Protein AF-A0A949ZA17-F1 (afdb_monomer)

Nearest PDB structures (foldseek):
  5awf-assembly1_A  TM=9.075E-01  e=1.268E-19  Escherichia coli K-12
  5awf-assembly2_E  TM=8.869E-01  e=6.711E-18  Escherichia coli K-12
  5awg-assembly2_E  TM=9.214E-01  e=1.014E-17  Escherichia coli K-12
  5awg-assembly1_A  TM=9.051E-01  e=4.292E-17  Escherichia coli K-12
  5awf-assembly1_B  TM=8.746E-01  e=1.012E-08  Escherichia coli K-12

Sequence (419 aa):
MGQFERTLIIADEGSSVHYIEGCTAPNYSSDSLHSAVVELIAHKGARIRYTTIQNWSDNVYNLVTKRAIAHEGATVEWIDGNLGCLAQGAEIWTVDESKLIEDVQPGDVVRSYSDETNWTYQRVVATKVNPPRPTWRVRLSDGREVIATDNHPFRAGQGSVDLGWQPLRALNPGARLACTYHKSQVQARKAALVLAGAVAEDDVPSDDVVNWLTIESIVPAGDRITYDLEVAGSANFVANGIVAHNSKITMKYPSVYLMGEHAHAEVMSAAFAGTGQHQDAGSKAIHVAPNTTSNIVSRSISKGSGRTSYRGHVKVLPKAHDVKVNVRCDALLLDEESRSDTYPYMDIDSPDVTVGHEATVSKVGEDQIFYLTSRGIDEQEATALIVNGFFEPFVKELPMEYAVELNRLLALSMEGAIG

pLDDT: mean 72.67, std 20.09, range [27.27, 98.62]

Solvent-accessible surface area (backbone atoms only — not comparable to full-atom values): 20906 Å² total; per-residue (Å²): 90,74,52,74,50,76,50,77,48,76,34,53,70,63,33,75,49,80,50,77,47,77,48,74,36,74,43,39,51,41,78,18,38,37,38,40,38,38,42,39,41,19,29,43,47,1,36,40,37,42,38,36,45,37,30,42,7,63,32,24,41,38,50,35,52,33,40,32,39,20,24,36,48,1,35,40,35,42,37,40,37,47,56,79,82,65,41,43,79,27,39,31,32,34,81,90,57,69,37,42,57,85,70,54,49,62,70,43,44,30,33,22,45,27,98,90,70,45,69,48,74,26,40,25,67,44,68,48,82,46,71,57,42,66,26,31,34,36,31,32,72,87,73,47,58,43,46,32,29,52,74,41,38,31,44,29,26,53,96,92,43,80,65,48,75,38,32,44,72,78,56,52,64,68,33,24,36,50,26,66,78,56,73,68,58,54,51,51,50,52,52,51,43,49,76,66,69,75,49,57,91,89,65,62,81,77,87,75,60,83,33,74,41,34,30,66,41,75,42,85,63,50,71,38,44,13,39,52,78,39,32,41,59,77,32,35,52,29,42,50,45,29,47,64,66,40,35,34,38,36,39,38,44,48,28,39,35,25,66,15,47,49,5,37,38,41,36,41,38,43,43,55,13,48,65,81,16,38,36,43,35,39,32,30,44,37,34,55,21,29,50,21,38,38,42,35,41,38,38,35,33,13,28,48,65,1,24,29,30,42,43,36,37,42,35,33,37,71,72,16,36,64,27,40,38,40,39,39,38,45,36,40,24,68,48,90,69,21,38,79,49,80,48,78,43,80,48,74,61,30,94,44,60,48,79,47,78,49,77,46,82,42,65,70,48,70,68,58,45,50,55,36,36,74,70,74,39,51,72,67,57,34,50,46,51,53,52,48,63,70,43,41,73,61,40,69,75,37,61,69,74,56,26,53,50,47,55,49,55,51,49,63,71,45,66,80,73,81,134

Radius of gyration: 24.76 Å; Cα contacts (8 Å, |Δi|>4): 1150; chains: 1; bounding box: 53×65×68 Å

Foldseek 3Di:
DEAEEEAEEEADALEEDEEEAEEEEAAFLAQYEYEYEYEEEAEALYEYEYAYEYWYFQRYEAEYHAEYEAAAQYEYEYFYYYFYDKFFQWWFAFPPGTDTLVGDDQQTKTWWADPVPFIDIWGWHDKDWAAWDWWKWWAWPVGFIDIMDQQWWWQKAADPGGPGTDGNVRDDQRIKTFFADDPVVVVVVLVVCVVVVPDDNVGDDDSRDTDIITTHDIGIDGIHITMDIRTHGGTFTATSGTGGGGDAEYDEAHEYAHQYASYEYEYEEEYEWEPHHEYAYEYEYEAPAENYEYEAEYEYEWAALTEYEYAYEYEHDQHHAAYEYEHEAEYEYADDNTYYYYHYHYHYNYPHYHYYYYYDYYYPDPVQLCVCVVVVQDSLRSSLVVVCVRCVVSLVVDDPVVSVVVSVSSSVNSVVRPD

Mean predicted aligned error: 15.86 Å

Structure (mmCIF, N/CA/C/O backbone):
data_AF-A0A949ZA17-F1
#
_entry.id   AF-A0A949ZA17-F1
#
loop_
_atom_site.group_PDB
_atom_site.id
_atom_site.type_symbol
_atom_site.label_atom_id
_atom_site.label_alt_id
_atom_site.label_comp_id
_atom_site.label_asym_id
_atom_site.label_entity_id
_atom_site.label_seq_id
_atom_site.pdbx_PDB_ins_code
_atom_site.Cartn_x
_atom_site.Cartn_y
_atom_site.Cartn_z
_atom_site.occupancy
_atom_site.B_iso_or_equiv
_atom_site.auth_seq_id
_atom_site.auth_comp_id
_atom_site.auth_asym_id
_atom_site.auth_atom_id
_atom_site.pdbx_PDB_model_num
ATOM 1 N N . MET A 1 1 ? 7.790 -6.594 17.269 1.00 42.75 1 MET A N 1
ATOM 2 C CA . MET A 1 1 ? 8.190 -7.874 16.617 1.00 42.75 1 MET A CA 1
ATOM 3 C C . MET A 1 1 ? 8.629 -7.539 15.185 1.00 42.75 1 MET A C 1
ATOM 5 O O . MET A 1 1 ? 8.750 -6.351 14.900 1.00 42.75 1 MET A O 1
ATOM 9 N N . GLY A 1 2 ? 8.931 -8.499 14.305 1.00 50.59 2 GLY A N 1
ATOM 10 C CA . GLY A 1 2 ? 9.265 -8.184 12.912 1.00 50.59 2 GLY A CA 1
ATOM 11 C C . GLY A 1 2 ? 8.711 -9.208 11.927 1.00 50.59 2 GLY A C 1
ATOM 12 O O . GLY A 1 2 ? 9.021 -10.390 12.049 1.00 50.59 2 GLY A O 1
ATOM 13 N N . GLN A 1 3 ? 7.909 -8.751 10.966 1.00 56.78 3 GLN A N 1
ATOM 14 C CA . GLN A 1 3 ? 7.415 -9.555 9.850 1.00 56.78 3 GLN A CA 1
ATOM 15 C C . GLN A 1 3 ? 8.353 -9.348 8.661 1.00 56.78 3 GLN A C 1
ATOM 17 O O . GLN A 1 3 ? 8.451 -8.245 8.123 1.00 56.78 3 GLN A O 1
ATOM 22 N N . PHE A 1 4 ? 9.045 -10.412 8.265 1.00 69.25 4 PHE A N 1
ATOM 23 C CA . PHE A 1 4 ? 9.970 -10.410 7.137 1.00 69.25 4 PHE A CA 1
ATOM 24 C C . PHE A 1 4 ? 9.493 -11.429 6.114 1.00 69.25 4 PHE A C 1
ATOM 26 O O . PHE A 1 4 ? 9.448 -12.625 6.395 1.00 69.25 4 PHE A O 1
ATOM 33 N N . GLU A 1 5 ? 9.168 -10.959 4.919 1.00 71.06 5 GLU A N 1
ATOM 34 C CA . GLU A 1 5 ? 8.731 -11.806 3.816 1.00 71.06 5 GLU A CA 1
ATOM 35 C C . GLU A 1 5 ? 9.489 -11.458 2.542 1.00 71.06 5 GLU A C 1
ATOM 37 O O . GLU A 1 5 ? 9.928 -10.321 2.342 1.00 71.06 5 GLU A O 1
ATOM 42 N N . ARG A 1 6 ? 9.691 -12.462 1.687 1.00 79.94 6 ARG A N 1
ATOM 43 C CA . ARG A 1 6 ? 10.383 -12.287 0.415 1.00 79.94 6 ARG A CA 1
ATOM 44 C C . ARG A 1 6 ? 9.595 -12.932 -0.709 1.00 79.94 6 ARG A C 1
ATOM 46 O O . ARG A 1 6 ? 9.522 -14.155 -0.792 1.00 79.94 6 ARG A O 1
ATOM 53 N N . THR A 1 7 ? 9.078 -12.096 -1.596 1.00 84.19 7 THR A N 1
ATOM 54 C CA . THR A 1 7 ? 8.343 -12.515 -2.789 1.00 84.19 7 THR A CA 1
ATOM 55 C C . THR A 1 7 ? 9.273 -12.417 -3.988 1.00 84.19 7 THR A C 1
ATOM 57 O O . THR A 1 7 ? 9.778 -11.337 -4.284 1.00 84.19 7 THR A O 1
ATOM 60 N N . LEU A 1 8 ? 9.503 -13.532 -4.683 1.00 93.44 8 LEU A N 1
ATOM 61 C CA . LEU A 1 8 ? 10.229 -13.571 -5.953 1.00 93.44 8 LEU A CA 1
ATOM 62 C C . LEU A 1 8 ? 9.278 -14.050 -7.050 1.00 93.44 8 LEU A C 1
ATOM 64 O O . LEU A 1 8 ? 8.801 -15.182 -6.994 1.00 93.44 8 LEU A O 1
ATOM 68 N N . ILE A 1 9 ? 9.029 -13.206 -8.050 1.00 92.12 9 ILE A N 1
ATOM 69 C CA . ILE A 1 9 ? 8.237 -13.556 -9.234 1.00 92.12 9 ILE A CA 1
ATOM 70 C C . ILE A 1 9 ? 9.140 -13.462 -10.458 1.00 92.12 9 ILE A C 1
ATOM 72 O O . ILE A 1 9 ? 9.743 -12.421 -10.717 1.00 92.12 9 ILE A O 1
ATOM 76 N N . ILE A 1 10 ? 9.211 -14.549 -11.219 1.00 96.75 10 ILE A N 1
ATOM 77 C CA . ILE A 1 10 ? 9.926 -14.614 -12.493 1.00 96.75 10 ILE A CA 1
ATOM 78 C C . ILE A 1 10 ? 8.886 -14.893 -13.575 1.00 96.75 10 ILE A C 1
ATOM 80 O O . ILE A 1 10 ? 8.216 -15.924 -13.534 1.00 96.75 10 ILE A O 1
ATOM 84 N N . ALA A 1 11 ? 8.740 -13.965 -14.515 1.00 96.12 11 ALA A N 1
ATOM 85 C CA . ALA A 1 11 ? 7.922 -14.132 -15.707 1.00 96.12 11 ALA A CA 1
ATOM 86 C C . ALA A 1 11 ? 8.853 -14.431 -16.886 1.00 96.12 11 ALA A C 1
ATOM 88 O O . ALA A 1 11 ? 9.679 -13.593 -17.251 1.00 96.12 11 ALA A O 1
ATOM 89 N N . ASP A 1 12 ? 8.740 -15.640 -17.436 1.00 97.75 12 ASP A N 1
ATOM 90 C CA . ASP A 1 12 ? 9.517 -16.126 -18.582 1.00 97.75 12 ASP A CA 1
ATOM 91 C C . ASP A 1 12 ? 9.129 -15.406 -19.892 1.00 97.75 12 ASP A C 1
ATOM 93 O O . ASP A 1 12 ? 8.155 -14.645 -19.920 1.00 97.75 12 ASP A O 1
ATOM 97 N N . GLU A 1 13 ? 9.883 -15.613 -20.973 1.00 98.00 13 GLU A N 1
ATOM 98 C CA . GLU A 1 13 ? 9.716 -14.902 -22.250 1.00 98.00 13 GLU A CA 1
ATOM 99 C C . GLU A 1 13 ? 8.263 -14.934 -22.771 1.00 98.00 13 GLU A C 1
ATOM 101 O O . GLU A 1 13 ? 7.624 -15.981 -22.868 1.00 98.00 13 GLU A O 1
ATOM 106 N N . GLY A 1 14 ? 7.720 -13.750 -23.073 1.00 95.19 14 GLY A N 1
ATOM 107 C CA . GLY A 1 14 ? 6.349 -13.546 -23.552 1.00 95.19 14 GLY A CA 1
ATOM 108 C C . GLY A 1 14 ? 5.229 -13.868 -22.550 1.00 95.19 14 GLY A C 1
ATOM 109 O O . GLY A 1 14 ? 4.054 -13.748 -22.901 1.00 95.19 14 GLY A O 1
ATOM 110 N N . SER A 1 15 ? 5.546 -14.283 -21.320 1.00 96.75 15 SER A N 1
ATOM 111 C CA . SER A 1 15 ? 4.536 -14.633 -20.314 1.00 96.75 15 SER A CA 1
ATOM 112 C C . SER A 1 15 ? 3.903 -13.401 -19.656 1.00 96.75 15 SER A C 1
ATOM 114 O O . SER A 1 15 ? 4.466 -12.305 -19.650 1.00 96.75 15 SER A O 1
ATOM 116 N N . SER A 1 16 ? 2.715 -13.570 -19.071 1.00 95.62 16 SER A N 1
ATOM 117 C CA . SER A 1 16 ? 2.054 -12.510 -18.311 1.00 95.62 16 SER A CA 1
ATOM 118 C C . SER A 1 16 ? 1.518 -13.024 -16.982 1.00 95.62 16 SER A C 1
ATOM 120 O O . SER A 1 16 ? 0.947 -14.112 -16.912 1.00 95.62 16 SER A O 1
ATOM 122 N N . VAL A 1 17 ? 1.698 -12.226 -15.930 1.00 94.12 17 VAL A N 1
ATOM 123 C CA . VAL A 1 17 ? 1.195 -12.494 -14.583 1.00 94.12 17 VAL A CA 1
ATOM 124 C C . VAL A 1 17 ? 0.666 -11.206 -13.955 1.00 94.12 17 VAL A C 1
ATOM 126 O O . VAL A 1 17 ? 1.318 -10.162 -13.994 1.00 94.12 17 VAL A O 1
ATOM 129 N N . HIS A 1 18 ? -0.515 -11.294 -13.345 1.00 91.75 18 HIS A N 1
ATOM 130 C CA . HIS A 1 18 ? -1.029 -10.292 -12.416 1.00 91.75 18 HIS A CA 1
ATOM 131 C C . HIS A 1 18 ? -1.061 -10.930 -11.029 1.00 91.75 18 HIS A C 1
ATOM 133 O O . HIS A 1 18 ? -1.775 -11.906 -10.810 1.00 91.75 18 HIS A O 1
ATOM 139 N N . TYR A 1 19 ? -0.245 -10.411 -10.117 1.00 84.75 19 TYR A N 1
ATOM 140 C CA . TYR A 1 19 ? -0.197 -10.823 -8.719 1.00 84.75 19 TYR A CA 1
ATOM 141 C C . TYR A 1 19 ? -0.776 -9.724 -7.827 1.00 84.75 19 TYR A C 1
ATOM 143 O O . TYR A 1 19 ? -0.598 -8.534 -8.105 1.00 84.75 19 TYR A O 1
ATOM 151 N N . ILE A 1 20 ? -1.466 -10.120 -6.758 1.00 78.25 20 ILE A N 1
ATOM 152 C CA . ILE A 1 20 ? -2.112 -9.201 -5.820 1.00 78.25 20 ILE A CA 1
ATOM 153 C C . ILE A 1 20 ? -1.692 -9.567 -4.397 1.00 78.25 20 ILE A C 1
ATOM 155 O O . ILE A 1 20 ? -1.919 -10.679 -3.931 1.00 78.25 20 ILE A O 1
ATOM 159 N N . GLU A 1 21 ? -1.083 -8.604 -3.718 1.00 65.00 21 GLU A N 1
ATOM 160 C CA . GLU A 1 21 ? -0.648 -8.663 -2.327 1.00 65.00 21 GLU A CA 1
ATOM 161 C C . GLU A 1 21 ? -1.638 -7.879 -1.457 1.00 65.00 21 GLU A C 1
ATOM 163 O O . GLU A 1 21 ? -1.736 -6.654 -1.555 1.00 65.00 21 GLU A O 1
ATOM 168 N N . GLY A 1 22 ? -2.377 -8.581 -0.601 1.00 53.75 22 GLY A N 1
ATOM 169 C CA . GLY A 1 22 ? -3.151 -7.970 0.476 1.00 53.75 22 GLY A CA 1
ATOM 170 C C . GLY A 1 22 ? -2.447 -8.202 1.807 1.00 53.75 22 GLY A C 1
ATOM 171 O O . GLY A 1 22 ? -2.315 -9.355 2.212 1.00 53.75 22 GLY A O 1
ATOM 172 N N . CYS A 1 23 ? -2.028 -7.142 2.502 1.00 45.50 23 CYS A N 1
ATOM 173 C CA . CYS A 1 23 ? -1.533 -7.263 3.878 1.00 45.50 23 CYS A CA 1
ATOM 174 C C . CYS A 1 23 ? -2.389 -6.414 4.819 1.00 45.50 23 CYS A C 1
ATOM 176 O O . CYS A 1 23 ? -2.370 -5.183 4.764 1.00 45.50 23 CYS A O 1
ATOM 178 N N . THR A 1 24 ? -3.114 -7.078 5.713 1.00 44.34 24 THR A N 1
ATOM 179 C CA . THR A 1 24 ? -3.775 -6.458 6.866 1.00 44.34 24 THR A CA 1
ATOM 180 C C . THR A 1 24 ? -3.107 -7.005 8.118 1.00 44.34 24 THR A C 1
ATOM 182 O O . THR A 1 24 ? -2.869 -8.210 8.193 1.00 44.34 24 THR A O 1
ATOM 185 N N . ALA A 1 25 ? -2.744 -6.138 9.061 1.00 34.91 25 ALA A N 1
ATOM 186 C CA . ALA A 1 25 ? -1.744 -6.486 10.067 1.00 34.91 25 ALA A CA 1
ATOM 187 C C . ALA A 1 25 ? -2.237 -6.376 11.510 1.00 34.91 25 ALA A C 1
ATOM 189 O O . ALA A 1 25 ? -2.835 -5.351 11.842 1.00 34.91 25 ALA A O 1
ATOM 190 N N . PRO A 1 26 ? -1.901 -7.344 12.386 1.00 32.12 26 PRO A N 1
ATOM 191 C CA . PRO A 1 26 ? -2.153 -7.223 13.815 1.00 32.12 26 PRO A CA 1
ATOM 192 C C . PRO A 1 26 ? -1.434 -6.010 14.422 1.00 32.12 26 PRO A C 1
ATOM 194 O O . PRO A 1 26 ? -0.348 -5.620 13.982 1.00 32.12 26 PRO A O 1
ATOM 197 N N . ASN A 1 27 ? -2.028 -5.424 15.466 1.00 36.19 27 ASN A N 1
ATOM 198 C CA . ASN A 1 27 ? -1.344 -4.451 16.315 1.00 36.19 27 ASN A CA 1
ATOM 199 C C . ASN A 1 27 ? -0.358 -5.201 17.217 1.00 36.19 27 ASN A C 1
ATOM 201 O O . ASN A 1 27 ? -0.646 -6.291 17.704 1.00 36.19 27 ASN A O 1
ATOM 205 N N . TYR A 1 28 ? 0.817 -4.618 17.427 1.00 39.94 28 TYR A N 1
ATOM 206 C CA . TYR A 1 28 ? 1.930 -5.236 18.145 1.00 39.94 28 TYR A CA 1
ATOM 207 C C . TYR A 1 28 ? 2.261 -4.390 19.385 1.00 39.94 28 TYR A C 1
ATOM 209 O O . TYR A 1 28 ? 2.216 -3.170 19.300 1.00 39.94 28 TYR A O 1
ATOM 217 N N . SER A 1 29 ? 2.677 -4.986 20.509 1.00 33.41 29 SER A N 1
ATOM 218 C CA . SER A 1 29 ? 2.963 -4.264 21.776 1.00 33.41 29 SER A CA 1
ATOM 219 C C . SER A 1 29 ? 4.143 -3.286 21.795 1.00 33.41 29 SER A C 1
ATOM 221 O O . SER A 1 29 ? 4.706 -2.970 22.848 1.00 33.41 29 SER A O 1
ATOM 223 N N . SER A 1 30 ? 4.721 -3.050 20.637 1.00 38.09 30 SER A N 1
ATOM 224 C CA . SER A 1 30 ? 5.910 -2.251 20.441 1.00 38.09 30 SER A CA 1
ATOM 225 C C . SER A 1 30 ? 5.993 -1.933 18.967 1.00 38.09 30 SER A C 1
ATOM 227 O O . SER A 1 30 ? 5.420 -2.647 18.135 1.00 38.09 30 SER A O 1
ATOM 229 N N . ASP A 1 31 ? 6.745 -0.881 18.658 1.00 47.59 31 ASP A N 1
ATOM 230 C CA . ASP A 1 31 ? 7.072 -0.525 17.288 1.00 47.59 31 ASP A CA 1
ATOM 231 C C . ASP A 1 31 ? 7.525 -1.772 16.514 1.00 47.59 31 ASP A C 1
ATOM 233 O O . ASP A 1 31 ? 8.524 -2.422 16.842 1.00 47.59 31 ASP A O 1
ATOM 237 N N . SER A 1 32 ? 6.717 -2.163 15.530 1.00 51.59 32 SER A N 1
ATOM 238 C CA . SER A 1 32 ? 6.861 -3.444 14.843 1.00 51.59 32 SER A CA 1
ATOM 239 C C . SER A 1 32 ? 7.283 -3.219 13.410 1.00 51.59 32 SER A C 1
ATOM 241 O O . SER A 1 32 ? 6.740 -2.367 12.711 1.00 51.59 32 SER A O 1
ATOM 243 N N . LEU A 1 33 ? 8.281 -3.974 12.975 1.00 58.53 33 LEU A N 1
ATOM 244 C CA . LEU A 1 33 ? 8.870 -3.808 11.661 1.00 58.53 33 LEU A CA 1
ATOM 245 C C . LEU A 1 33 ? 8.231 -4.798 10.693 1.00 58.53 33 LEU A C 1
ATOM 247 O O . LEU A 1 33 ? 8.557 -5.982 10.723 1.00 58.53 33 LEU A O 1
ATOM 251 N N . HIS A 1 34 ? 7.371 -4.321 9.800 1.00 68.25 34 HIS A N 1
ATOM 252 C CA . HIS A 1 34 ? 7.111 -5.060 8.572 1.00 68.25 34 HIS A CA 1
ATOM 253 C C . HIS A 1 34 ? 8.185 -4.667 7.555 1.00 68.25 34 HIS A C 1
ATOM 255 O O . HIS A 1 34 ? 8.299 -3.500 7.178 1.00 68.25 34 HIS A O 1
ATOM 261 N N . SER A 1 35 ? 8.988 -5.632 7.117 1.00 69.81 35 SER A N 1
ATOM 262 C CA . SER A 1 35 ? 10.020 -5.422 6.105 1.00 69.81 35 SER A CA 1
ATOM 263 C C . SER A 1 35 ? 9.971 -6.526 5.058 1.00 69.81 35 SER A C 1
ATOM 265 O O . SER A 1 35 ? 10.675 -7.534 5.135 1.00 69.81 35 SER A O 1
ATOM 267 N N . ALA A 1 36 ? 9.105 -6.319 4.067 1.00 69.75 36 ALA A N 1
ATOM 268 C CA . ALA A 1 36 ? 9.043 -7.156 2.883 1.00 69.75 36 ALA A CA 1
ATOM 269 C C . ALA A 1 36 ? 10.123 -6.784 1.852 1.00 69.75 36 ALA A C 1
ATOM 271 O O . ALA A 1 36 ? 10.464 -5.611 1.643 1.00 69.75 36 ALA A O 1
ATOM 272 N N . VAL A 1 37 ? 10.611 -7.805 1.150 1.00 72.69 37 VAL A N 1
ATOM 273 C CA . VAL A 1 37 ? 11.433 -7.682 -0.055 1.00 72.69 37 VAL A CA 1
ATOM 274 C C . VAL A 1 37 ? 10.668 -8.297 -1.220 1.00 72.69 37 VAL A C 1
ATOM 276 O O . VAL A 1 37 ? 10.435 -9.501 -1.244 1.00 72.69 37 VAL A O 1
ATOM 279 N N . VAL A 1 38 ? 10.293 -7.488 -2.207 1.00 86.56 38 VAL A N 1
ATOM 280 C CA . VAL A 1 38 ? 9.651 -7.987 -3.432 1.00 86.56 38 VAL A CA 1
ATOM 281 C C . VAL A 1 38 ? 10.629 -7.853 -4.586 1.00 86.56 38 VAL A C 1
ATOM 283 O O . VAL A 1 38 ? 11.122 -6.758 -4.860 1.00 86.56 38 VAL A O 1
ATOM 286 N N . GLU A 1 39 ? 10.898 -8.958 -5.269 1.00 89.19 39 GLU A N 1
ATOM 287 C CA . GLU A 1 39 ? 11.771 -9.039 -6.433 1.00 89.19 39 GLU A CA 1
ATOM 288 C C . GLU A 1 39 ? 10.995 -9.582 -7.634 1.00 8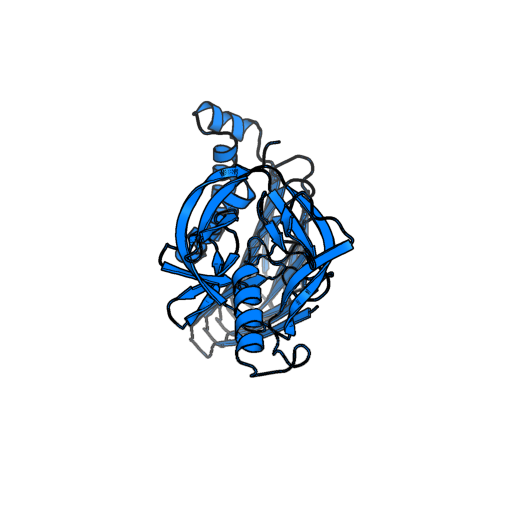9.19 39 GLU A C 1
ATOM 290 O O . GLU A 1 39 ? 10.479 -10.697 -7.608 1.00 89.19 39 GLU A O 1
ATOM 295 N N . LEU A 1 40 ? 10.905 -8.780 -8.694 1.00 96.12 40 LEU A N 1
ATOM 296 C CA . LEU A 1 40 ? 10.261 -9.161 -9.952 1.00 96.12 40 LEU A CA 1
ATOM 297 C C . LEU A 1 40 ? 11.314 -9.257 -11.058 1.00 96.12 40 LEU A C 1
ATOM 299 O O . LEU A 1 40 ? 12.149 -8.361 -11.195 1.00 96.12 40 LEU A O 1
ATOM 303 N N . ILE A 1 41 ? 11.268 -10.308 -11.869 1.00 97.38 41 ILE A N 1
ATOM 304 C CA . ILE A 1 41 ? 12.122 -10.477 -13.049 1.00 97.38 41 ILE A CA 1
ATOM 305 C C . ILE A 1 41 ? 11.209 -10.754 -14.240 1.00 97.38 41 ILE A C 1
ATOM 307 O O . ILE A 1 41 ? 10.672 -11.851 -14.372 1.00 97.38 41 ILE A O 1
ATOM 311 N N . ALA A 1 42 ? 11.012 -9.749 -15.091 1.00 98.06 42 ALA A N 1
ATOM 312 C CA . ALA A 1 42 ? 10.263 -9.874 -16.334 1.00 98.06 42 ALA A CA 1
ATOM 313 C C . ALA A 1 42 ? 11.250 -10.094 -17.488 1.00 98.06 42 ALA A C 1
ATOM 315 O O . ALA A 1 42 ? 11.977 -9.170 -17.869 1.00 98.06 42 ALA A O 1
ATOM 316 N N . HIS A 1 43 ? 11.305 -11.321 -18.015 1.00 98.31 43 HIS A N 1
ATOM 317 C CA . HIS A 1 43 ? 12.104 -11.665 -19.192 1.00 98.31 43 HIS A CA 1
ATOM 318 C C . HIS A 1 43 ? 11.530 -11.037 -20.474 1.00 98.31 43 HIS A C 1
ATOM 320 O O . HIS A 1 43 ? 10.591 -10.244 -20.436 1.00 98.31 43 HIS A O 1
ATOM 326 N N . LYS A 1 44 ? 12.156 -11.323 -21.620 1.00 98.44 44 LYS A N 1
ATOM 327 C CA . LYS A 1 44 ? 11.863 -10.671 -22.901 1.00 98.44 44 LYS A CA 1
ATOM 328 C C . LYS A 1 44 ? 10.364 -10.691 -23.229 1.00 98.44 44 LYS A C 1
ATOM 330 O O . LYS A 1 44 ? 9.728 -11.735 -23.153 1.00 98.44 44 LYS A O 1
ATOM 335 N N . GLY A 1 45 ? 9.786 -9.535 -23.551 1.00 97.75 45 GLY A N 1
ATOM 336 C CA . GLY A 1 45 ? 8.360 -9.387 -23.871 1.00 97.75 45 GLY A CA 1
ATOM 337 C C . GLY A 1 45 ? 7.375 -9.782 -22.759 1.00 97.75 45 GLY A C 1
ATOM 338 O O . GLY A 1 45 ? 6.178 -9.854 -23.027 1.00 97.75 45 GLY A O 1
ATOM 339 N N . ALA A 1 46 ? 7.840 -10.069 -21.538 1.00 98.38 46 ALA A N 1
ATOM 340 C CA . ALA A 1 46 ? 6.983 -10.500 -20.438 1.00 98.38 46 ALA A CA 1
ATOM 341 C C . ALA A 1 46 ? 6.291 -9.310 -19.753 1.00 98.38 46 ALA A C 1
ATOM 343 O O . ALA A 1 46 ? 6.818 -8.195 -19.734 1.00 98.38 46 ALA A O 1
ATOM 344 N N . ARG A 1 47 ? 5.128 -9.547 -19.137 1.00 98.12 47 ARG A N 1
ATOM 345 C CA . ARG A 1 47 ? 4.364 -8.527 -18.401 1.00 98.12 47 ARG A CA 1
ATOM 346 C C . ARG A 1 47 ? 4.070 -8.964 -16.969 1.00 98.12 47 ARG A C 1
ATOM 348 O O . ARG A 1 47 ? 3.306 -9.908 -16.765 1.00 98.12 47 ARG A O 1
ATOM 355 N N . ILE A 1 48 ? 4.603 -8.236 -15.988 1.00 97.62 48 ILE A N 1
ATOM 356 C CA . ILE A 1 48 ? 4.285 -8.424 -14.565 1.00 97.62 48 ILE A CA 1
ATOM 357 C C . ILE A 1 48 ? 3.493 -7.223 -14.055 1.00 97.62 48 ILE A C 1
ATOM 359 O O . ILE A 1 48 ? 4.016 -6.113 -14.018 1.00 97.62 48 ILE A O 1
ATOM 363 N N . ARG A 1 49 ? 2.272 -7.462 -13.576 1.00 95.00 49 ARG A N 1
ATOM 364 C CA . ARG A 1 49 ? 1.491 -6.488 -12.805 1.00 95.00 49 ARG A CA 1
ATOM 365 C C . ARG A 1 49 ? 1.447 -6.916 -11.346 1.00 95.00 49 ARG A C 1
ATOM 367 O O . ARG A 1 49 ? 1.007 -8.023 -11.045 1.00 95.00 49 ARG A O 1
ATOM 374 N N . TYR A 1 50 ? 1.906 -6.055 -10.447 1.00 91.38 50 TYR A N 1
ATOM 375 C CA . TYR A 1 50 ? 1.916 -6.295 -9.007 1.00 91.38 50 TYR A CA 1
ATOM 376 C C . TYR A 1 50 ? 1.035 -5.260 -8.317 1.00 91.38 50 TYR A C 1
ATOM 378 O O . TYR A 1 50 ? 1.392 -4.085 -8.209 1.00 91.38 50 TYR A O 1
ATOM 386 N N . THR A 1 51 ? -0.126 -5.703 -7.850 1.00 82.88 51 THR A N 1
ATOM 387 C CA . THR A 1 51 ? -1.041 -4.879 -7.061 1.00 82.88 51 THR A CA 1
ATOM 388 C C . THR A 1 51 ? -0.802 -5.122 -5.577 1.00 82.88 51 THR A C 1
ATOM 390 O O . THR A 1 51 ? -0.524 -6.237 -5.147 1.00 82.88 51 THR A O 1
ATOM 393 N N . THR A 1 52 ? -0.892 -4.073 -4.776 1.00 75.12 52 THR A N 1
ATOM 394 C CA . THR A 1 52 ? -0.688 -4.095 -3.335 1.00 75.12 52 THR A CA 1
ATOM 395 C C . THR A 1 52 ? -1.725 -3.216 -2.666 1.00 75.12 52 THR A C 1
ATOM 397 O O . THR A 1 52 ? -1.822 -2.029 -2.967 1.00 75.12 52 THR A O 1
ATOM 400 N N . ILE A 1 53 ? -2.473 -3.781 -1.725 1.00 67.69 53 ILE A N 1
ATOM 401 C CA . ILE A 1 53 ? -3.386 -3.024 -0.868 1.00 67.69 53 ILE A CA 1
ATOM 402 C C . ILE A 1 53 ? -3.079 -3.405 0.570 1.00 67.69 53 ILE A C 1
ATOM 404 O O . ILE A 1 53 ? -3.084 -4.581 0.936 1.00 67.69 53 ILE A O 1
ATOM 408 N N . GLN A 1 54 ? -2.748 -2.404 1.375 1.00 58.66 54 GLN A N 1
ATOM 409 C CA . GLN A 1 54 ? -2.229 -2.598 2.716 1.00 58.66 54 GLN A CA 1
ATOM 410 C C . GLN A 1 54 ? -3.020 -1.795 3.750 1.00 58.66 54 GLN A C 1
ATOM 412 O O . GLN A 1 54 ? -3.504 -0.694 3.498 1.00 58.66 54 GLN A O 1
ATOM 417 N N . ASN A 1 55 ? -3.153 -2.353 4.946 1.00 53.84 55 ASN A N 1
ATOM 418 C CA . ASN A 1 55 ? -3.736 -1.675 6.096 1.00 53.84 55 ASN A CA 1
ATOM 419 C C . ASN A 1 55 ? -3.000 -2.177 7.351 1.00 53.84 55 ASN A C 1
ATOM 421 O O . ASN A 1 55 ? -3.249 -3.283 7.829 1.00 53.84 55 ASN A O 1
ATOM 425 N N . TRP A 1 56 ? -1.980 -1.419 7.773 1.00 53.41 56 TRP A N 1
ATOM 426 C CA . TRP A 1 56 ? -0.985 -1.823 8.789 1.00 53.41 56 TRP A CA 1
ATOM 427 C C . TRP A 1 56 ? -1.485 -1.603 10.226 1.00 53.41 56 TRP A C 1
ATOM 429 O O . TRP A 1 56 ? -2.688 -1.490 10.381 1.00 53.41 56 TRP A O 1
ATOM 439 N N . SER A 1 57 ? -0.626 -1.530 11.259 1.00 44.16 57 SER A N 1
ATOM 440 C CA . SER A 1 57 ? -0.982 -1.109 12.640 1.00 44.16 57 SER A CA 1
ATOM 441 C C . SER A 1 57 ? -0.457 0.297 12.997 1.00 44.16 57 SER A C 1
ATOM 443 O O . SER A 1 57 ? 0.588 0.630 12.451 1.00 44.16 57 SER A O 1
ATOM 445 N N . ASP A 1 58 ? -1.069 1.087 13.915 1.00 47.50 58 ASP A N 1
ATOM 446 C CA . ASP A 1 58 ? -0.539 2.359 14.508 1.00 47.50 58 ASP A CA 1
ATOM 447 C C . ASP A 1 58 ? 0.682 2.123 15.440 1.00 47.50 58 ASP A C 1
ATOM 449 O O . ASP A 1 58 ? 1.341 3.019 15.972 1.00 47.50 58 ASP A O 1
ATOM 453 N N . ASN A 1 59 ? 1.054 0.842 15.443 1.00 44.09 59 ASN A N 1
ATOM 454 C CA . ASN A 1 59 ? 2.282 0.124 15.744 1.00 44.09 59 ASN A CA 1
ATOM 455 C C . ASN A 1 59 ? 3.469 0.153 14.763 1.00 44.09 59 ASN A C 1
ATOM 457 O O . ASN A 1 59 ? 4.625 0.017 15.148 1.00 44.09 59 ASN A O 1
ATOM 461 N N . VAL A 1 60 ? 3.172 0.144 13.457 1.00 57.72 60 VAL A N 1
ATOM 462 C CA . VAL A 1 60 ? 4.034 -0.497 12.446 1.00 57.72 60 VAL A CA 1
ATOM 463 C C . VAL A 1 60 ? 4.880 0.473 11.634 1.00 57.72 60 VAL A C 1
ATOM 465 O O . VAL A 1 60 ? 4.402 1.429 11.032 1.00 57.72 60 VAL A O 1
ATOM 468 N N . TYR A 1 61 ? 6.152 0.115 11.523 1.00 63.53 61 TYR A N 1
ATOM 469 C CA . TYR A 1 61 ? 7.085 0.611 10.530 1.00 63.53 61 TYR A CA 1
ATOM 470 C C . TYR A 1 61 ? 7.011 -0.317 9.318 1.00 63.53 61 TYR A C 1
ATOM 472 O O . TYR A 1 61 ? 7.556 -1.420 9.333 1.00 63.53 61 TYR A O 1
ATOM 480 N N . ASN A 1 62 ? 6.308 0.118 8.277 1.00 66.88 62 ASN A N 1
ATOM 481 C CA . ASN A 1 62 ? 6.177 -0.588 7.006 1.00 66.88 62 ASN A CA 1
ATOM 482 C C . ASN A 1 62 ? 7.346 -0.182 6.088 1.00 66.88 62 ASN A C 1
ATOM 484 O O . ASN A 1 62 ? 7.228 0.774 5.321 1.00 66.88 62 ASN A O 1
ATOM 488 N N . LEU A 1 63 ? 8.505 -0.842 6.222 1.00 72.00 63 LEU A N 1
ATOM 489 C CA . LEU A 1 63 ? 9.763 -0.511 5.529 1.00 72.00 63 LEU A CA 1
ATOM 490 C C . LEU A 1 63 ? 10.053 -1.518 4.407 1.00 72.00 63 LEU A C 1
ATOM 492 O O . LEU A 1 63 ? 10.796 -2.491 4.588 1.00 72.00 63 LEU A O 1
ATOM 496 N N . VAL A 1 64 ? 9.462 -1.290 3.235 1.00 72.00 64 VAL A N 1
ATOM 497 C CA . VAL A 1 64 ? 9.388 -2.299 2.168 1.00 72.00 64 VAL A CA 1
ATOM 498 C C . VAL A 1 64 ? 10.284 -1.956 0.981 1.00 72.00 64 VAL A C 1
ATOM 500 O O . VAL A 1 64 ? 10.194 -0.882 0.380 1.00 72.00 64 VAL A O 1
ATOM 503 N N . THR A 1 65 ? 11.114 -2.923 0.584 1.00 75.00 65 THR A N 1
ATOM 504 C CA . THR A 1 65 ? 11.979 -2.828 -0.598 1.00 75.00 65 THR A CA 1
ATOM 505 C C . THR A 1 65 ? 11.375 -3.629 -1.747 1.00 75.00 65 THR A C 1
ATOM 507 O O . THR A 1 65 ? 11.556 -4.841 -1.827 1.00 75.00 65 THR A O 1
ATOM 510 N N . LYS A 1 66 ? 10.678 -2.955 -2.669 1.00 86.06 66 LYS A N 1
ATOM 511 C CA . LYS A 1 66 ? 10.191 -3.572 -3.914 1.00 86.06 66 LYS A CA 1
ATOM 512 C C . LYS A 1 66 ? 11.096 -3.192 -5.085 1.00 86.06 66 LYS A C 1
ATOM 514 O O . LYS A 1 66 ? 11.370 -2.009 -5.297 1.00 86.06 66 LYS A O 1
ATOM 519 N N . ARG A 1 67 ? 11.573 -4.176 -5.844 1.00 90.31 67 ARG A N 1
ATOM 520 C CA . ARG A 1 67 ? 12.469 -3.999 -6.991 1.00 90.31 67 ARG A CA 1
ATOM 521 C C . ARG A 1 67 ? 12.092 -4.944 -8.122 1.00 90.31 67 ARG A C 1
ATOM 523 O O . ARG A 1 67 ? 11.942 -6.139 -7.918 1.00 90.31 67 ARG A O 1
ATOM 530 N N . ALA A 1 68 ? 12.029 -4.413 -9.328 1.00 95.88 68 ALA A N 1
ATOM 531 C CA . ALA A 1 68 ? 11.818 -5.168 -10.544 1.00 95.88 68 ALA A CA 1
ATOM 532 C C . ALA A 1 68 ? 12.978 -4.993 -11.522 1.00 95.88 68 ALA A C 1
ATOM 534 O O . ALA A 1 68 ? 13.603 -3.932 -11.574 1.00 95.88 68 ALA A O 1
ATOM 535 N N . ILE A 1 69 ? 13.217 -6.023 -12.323 1.00 97.31 69 ILE A N 1
ATOM 536 C CA . ILE A 1 69 ? 14.079 -6.011 -13.499 1.00 97.31 69 ILE A CA 1
ATOM 537 C C . ILE A 1 69 ? 13.186 -6.279 -14.710 1.00 97.31 69 ILE A C 1
ATOM 539 O O . ILE A 1 69 ? 12.502 -7.301 -14.757 1.00 97.31 69 ILE A O 1
ATOM 543 N N . ALA A 1 70 ? 13.207 -5.367 -15.677 1.00 98.12 70 ALA A N 1
ATOM 544 C CA . ALA A 1 70 ? 12.516 -5.501 -16.952 1.00 98.12 70 ALA A CA 1
ATOM 545 C C . ALA A 1 70 ? 13.549 -5.674 -18.076 1.00 98.12 70 ALA A C 1
ATOM 547 O O . ALA A 1 70 ? 14.405 -4.807 -18.288 1.00 98.12 70 ALA A O 1
ATOM 548 N N . HIS A 1 71 ? 13.493 -6.814 -18.764 1.00 98.38 71 HIS A N 1
ATOM 549 C CA . HIS A 1 71 ? 14.313 -7.114 -19.938 1.00 98.38 71 HIS A CA 1
ATOM 550 C C . HIS A 1 71 ? 13.682 -6.556 -21.233 1.00 98.38 71 HIS A C 1
ATOM 552 O O . HIS A 1 71 ? 12.766 -5.742 -21.191 1.00 98.38 71 HIS A O 1
ATOM 558 N N . GLU A 1 72 ? 14.223 -6.932 -22.395 1.00 98.38 72 GLU A N 1
ATOM 559 C CA . GLU A 1 72 ? 13.861 -6.378 -23.709 1.00 98.38 72 GLU A CA 1
ATOM 560 C C . GLU A 1 72 ? 12.349 -6.471 -23.980 1.00 98.38 72 GLU A C 1
ATOM 562 O O . GLU A 1 72 ? 11.773 -7.555 -23.901 1.00 98.38 72 GLU A O 1
ATOM 567 N N . GLY A 1 73 ? 11.693 -5.345 -24.268 1.00 98.12 73 GLY A N 1
ATOM 568 C CA . GLY A 1 73 ? 10.244 -5.267 -24.495 1.00 98.12 73 GLY A CA 1
ATOM 569 C C . GLY A 1 73 ? 9.363 -5.672 -23.302 1.00 98.12 73 GLY A C 1
ATOM 570 O O . GLY A 1 73 ? 8.157 -5.837 -23.474 1.00 98.12 73 GLY A O 1
ATOM 571 N N . ALA A 1 74 ? 9.934 -5.880 -22.112 1.00 98.44 74 ALA A N 1
ATOM 572 C CA . ALA A 1 74 ? 9.192 -6.308 -20.932 1.00 98.44 74 ALA A CA 1
ATOM 573 C C . ALA A 1 74 ? 8.480 -5.131 -20.250 1.00 98.44 74 ALA A C 1
ATOM 575 O O . ALA A 1 74 ? 8.991 -4.011 -20.223 1.00 98.44 74 ALA A O 1
ATOM 576 N N . THR A 1 75 ? 7.323 -5.393 -19.646 1.00 98.50 75 THR A N 1
ATOM 577 C CA . THR A 1 75 ? 6.528 -4.410 -18.896 1.00 98.50 75 THR A CA 1
ATOM 578 C C . THR A 1 75 ? 6.429 -4.803 -17.427 1.00 98.50 75 THR A C 1
ATOM 580 O O . THR A 1 75 ? 6.097 -5.948 -17.109 1.00 98.50 75 THR A O 1
ATOM 583 N N . VAL A 1 76 ? 6.665 -3.846 -16.528 1.00 97.56 76 VAL A N 1
ATOM 584 C CA . VAL A 1 76 ? 6.383 -4.004 -15.096 1.00 97.56 76 VAL A CA 1
ATOM 585 C C . VAL A 1 76 ? 5.473 -2.885 -14.604 1.00 97.56 76 VAL A C 1
ATOM 587 O O . VAL A 1 76 ? 5.803 -1.710 -14.747 1.00 97.56 76 VAL A O 1
ATOM 590 N N . GLU A 1 77 ? 4.368 -3.266 -13.970 1.00 97.06 77 GLU A N 1
ATOM 591 C CA . GLU A 1 77 ? 3.390 -2.365 -13.361 1.00 97.06 77 GLU A CA 1
ATOM 592 C C . GLU A 1 77 ? 3.354 -2.559 -11.837 1.00 97.06 77 GLU A C 1
ATOM 594 O O . GLU A 1 77 ? 3.131 -3.673 -11.355 1.00 97.06 77 GLU A O 1
ATOM 599 N N . TRP A 1 78 ? 3.510 -1.477 -11.074 1.00 93.81 78 TRP A N 1
ATOM 600 C CA . TRP A 1 78 ? 3.298 -1.445 -9.621 1.00 93.81 78 TRP A CA 1
ATOM 601 C C . TRP A 1 78 ? 2.041 -0.629 -9.289 1.00 93.81 78 TRP A C 1
ATOM 603 O O . TRP A 1 78 ? 1.976 0.539 -9.660 1.00 93.81 78 TRP A O 1
ATOM 613 N N . ILE A 1 79 ? 1.079 -1.202 -8.558 1.00 89.50 79 ILE A N 1
ATOM 614 C CA . ILE A 1 79 ? -0.147 -0.522 -8.088 1.00 89.50 79 ILE A CA 1
ATOM 615 C C . ILE A 1 79 ? -0.212 -0.639 -6.548 1.00 89.50 79 ILE A C 1
ATOM 617 O O . ILE A 1 79 ? -0.320 -1.761 -6.070 1.00 89.50 79 ILE A O 1
ATOM 621 N N . ASP A 1 80 ? -0.128 0.440 -5.751 1.00 81.81 80 ASP A N 1
ATOM 622 C CA . ASP A 1 80 ? 0.037 0.371 -4.267 1.00 81.81 80 ASP A CA 1
ATOM 623 C C . ASP A 1 80 ? -0.916 1.295 -3.449 1.00 81.81 80 ASP A C 1
ATOM 625 O O . ASP A 1 80 ? -1.027 2.465 -3.801 1.00 81.81 80 ASP A O 1
ATOM 629 N N . GLY A 1 81 ? -1.578 0.814 -2.369 1.00 72.81 81 GLY A N 1
ATOM 630 C CA . GLY A 1 81 ? -2.564 1.553 -1.517 1.00 72.81 81 GLY A CA 1
ATOM 631 C C . GLY A 1 81 ? -2.525 1.259 0.018 1.00 72.81 81 GLY A C 1
ATOM 632 O O . GLY A 1 81 ? -2.112 0.160 0.377 1.00 72.81 81 GLY A O 1
ATOM 633 N N . ASN A 1 82 ? -2.920 2.199 0.930 1.00 65.69 82 ASN A N 1
ATOM 634 C CA . ASN A 1 82 ? -2.634 2.175 2.416 1.00 65.69 82 ASN A CA 1
ATOM 635 C C . ASN A 1 82 ? -3.717 2.897 3.382 1.00 65.69 82 ASN A C 1
ATOM 637 O O . ASN A 1 82 ? -3.976 4.058 3.063 1.00 65.69 82 ASN A O 1
ATOM 641 N N . LEU A 1 83 ? -4.343 2.324 4.498 1.00 53.56 83 LEU A N 1
ATOM 642 C CA . LEU A 1 83 ? -5.578 2.845 5.309 1.00 53.56 83 LEU A CA 1
ATOM 643 C C . LEU A 1 83 ? -5.748 2.713 6.940 1.00 53.56 83 LEU A C 1
ATOM 645 O O . LEU A 1 83 ? -4.726 2.887 7.609 1.00 53.56 83 LEU A O 1
ATOM 649 N N . GLY A 1 84 ? -6.966 2.561 7.625 1.00 42.88 84 GLY A N 1
ATOM 650 C CA . GLY A 1 84 ? -7.301 2.787 9.136 1.00 42.88 84 GLY A CA 1
ATOM 651 C C . GLY A 1 84 ? -8.491 2.052 9.983 1.00 42.88 84 GLY A C 1
ATOM 652 O O . GLY A 1 84 ? -8.949 1.018 9.509 1.00 42.88 84 GLY A O 1
ATOM 653 N N . CYS A 1 85 ? -8.973 2.528 11.217 1.00 34.69 85 CYS A N 1
ATOM 654 C CA . CYS A 1 85 ? -9.478 1.789 12.508 1.00 34.69 85 CYS A CA 1
ATOM 655 C C . CYS A 1 85 ? -10.970 1.809 13.189 1.00 34.69 85 CYS A C 1
ATOM 657 O O . CYS A 1 85 ? -11.941 2.052 12.476 1.00 34.69 85 CYS A O 1
ATOM 659 N N . LEU A 1 86 ? -11.176 1.484 14.536 1.00 35.19 86 LEU A N 1
ATOM 660 C CA . LEU A 1 86 ? -12.321 0.778 15.321 1.00 35.19 86 LEU A CA 1
ATOM 661 C C . LEU A 1 86 ? -13.029 1.437 16.604 1.00 35.19 86 LEU A C 1
ATOM 663 O O . LEU A 1 86 ? -12.538 2.497 16.963 1.00 35.19 86 LEU A O 1
ATOM 667 N N . ALA A 1 87 ? -14.064 0.790 17.296 1.00 33.69 87 ALA A N 1
ATOM 668 C CA . ALA A 1 87 ? -15.291 1.214 18.147 1.00 33.69 87 ALA A CA 1
ATOM 669 C C . ALA A 1 87 ? -15.477 1.070 19.749 1.00 33.69 87 ALA A C 1
ATOM 671 O O . ALA A 1 87 ? -14.680 0.397 20.387 1.00 33.69 87 ALA A O 1
ATOM 672 N N . GLN A 1 88 ? -16.530 1.683 20.407 1.00 37.12 88 GLN A N 1
ATOM 673 C CA . GLN A 1 88 ? -16.877 1.761 21.898 1.00 37.12 88 GLN A CA 1
ATOM 674 C C . GLN A 1 88 ? -17.829 0.697 22.473 1.00 37.12 88 GLN A C 1
ATOM 676 O O . GLN A 1 88 ? -18.768 0.242 21.815 1.00 37.12 88 GLN A O 1
ATOM 681 N N . GLY A 1 89 ? -17.704 0.467 23.791 1.00 43.00 89 GLY A N 1
ATOM 682 C CA . GLY A 1 89 ? -18.640 -0.315 24.604 1.00 43.00 89 GLY A CA 1
ATOM 683 C C . GLY A 1 89 ? -18.312 -1.800 24.554 1.00 43.00 89 GLY A C 1
ATOM 684 O O . GLY A 1 89 ? -19.133 -2.643 24.916 1.00 43.00 89 GLY A O 1
ATOM 685 N N . ALA A 1 90 ? -17.117 -2.105 24.051 1.00 45.81 90 ALA A N 1
ATOM 686 C CA . ALA A 1 90 ? -16.561 -3.431 23.999 1.00 45.81 90 ALA A CA 1
ATOM 687 C C . ALA A 1 90 ? -16.115 -3.860 25.404 1.00 45.81 90 ALA A C 1
ATOM 689 O O . ALA A 1 90 ? -15.476 -3.102 26.126 1.00 45.81 90 ALA A O 1
ATOM 690 N N . GLU A 1 91 ? -16.459 -5.079 25.796 1.00 50.62 91 GLU A N 1
ATOM 691 C CA . GLU A 1 91 ? -16.150 -5.656 27.098 1.00 50.62 91 GLU A CA 1
ATOM 692 C C . GLU A 1 91 ? -14.802 -6.387 27.035 1.00 50.62 91 GLU A C 1
ATOM 694 O O . GLU A 1 91 ? -14.690 -7.498 26.520 1.00 50.62 91 GLU A O 1
ATOM 699 N N . ILE A 1 92 ? -13.761 -5.776 27.572 1.00 58.03 92 ILE A N 1
ATOM 700 C CA . ILE A 1 92 ? -12.397 -6.285 27.570 1.00 58.03 92 ILE A CA 1
ATOM 701 C C . ILE A 1 92 ? -12.192 -7.205 28.771 1.00 58.03 92 ILE A C 1
ATOM 703 O O . ILE A 1 92 ? -12.400 -6.828 29.927 1.00 58.03 92 ILE A O 1
ATOM 707 N N . TRP A 1 93 ? -11.795 -8.445 28.506 1.00 60.94 93 TRP A N 1
ATOM 708 C CA . TRP A 1 93 ? -11.660 -9.461 29.550 1.00 60.94 93 TRP A CA 1
ATOM 709 C C . TRP A 1 93 ? -10.337 -9.277 30.299 1.00 60.94 93 TRP A C 1
ATOM 711 O O . TRP A 1 93 ? -9.276 -9.414 29.692 1.00 60.94 93 TRP A O 1
ATOM 721 N N . THR A 1 94 ? -10.377 -9.011 31.608 1.00 66.00 94 THR A N 1
ATOM 722 C CA . THR A 1 94 ? -9.174 -8.936 32.456 1.00 66.00 94 THR A CA 1
ATOM 723 C C . THR A 1 94 ? -8.865 -10.296 33.103 1.00 66.00 94 THR A C 1
ATOM 725 O O . THR A 1 94 ? -9.523 -11.302 32.814 1.00 66.00 94 THR A O 1
ATOM 728 N N . VAL A 1 95 ? -7.821 -10.368 33.937 1.00 57.06 95 VAL A N 1
ATOM 729 C CA . VAL A 1 95 ? -7.485 -11.576 34.719 1.00 57.06 95 VAL A CA 1
ATOM 730 C C . VAL A 1 95 ? -8.657 -11.991 35.615 1.00 57.06 95 VAL A C 1
ATOM 732 O O . VAL A 1 95 ? -9.112 -13.134 35.540 1.00 57.06 95 VAL A O 1
ATOM 735 N N . ASP A 1 96 ? -9.189 -11.052 36.397 1.00 49.56 96 ASP A N 1
ATOM 736 C CA . ASP A 1 96 ? -10.185 -11.336 37.433 1.00 49.56 96 ASP A CA 1
ATOM 737 C C . ASP A 1 96 ? -11.625 -11.062 36.957 1.00 49.56 96 ASP A C 1
ATOM 739 O O . ASP A 1 96 ? -12.532 -11.883 37.141 1.00 49.56 96 ASP A O 1
ATOM 743 N N . GLU A 1 97 ? -11.837 -9.959 36.239 1.00 60.53 97 GLU A N 1
ATOM 744 C CA . GLU A 1 97 ? -13.153 -9.417 35.875 1.00 60.53 97 GLU A CA 1
ATOM 745 C C . GLU A 1 97 ? -13.278 -9.144 34.362 1.00 60.53 97 GLU A C 1
ATOM 747 O O . GLU A 1 97 ? -12.581 -9.748 33.540 1.00 60.53 97 GLU A O 1
ATOM 752 N N . SER A 1 98 ? -14.223 -8.293 33.979 1.00 55.91 98 SER A N 1
ATOM 753 C CA . SER A 1 98 ? -14.311 -7.683 32.657 1.00 55.91 98 SER A CA 1
ATOM 754 C C . SER A 1 98 ? -14.526 -6.179 32.823 1.00 55.91 98 SER A C 1
ATOM 756 O O . SER A 1 98 ? -15.220 -5.746 33.742 1.00 55.91 98 SER A O 1
ATOM 758 N N . LYS A 1 99 ? -13.897 -5.381 31.960 1.00 66.75 99 LYS A N 1
ATOM 759 C CA . LYS A 1 99 ? -13.983 -3.914 31.952 1.00 66.75 99 LYS A CA 1
ATOM 760 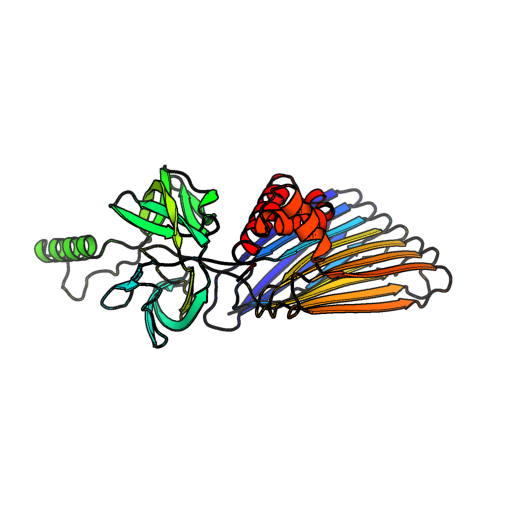C C . LYS A 1 99 ? -14.527 -3.441 30.616 1.00 66.75 99 LYS A C 1
ATOM 762 O O . LYS A 1 99 ? -14.290 -4.093 29.606 1.00 66.75 99 LYS A O 1
ATOM 767 N N . LEU A 1 100 ? -15.214 -2.307 30.570 1.00 59.12 100 LEU A N 1
ATOM 768 C CA . LEU A 1 100 ? -15.516 -1.676 29.285 1.00 59.12 100 LEU A CA 1
ATOM 769 C C . LEU A 1 100 ? -14.228 -1.092 28.685 1.00 59.12 100 LEU A C 1
ATOM 771 O O . LEU A 1 100 ? -13.310 -0.733 29.420 1.00 59.12 100 LEU A O 1
ATOM 775 N N . ILE A 1 101 ? -14.139 -1.006 27.360 1.00 49.84 101 ILE A N 1
ATOM 776 C CA . ILE A 1 101 ? -12.948 -0.522 26.644 1.00 49.84 101 ILE A CA 1
ATOM 777 C C . ILE A 1 101 ? -12.614 0.938 26.996 1.00 49.84 101 ILE A C 1
ATOM 779 O O . ILE A 1 101 ? -11.447 1.321 26.988 1.00 49.84 101 ILE A O 1
ATOM 783 N N . GLU A 1 102 ? -13.622 1.713 27.399 1.00 61.47 102 GLU A N 1
ATOM 784 C CA . GLU A 1 102 ? -13.487 3.037 28.016 1.00 61.47 102 GLU A CA 1
ATOM 785 C C . GLU A 1 102 ? -12.890 3.057 29.436 1.00 61.47 102 GLU A C 1
ATOM 787 O O . GLU A 1 102 ? -12.278 4.055 29.817 1.00 61.47 102 GLU A O 1
ATOM 792 N N . ASP A 1 103 ? -13.033 1.972 30.200 1.00 69.69 103 ASP A N 1
ATOM 793 C CA . ASP A 1 103 ? -12.610 1.857 31.604 1.00 69.69 103 ASP A CA 1
ATOM 794 C C . ASP A 1 103 ? -11.270 1.117 31.776 1.00 69.69 103 ASP A C 1
ATOM 796 O O . ASP A 1 103 ? -10.693 1.101 32.869 1.00 69.69 103 ASP A O 1
ATOM 800 N N . VAL A 1 104 ? -10.760 0.489 30.712 1.00 65.56 104 VAL A N 1
ATOM 801 C CA . VAL A 1 104 ? -9.430 -0.133 30.697 1.00 65.56 104 VAL A CA 1
ATOM 802 C C . VAL A 1 104 ? -8.352 0.942 30.826 1.00 65.56 104 VAL A C 1
ATOM 804 O O . VAL A 1 104 ? -8.432 1.998 30.202 1.00 65.56 104 VAL A O 1
ATOM 807 N N . GLN A 1 105 ? -7.326 0.670 31.631 1.00 73.44 105 GLN A N 1
ATOM 808 C CA . GLN A 1 105 ? -6.220 1.592 31.885 1.00 73.44 105 GLN A CA 1
ATOM 809 C C . GLN A 1 105 ? -4.855 0.936 31.618 1.00 73.44 105 GLN A C 1
ATOM 811 O O . GLN A 1 105 ? -4.702 -0.277 31.799 1.00 73.44 105 GLN A O 1
ATOM 816 N N . PRO A 1 106 ? -3.817 1.719 31.261 1.00 73.38 106 PRO A N 1
ATOM 817 C CA . PRO A 1 106 ? -2.436 1.246 31.252 1.00 73.38 106 PRO A CA 1
ATOM 818 C C . PRO A 1 106 ? -2.058 0.600 32.591 1.00 73.38 106 PRO A C 1
ATOM 820 O O . PRO A 1 106 ? -2.192 1.209 33.653 1.00 73.38 106 PRO A O 1
ATOM 823 N N . GLY A 1 107 ? -1.574 -0.640 32.545 1.00 69.56 107 GLY A N 1
ATOM 824 C CA . GLY A 1 107 ? -1.262 -1.452 33.722 1.00 69.56 107 GLY A CA 1
ATOM 825 C C . GLY A 1 107 ? -2.261 -2.572 34.023 1.00 69.56 107 GLY A C 1
ATOM 826 O O . GLY A 1 107 ? -1.860 -3.538 34.677 1.00 69.56 107 GLY A O 1
ATOM 827 N N . ASP A 1 108 ? -3.495 -2.504 33.509 1.00 72.44 108 ASP A N 1
ATOM 828 C CA . ASP A 1 108 ? -4.443 -3.626 33.557 1.00 72.44 108 ASP A CA 1
ATOM 829 C C . ASP A 1 108 ? -3.869 -4.859 32.847 1.00 72.44 108 ASP A C 1
ATOM 831 O O . ASP A 1 108 ? -3.023 -4.737 31.965 1.00 72.44 108 ASP A O 1
ATOM 835 N N . VAL A 1 109 ? -4.315 -6.066 33.198 1.00 73.44 109 VAL A N 1
ATOM 836 C CA . VAL A 1 109 ? -3.887 -7.298 32.514 1.00 73.44 109 VAL A CA 1
ATOM 837 C C . VAL A 1 109 ? -5.096 -7.952 31.862 1.00 73.44 109 VAL A C 1
ATOM 839 O O . VAL A 1 109 ? -6.046 -8.326 32.548 1.00 73.44 109 VAL A O 1
ATOM 842 N N . VAL A 1 110 ? -5.052 -8.084 30.536 1.00 63.28 110 VAL A N 1
ATOM 843 C CA . VAL A 1 110 ? -6.166 -8.528 29.694 1.00 63.28 110 VAL A CA 1
ATOM 844 C C . VAL A 1 110 ? -5.881 -9.855 29.004 1.00 63.28 110 VAL A C 1
ATOM 846 O O . VAL A 1 110 ? -4.758 -10.159 28.586 1.00 63.28 110 VAL A O 1
ATOM 849 N N . ARG A 1 111 ? -6.925 -10.675 28.891 1.00 61.50 111 ARG A N 1
ATOM 850 C CA . ARG A 1 111 ? -6.881 -11.957 28.198 1.00 61.50 111 ARG A CA 1
ATOM 851 C C . ARG A 1 111 ? -6.615 -11.712 26.719 1.00 61.50 111 ARG A C 1
ATOM 853 O O . ARG A 1 111 ? -7.215 -10.829 26.110 1.00 61.50 111 ARG A O 1
ATOM 860 N N . SER A 1 112 ? -5.692 -12.486 26.173 1.00 55.81 112 SER A N 1
ATOM 861 C CA . SER A 1 112 ? -5.109 -12.259 24.857 1.00 55.81 112 SER A CA 1
ATOM 862 C C . SER A 1 112 ? -4.865 -13.583 24.121 1.00 55.81 112 SER A C 1
ATOM 864 O O . SER A 1 112 ? -4.829 -14.644 24.747 1.00 55.81 112 SER A O 1
ATOM 866 N N . TYR A 1 113 ? -4.701 -13.542 22.799 1.00 51.12 113 TYR A N 1
ATOM 867 C CA . TYR A 1 113 ? -4.459 -14.716 21.954 1.00 51.12 113 TYR A CA 1
ATOM 868 C C . TYR A 1 113 ? -3.285 -14.495 20.992 1.00 51.12 113 TYR A C 1
ATOM 870 O O . TYR A 1 113 ? -3.222 -13.471 20.303 1.00 51.12 113 TYR A O 1
ATOM 878 N N . SER A 1 114 ? -2.385 -15.476 20.929 1.00 50.44 114 SER A N 1
ATOM 879 C CA . SER A 1 114 ? -1.235 -15.529 20.021 1.00 50.44 114 SER A CA 1
ATOM 880 C C . SER A 1 114 ? -1.203 -16.873 19.294 1.00 50.44 114 SER A C 1
ATOM 882 O O . SER A 1 114 ? -1.396 -17.916 19.918 1.00 50.44 114 SER A O 1
ATOM 884 N N . ASP A 1 115 ? -0.899 -16.860 17.996 1.00 42.47 115 ASP A N 1
ATOM 885 C CA . ASP A 1 115 ? -0.738 -18.080 17.193 1.00 42.47 115 ASP A CA 1
ATOM 886 C C . ASP A 1 115 ? 0.484 -18.927 17.608 1.00 42.47 115 ASP A C 1
ATOM 888 O O . ASP A 1 115 ? 0.551 -20.109 17.282 1.00 42.47 115 ASP A O 1
ATOM 892 N N . GLU A 1 116 ? 1.435 -18.351 18.355 1.00 38.84 116 GLU A N 1
ATOM 893 C CA . GLU A 1 116 ? 2.630 -19.052 18.851 1.00 38.84 116 GLU A CA 1
ATOM 894 C C . GLU A 1 116 ? 2.436 -19.681 20.242 1.00 38.84 116 GLU A C 1
ATOM 896 O O . GLU A 1 116 ? 3.129 -20.639 20.585 1.00 38.84 116 GLU A O 1
ATOM 901 N N . THR A 1 117 ? 1.534 -19.135 21.069 1.00 40.41 117 THR A N 1
ATOM 902 C CA . THR A 1 117 ? 1.417 -19.491 22.501 1.00 40.41 117 THR A CA 1
ATOM 903 C C . THR A 1 117 ? -0.005 -19.808 22.977 1.00 40.41 117 THR A C 1
ATOM 905 O O . THR A 1 117 ? -0.194 -20.048 24.168 1.00 40.41 117 THR A O 1
ATOM 908 N N . ASN A 1 118 ? -0.993 -19.862 22.075 1.00 54.34 118 ASN A N 1
ATOM 909 C CA . ASN A 1 118 ? -2.422 -20.017 22.379 1.00 54.34 118 ASN A CA 1
ATOM 910 C C . ASN A 1 118 ? -2.955 -18.902 23.314 1.00 54.34 118 ASN A C 1
ATOM 912 O O . ASN A 1 118 ? -2.589 -17.729 23.178 1.00 54.34 118 ASN A O 1
ATOM 916 N N . TRP A 1 119 ? -3.891 -19.232 24.214 1.00 59.44 119 TRP A N 1
ATOM 917 C CA . TRP A 1 119 ? -4.489 -18.275 25.145 1.00 59.44 119 TRP A CA 1
ATOM 918 C C . TRP A 1 119 ? -3.466 -17.805 26.183 1.00 59.44 119 TRP A C 1
ATOM 920 O O . TRP A 1 119 ? -2.807 -18.597 26.849 1.00 59.44 119 TRP A O 1
ATOM 930 N N . THR A 1 120 ? -3.369 -16.493 26.368 1.00 62.44 120 THR A N 1
ATOM 931 C CA . THR A 1 120 ? -2.422 -15.866 27.293 1.00 62.44 120 THR A CA 1
ATOM 932 C C . THR A 1 120 ? -3.048 -14.641 27.974 1.00 62.44 120 THR A C 1
ATOM 934 O O . THR A 1 120 ? -4.209 -14.301 27.735 1.00 62.44 120 THR A O 1
ATOM 937 N N . TYR A 1 121 ? -2.296 -13.977 28.845 1.00 67.75 121 TYR A N 1
ATOM 938 C CA . TYR A 1 121 ? -2.691 -12.743 29.523 1.00 67.75 121 TYR A CA 1
ATOM 939 C C . TYR A 1 121 ? -1.569 -11.721 29.377 1.00 67.75 121 TYR A C 1
ATOM 941 O O . TYR A 1 121 ? -0.409 -12.042 29.629 1.00 67.75 121 TYR A O 1
ATOM 949 N N . GLN A 1 122 ? -1.907 -10.504 28.961 1.00 63.62 122 GLN A N 1
ATOM 950 C CA . GLN A 1 122 ? -0.935 -9.461 28.642 1.00 63.62 122 GLN A CA 1
ATOM 951 C C . GLN A 1 122 ? -1.309 -8.135 29.282 1.00 63.62 122 GLN A C 1
ATOM 953 O O . GLN A 1 122 ? -2.483 -7.812 29.447 1.00 63.62 122 GLN A O 1
ATOM 958 N N . ARG A 1 123 ? -0.295 -7.363 29.672 1.00 67.25 123 ARG A N 1
ATOM 959 C CA . ARG A 1 123 ? -0.496 -6.072 30.330 1.00 67.25 123 ARG A CA 1
ATOM 960 C C . ARG A 1 123 ? -0.827 -4.994 29.305 1.00 67.25 123 ARG A C 1
ATOM 962 O O . ARG A 1 123 ? -0.077 -4.835 28.351 1.00 67.25 123 ARG A O 1
ATOM 969 N N . VAL A 1 124 ? -1.896 -4.244 29.529 1.00 57.25 124 VAL A N 1
ATOM 970 C CA . VAL A 1 124 ? -2.257 -3.048 28.767 1.00 57.25 124 VAL A CA 1
ATOM 971 C C . VAL A 1 124 ? -1.150 -2.007 28.924 1.00 57.25 124 VAL A C 1
ATOM 973 O O . VAL A 1 124 ? -0.732 -1.697 30.041 1.00 57.25 124 VAL A O 1
ATOM 976 N N . VAL A 1 125 ? -0.667 -1.486 27.802 1.00 56.50 125 VAL A N 1
ATOM 977 C CA . VAL A 1 125 ? 0.433 -0.515 27.713 1.00 56.50 125 VAL A CA 1
ATOM 978 C C . VAL A 1 125 ? -0.107 0.899 27.494 1.00 56.50 125 VAL A C 1
ATOM 980 O O . VAL A 1 125 ? 0.381 1.839 28.117 1.00 56.50 125 VAL A O 1
ATOM 983 N N . ALA A 1 126 ? -1.140 1.043 26.661 1.00 42.78 126 ALA A N 1
ATOM 984 C CA . ALA A 1 126 ? -1.756 2.316 26.301 1.00 42.78 126 ALA A CA 1
ATOM 985 C C . ALA A 1 126 ? -3.234 2.134 25.914 1.00 42.78 126 ALA A C 1
ATOM 987 O O . ALA A 1 126 ? -3.657 1.043 25.528 1.00 42.78 126 ALA A O 1
ATOM 988 N N . THR A 1 127 ? -4.006 3.219 25.996 1.00 43.91 127 THR A N 1
ATOM 989 C CA . THR A 1 127 ? -5.429 3.282 25.625 1.00 43.91 127 THR A CA 1
ATOM 990 C C . THR A 1 127 ? -5.713 4.574 24.861 1.00 43.91 127 THR A C 1
ATOM 992 O O . THR A 1 127 ? -5.134 5.615 25.183 1.00 43.91 127 THR A O 1
ATOM 995 N N . LYS A 1 128 ? -6.616 4.541 23.879 1.00 48.22 128 LYS A N 1
ATOM 996 C CA . LYS A 1 128 ? -6.924 5.679 22.997 1.00 48.22 128 LYS A CA 1
ATOM 997 C C . LYS A 1 128 ? -8.426 5.784 22.753 1.00 48.22 128 LYS A C 1
ATOM 999 O O . LYS A 1 128 ? -9.098 4.769 22.594 1.00 48.22 128 LYS A O 1
ATOM 1004 N N . VAL A 1 129 ? -8.928 7.017 22.708 1.00 48.25 129 VAL A N 1
ATOM 1005 C CA . VAL A 1 129 ? -10.339 7.343 22.456 1.00 48.25 129 VAL A CA 1
ATOM 1006 C C . VAL A 1 129 ? -10.455 8.064 21.115 1.00 48.25 129 VAL A C 1
ATOM 1008 O O . VAL A 1 129 ? -9.660 8.946 20.802 1.00 48.25 129 VAL A O 1
ATOM 1011 N N . ASN A 1 130 ? -11.453 7.682 20.334 1.00 48.09 130 ASN A N 1
ATOM 1012 C CA . ASN A 1 130 ? -11.756 8.120 18.979 1.00 48.09 130 ASN A CA 1
ATOM 1013 C C . ASN A 1 130 ? -13.240 8.581 18.925 1.00 48.09 130 ASN A C 1
ATOM 1015 O O . ASN A 1 130 ? -14.049 8.120 19.731 1.00 48.09 130 ASN A O 1
ATOM 1019 N N . PRO A 1 131 ? -13.649 9.469 17.999 1.00 45.09 131 PRO A N 1
ATOM 1020 C CA . PRO A 1 131 ? -15.010 10.029 17.952 1.00 45.09 131 PRO A CA 1
ATOM 1021 C C . PRO A 1 131 ? -16.087 9.005 17.532 1.00 45.09 131 PRO A C 1
ATOM 1023 O O . PRO A 1 131 ? -15.733 7.900 17.108 1.00 45.09 131 PRO A O 1
ATOM 1026 N N . PRO A 1 132 ? -17.392 9.344 17.640 1.00 51.41 132 PRO A N 1
ATOM 1027 C CA . PRO A 1 132 ? -18.470 8.429 17.288 1.00 51.41 132 PRO A CA 1
ATOM 1028 C C . PRO A 1 132 ? -18.472 7.926 15.838 1.00 51.41 132 PRO A C 1
ATOM 1030 O O . PRO A 1 132 ? -18.252 8.706 14.916 1.00 51.41 132 PRO A O 1
ATOM 1033 N N . ARG A 1 133 ? -18.757 6.632 15.642 1.00 56.53 133 ARG A N 1
ATOM 1034 C CA . ARG A 1 133 ? -18.937 5.976 14.332 1.00 56.53 133 ARG A CA 1
ATOM 1035 C C . ARG A 1 133 ? -20.133 5.016 14.350 1.00 56.53 133 ARG A C 1
ATOM 1037 O O . ARG A 1 133 ? -20.445 4.501 15.432 1.00 56.53 133 ARG A O 1
ATOM 1044 N N . PRO A 1 134 ? -20.741 4.703 13.192 1.00 64.06 134 PRO A N 1
ATOM 1045 C CA . PRO A 1 134 ? -21.761 3.667 13.078 1.00 64.06 134 PRO A CA 1
ATOM 1046 C C . PRO A 1 134 ? -21.266 2.316 13.597 1.00 64.06 134 PRO A C 1
ATOM 1048 O O . PRO A 1 134 ? -20.143 1.888 13.320 1.00 64.06 134 PRO A O 1
ATOM 1051 N N . THR A 1 135 ? -22.112 1.621 14.355 1.00 68.44 135 THR A N 1
ATOM 1052 C CA . THR A 1 135 ? -21.794 0.294 14.892 1.00 68.44 135 THR A CA 1
ATOM 1053 C C . THR A 1 135 ? -22.890 -0.728 14.622 1.00 68.44 135 THR A C 1
ATOM 1055 O O . THR A 1 135 ? -24.067 -0.401 14.456 1.00 68.44 135 THR A O 1
ATOM 1058 N N . TRP A 1 136 ? -22.497 -1.997 14.627 1.00 83.19 136 TRP A N 1
ATOM 1059 C CA . TRP A 1 136 ? -23.338 -3.167 14.447 1.00 83.19 136 TRP A CA 1
ATOM 1060 C C . TRP A 1 136 ? -23.167 -4.088 15.653 1.00 83.19 136 TRP A C 1
ATOM 1062 O O . TRP A 1 136 ? -22.054 -4.451 16.035 1.00 83.19 136 TRP A O 1
ATOM 1072 N N . ARG A 1 137 ? -24.291 -4.473 16.255 1.00 82.19 137 ARG A N 1
ATOM 1073 C CA . ARG A 1 137 ? -24.386 -5.497 17.291 1.00 82.19 137 ARG A CA 1
ATOM 1074 C C . ARG A 1 137 ? -24.394 -6.861 16.618 1.00 82.19 137 ARG A C 1
ATOM 1076 O O . ARG A 1 137 ? -25.353 -7.214 15.930 1.00 82.19 137 ARG A O 1
ATOM 1083 N N . VAL A 1 138 ? -23.340 -7.624 16.853 1.00 82.75 138 VAL A N 1
ATOM 1084 C CA . VAL A 1 138 ? -23.212 -9.030 16.474 1.00 82.75 138 VAL A CA 1
ATOM 1085 C C . VAL A 1 138 ? -23.611 -9.866 17.673 1.00 82.75 138 VAL A C 1
ATOM 1087 O O . VAL A 1 138 ? -23.097 -9.643 18.765 1.00 82.75 138 VAL A O 1
ATOM 1090 N N . ARG A 1 139 ? -24.494 -10.838 17.475 1.00 82.62 139 ARG A N 1
ATOM 1091 C CA . ARG A 1 139 ? -24.911 -11.800 18.497 1.00 82.62 139 ARG A CA 1
ATOM 1092 C C . ARG A 1 139 ? -24.435 -13.193 18.121 1.00 82.62 139 ARG A C 1
ATOM 1094 O O . ARG A 1 139 ? -24.533 -13.570 16.954 1.00 82.62 139 ARG A O 1
ATOM 1101 N N . LEU A 1 140 ? -23.936 -13.944 19.093 1.00 82.19 140 LEU A N 1
ATOM 1102 C CA . LEU A 1 140 ? -23.386 -15.288 18.932 1.00 82.19 140 LEU A CA 1
ATOM 1103 C C . LEU A 1 140 ? -24.295 -16.355 19.550 1.00 82.19 140 LEU A C 1
ATOM 1105 O O . LEU A 1 140 ? -25.098 -16.074 20.434 1.00 82.19 140 LEU A O 1
ATOM 1109 N N . SER A 1 141 ? -24.116 -17.603 19.117 1.00 81.19 141 SER A N 1
ATOM 1110 C CA . SER A 1 141 ? -24.966 -18.759 19.438 1.00 81.19 141 SER A CA 1
ATOM 1111 C C . SER A 1 141 ? -24.944 -19.225 20.899 1.00 81.19 141 SER A C 1
ATOM 1113 O O . SER A 1 141 ? -25.581 -20.221 21.230 1.00 81.19 141 SER A O 1
ATOM 1115 N N . ASP A 1 142 ? -24.175 -18.567 21.769 1.00 71.56 142 ASP A N 1
ATOM 1116 C CA . ASP A 1 142 ? -24.218 -18.749 23.225 1.00 71.56 142 ASP A CA 1
ATOM 1117 C C . ASP A 1 142 ? -24.812 -17.536 23.968 1.00 71.56 142 ASP A C 1
ATOM 1119 O O . ASP A 1 142 ? -24.796 -17.494 25.197 1.00 71.56 142 ASP A O 1
ATOM 1123 N N . GLY A 1 143 ? -25.359 -16.564 23.231 1.00 67.75 143 GLY A N 1
ATOM 1124 C CA . GLY A 1 143 ? -25.955 -15.339 23.755 1.00 67.75 143 GLY A CA 1
ATOM 1125 C C . GLY A 1 143 ? -24.982 -14.173 23.942 1.00 67.75 143 GLY A C 1
ATOM 1126 O O . GLY A 1 143 ? -25.437 -13.097 24.329 1.00 67.75 143 GLY A O 1
ATOM 1127 N N . ARG A 1 144 ? -23.678 -14.335 23.663 1.00 69.75 144 ARG A N 1
ATOM 1128 C CA . ARG A 1 144 ? -22.733 -13.206 23.658 1.00 69.75 144 ARG A CA 1
ATOM 1129 C C . ARG A 1 144 ? -23.075 -12.185 22.584 1.00 69.75 144 ARG A C 1
ATOM 1131 O O . ARG A 1 144 ? -23.475 -12.544 21.478 1.00 69.75 144 ARG A O 1
ATOM 1138 N N . GLU A 1 145 ? -22.832 -10.917 22.893 1.00 73.81 145 GLU A N 1
ATOM 1139 C CA . GLU A 1 145 ? -22.962 -9.813 21.947 1.00 73.81 145 GLU A CA 1
ATOM 1140 C C . GLU A 1 145 ? -21.685 -8.966 21.939 1.00 73.81 145 GLU A C 1
ATOM 1142 O O . GLU A 1 145 ? -21.140 -8.659 22.999 1.00 73.81 145 GLU A O 1
ATOM 1147 N N . VAL A 1 146 ? -21.224 -8.573 20.749 1.00 63.47 146 VAL A N 1
ATOM 1148 C CA . VAL A 1 146 ? -20.196 -7.539 20.540 1.00 63.47 146 VAL A CA 1
ATOM 1149 C C . VAL A 1 146 ? -20.805 -6.399 19.736 1.00 63.47 146 VAL A C 1
ATOM 1151 O O . VAL A 1 146 ? -21.693 -6.624 18.913 1.00 63.47 146 VAL A O 1
ATOM 1154 N N . ILE A 1 147 ? -20.342 -5.174 19.962 1.00 65.81 147 ILE A N 1
ATOM 1155 C CA . ILE A 1 147 ? -20.721 -4.015 19.156 1.00 65.81 147 ILE A CA 1
ATOM 1156 C C . ILE A 1 147 ? -19.452 -3.466 18.511 1.00 65.81 147 ILE A C 1
ATOM 1158 O O . ILE A 1 147 ? -18.502 -3.124 19.209 1.00 65.81 147 ILE A O 1
ATOM 1162 N N . ALA A 1 148 ? -19.426 -3.431 17.182 1.00 57.91 148 ALA A N 1
ATOM 1163 C CA . ALA A 1 148 ? -18.242 -3.079 16.407 1.00 57.91 148 ALA A CA 1
ATOM 1164 C C . ALA A 1 148 ? -18.614 -2.329 15.121 1.00 57.91 148 ALA A C 1
ATOM 1166 O O . ALA A 1 148 ? -19.750 -2.409 14.659 1.00 57.91 148 ALA A O 1
ATOM 1167 N N . THR A 1 149 ? -17.665 -1.605 14.532 1.00 56.41 149 THR A N 1
ATOM 1168 C CA . THR A 1 149 ? -17.781 -1.064 13.168 1.00 56.41 149 THR A CA 1
ATOM 1169 C C . THR A 1 149 ? -17.817 -2.199 12.134 1.00 56.41 149 THR A C 1
ATOM 1171 O O . THR A 1 149 ? -17.318 -3.297 12.384 1.00 56.41 149 THR A O 1
ATOM 1174 N N . ASP A 1 150 ? -18.386 -1.963 10.950 1.00 60.97 150 ASP A N 1
ATOM 1175 C CA . ASP A 1 150 ? -18.496 -2.975 9.884 1.00 60.97 150 ASP A CA 1
ATOM 1176 C C . ASP A 1 150 ? -17.119 -3.449 9.372 1.00 60.97 150 ASP A C 1
ATOM 1178 O O . ASP A 1 150 ? -16.965 -4.575 8.903 1.00 60.97 150 ASP A O 1
ATOM 1182 N N . ASN A 1 151 ? -16.108 -2.589 9.477 1.00 49.25 151 ASN A N 1
ATOM 1183 C CA . ASN A 1 151 ? -14.725 -2.856 9.105 1.00 49.25 151 ASN A CA 1
ATOM 1184 C C . ASN A 1 151 ? -13.946 -3.662 10.154 1.00 49.25 151 ASN A C 1
ATOM 1186 O O . ASN A 1 151 ? -12.791 -3.999 9.901 1.00 49.25 151 ASN A O 1
ATOM 1190 N N . HIS A 1 152 ? -14.541 -3.960 11.313 1.00 45.53 152 HIS A N 1
ATOM 1191 C CA . HIS A 1 152 ? -13.852 -4.614 12.420 1.00 45.53 152 HIS A CA 1
ATOM 1192 C C . HIS A 1 152 ? -13.475 -6.055 12.049 1.00 45.53 152 HIS A C 1
ATOM 1194 O O . HIS A 1 152 ? -14.377 -6.856 11.784 1.00 45.53 152 HIS A O 1
ATOM 1200 N N . PRO A 1 153 ? -12.173 -6.399 11.995 1.00 48.31 153 PRO A N 1
ATOM 1201 C CA . PRO A 1 153 ? -11.734 -7.731 11.618 1.00 48.31 153 PRO A CA 1
ATOM 1202 C C . PRO A 1 153 ? -11.962 -8.690 12.781 1.00 48.31 153 PRO A C 1
ATOM 1204 O O . PRO A 1 153 ? -11.426 -8.487 13.862 1.00 48.31 153 PRO A O 1
ATOM 1207 N N . PHE A 1 154 ? -12.709 -9.761 12.543 1.00 59.84 154 PHE A N 1
ATOM 1208 C CA . PHE A 1 154 ? -12.845 -10.882 13.463 1.00 59.84 154 PHE A CA 1
ATOM 1209 C C . PHE A 1 154 ? -12.200 -12.125 12.853 1.00 59.84 154 PHE A C 1
ATOM 1211 O O . PHE A 1 154 ? -12.339 -12.376 11.655 1.00 59.84 154 PHE A O 1
ATOM 1218 N N . ARG A 1 155 ? -11.538 -12.954 13.665 1.00 69.62 155 ARG A N 1
ATOM 1219 C CA . ARG A 1 155 ? -11.094 -14.273 13.201 1.00 69.62 155 ARG A CA 1
ATOM 1220 C C . ARG A 1 155 ? -12.312 -15.178 13.034 1.00 69.62 155 ARG A C 1
ATOM 1222 O O . ARG A 1 155 ? -12.996 -15.488 14.012 1.00 69.62 155 ARG A O 1
ATOM 1229 N N . ALA A 1 156 ? -12.592 -15.564 11.797 1.00 78.56 156 ALA A N 1
ATOM 1230 C CA . ALA A 1 156 ? -13.829 -16.206 11.389 1.00 78.56 156 ALA A CA 1
ATOM 1231 C C . ALA A 1 156 ? -13.590 -17.568 10.727 1.00 78.56 156 ALA A C 1
ATOM 1233 O O . ALA A 1 156 ? -12.507 -17.869 10.239 1.00 78.56 156 ALA A O 1
ATOM 1234 N N . GLY A 1 157 ? -14.621 -18.404 10.704 1.00 78.56 157 GLY A N 1
ATOM 1235 C CA . GLY A 1 157 ? -14.591 -19.738 10.120 1.00 78.56 157 GLY A CA 1
ATOM 1236 C C . GLY A 1 157 ? -15.958 -20.162 9.596 1.00 78.56 157 GLY A C 1
ATOM 1237 O O . GLY A 1 157 ? -16.995 -19.631 10.001 1.00 78.56 157 GLY A O 1
ATOM 1238 N N . GLN A 1 158 ? -15.982 -21.144 8.701 1.00 71.12 158 GLN A N 1
ATOM 1239 C CA . GLN A 1 158 ? -17.210 -21.684 8.119 1.00 71.12 158 GLN A CA 1
ATOM 1240 C C . GLN A 1 158 ? -17.153 -23.214 8.115 1.00 71.12 158 GLN A C 1
ATOM 1242 O O . GLN A 1 158 ? -16.255 -23.831 7.543 1.00 71.12 158 GLN A O 1
ATOM 1247 N N . GLY A 1 159 ? -18.101 -23.848 8.812 1.00 65.94 159 GLY A N 1
ATOM 1248 C CA . GLY A 1 159 ? -18.052 -25.287 9.075 1.00 65.94 159 GLY A CA 1
ATOM 1249 C C . GLY A 1 159 ? -16.807 -25.670 9.885 1.00 65.94 159 GLY A C 1
ATOM 1250 O O . GLY A 1 159 ? -16.703 -25.312 11.062 1.00 65.94 159 GLY A O 1
ATOM 1251 N N . SER A 1 160 ? -15.888 -26.400 9.248 1.00 56.22 160 SER A N 1
ATOM 1252 C CA . SER A 1 160 ? -14.590 -26.834 9.789 1.00 56.22 160 SER A CA 1
ATOM 1253 C C . SER A 1 160 ? -13.385 -26.069 9.219 1.00 56.22 160 SER A C 1
ATOM 1255 O O . SER A 1 160 ? -12.252 -26.472 9.470 1.00 56.22 160 SER A O 1
ATOM 1257 N N . VAL A 1 161 ? -13.607 -25.021 8.421 1.00 59.41 161 VAL A N 1
ATOM 1258 C CA . VAL A 1 161 ? -12.548 -24.225 7.778 1.00 59.41 161 VAL A CA 1
ATOM 1259 C C . VAL A 1 161 ? -12.338 -22.929 8.564 1.00 59.41 161 VAL A C 1
ATOM 1261 O O . VAL A 1 161 ? -13.295 -22.182 8.761 1.00 59.41 161 VAL A O 1
ATOM 1264 N N . ASP A 1 162 ? -11.103 -22.664 9.000 1.00 69.50 162 ASP A N 1
ATOM 1265 C CA . ASP A 1 162 ? -10.672 -21.337 9.471 1.00 69.50 162 ASP A CA 1
ATOM 1266 C C . ASP A 1 162 ? -10.509 -20.434 8.236 1.00 69.50 162 ASP A C 1
ATOM 1268 O O . ASP A 1 162 ? -9.776 -20.777 7.307 1.00 69.50 162 ASP A O 1
ATOM 1272 N N . LEU A 1 163 ? -11.247 -19.324 8.192 1.00 63.25 163 LEU A N 1
ATOM 1273 C CA . LEU A 1 163 ? -11.215 -18.332 7.111 1.00 63.25 163 LEU A CA 1
ATOM 1274 C C . LEU A 1 163 ? -10.251 -17.176 7.426 1.00 63.25 163 LEU A C 1
ATOM 1276 O O . LEU A 1 163 ? -10.186 -16.206 6.667 1.00 63.25 163 LEU A O 1
ATOM 1280 N N . GLY A 1 164 ? -9.521 -17.255 8.542 1.00 64.00 164 GLY A N 1
ATOM 1281 C CA . GLY A 1 164 ? -8.646 -16.196 9.019 1.00 64.00 164 GLY A CA 1
ATOM 1282 C C . GLY A 1 164 ? -9.427 -14.949 9.431 1.00 64.00 164 GLY A C 1
ATOM 1283 O O . GLY A 1 164 ? -10.555 -15.018 9.917 1.00 64.00 164 GLY A O 1
ATOM 1284 N N . TRP A 1 165 ? -8.803 -13.789 9.263 1.00 60.47 165 TRP A N 1
ATOM 1285 C CA . TRP A 1 165 ? -9.373 -12.498 9.637 1.00 60.47 165 TRP A CA 1
ATOM 1286 C C . TRP A 1 165 ? -10.348 -11.987 8.576 1.00 60.47 165 TRP A C 1
ATOM 1288 O O . TRP A 1 165 ? -9.980 -11.830 7.415 1.00 60.47 165 TRP A O 1
ATOM 1298 N N . GLN A 1 166 ? -11.587 -11.714 8.982 1.00 69.25 166 GLN A N 1
ATOM 1299 C CA . GLN A 1 166 ? -12.675 -11.265 8.114 1.00 69.25 166 GLN A CA 1
ATOM 1300 C C . GLN A 1 166 ? -13.353 -10.030 8.732 1.00 69.25 166 GLN A C 1
ATOM 1302 O O . GLN A 1 166 ? -13.729 -10.084 9.906 1.00 69.25 166 GLN A O 1
ATOM 1307 N N . PRO A 1 167 ? -13.530 -8.915 7.997 1.00 62.06 167 PRO A N 1
ATOM 1308 C CA . PRO A 1 167 ? -14.243 -7.748 8.512 1.00 62.06 167 PRO A CA 1
ATOM 1309 C C . PRO A 1 167 ? -15.723 -8.078 8.728 1.00 62.06 167 PRO A C 1
ATOM 1311 O O . PRO A 1 167 ? -16.303 -8.858 7.971 1.00 62.06 167 PRO A O 1
ATOM 1314 N N . LEU A 1 168 ? -16.365 -7.455 9.717 1.00 66.81 168 LEU A N 1
ATOM 1315 C CA . LEU A 1 168 ? -17.766 -7.715 10.056 1.00 66.81 168 LEU A CA 1
ATOM 1316 C C . LEU A 1 168 ? -18.728 -7.628 8.852 1.00 66.81 168 LEU A C 1
ATOM 1318 O O . LEU A 1 168 ? -19.619 -8.464 8.730 1.00 66.81 168 LEU A O 1
ATOM 1322 N N . ARG A 1 169 ? -18.516 -6.703 7.907 1.00 75.44 169 ARG A N 1
ATOM 1323 C CA . ARG A 1 169 ? -19.302 -6.599 6.657 1.00 75.44 169 ARG A CA 1
ATOM 1324 C C . ARG A 1 169 ? -19.228 -7.819 5.731 1.00 75.44 169 ARG A C 1
ATOM 1326 O O . ARG A 1 169 ? -20.103 -7.982 4.886 1.00 75.44 169 ARG A O 1
ATOM 1333 N N . ALA A 1 170 ? -18.186 -8.643 5.842 1.00 78.12 170 ALA A N 1
ATOM 1334 C CA . ALA A 1 170 ? -18.036 -9.886 5.081 1.00 78.12 170 ALA A CA 1
ATOM 1335 C C . ALA A 1 170 ? -18.717 -11.079 5.777 1.00 78.12 170 ALA A C 1
ATOM 1337 O O . ALA A 1 170 ? -18.877 -12.149 5.185 1.00 78.12 170 ALA A O 1
ATOM 1338 N N . LEU A 1 171 ? -19.135 -10.903 7.032 1.00 82.81 171 LEU A N 1
ATOM 1339 C CA . LEU A 1 171 ? -19.745 -11.940 7.844 1.00 82.81 171 LEU A CA 1
ATOM 1340 C C . LEU A 1 171 ? -21.267 -11.870 7.774 1.00 82.81 171 LEU A C 1
ATOM 1342 O O . LEU A 1 171 ? -21.878 -10.810 7.682 1.00 82.81 171 LEU A O 1
ATOM 1346 N N . ASN A 1 172 ? -21.883 -13.043 7.839 1.00 86.06 172 ASN A N 1
ATOM 1347 C CA . ASN A 1 172 ? -23.327 -13.216 7.827 1.00 86.06 172 ASN A CA 1
ATOM 1348 C C . ASN A 1 172 ? -23.732 -14.129 8.993 1.00 86.06 172 ASN A C 1
ATOM 1350 O O . ASN A 1 172 ? -22.908 -14.936 9.444 1.00 86.06 172 ASN A O 1
ATOM 1354 N N . PRO A 1 173 ? -24.992 -14.070 9.458 1.00 89.56 173 PRO A N 1
ATOM 1355 C CA . PRO A 1 173 ? -25.553 -15.103 10.321 1.00 89.56 173 PRO A CA 1
ATOM 1356 C C . PRO A 1 173 ? -25.270 -16.506 9.761 1.00 89.56 173 PRO A C 1
ATOM 1358 O O . PRO A 1 173 ? -25.506 -16.769 8.582 1.00 89.56 173 PRO A O 1
ATOM 1361 N N . GLY A 1 174 ? -24.716 -17.392 10.590 1.00 82.69 174 GLY A N 1
ATOM 1362 C CA . GLY A 1 174 ? -24.209 -18.708 10.180 1.00 82.69 174 GLY A CA 1
ATOM 1363 C C . GLY A 1 174 ? -22.683 -18.813 10.014 1.00 82.69 174 GLY A C 1
ATOM 1364 O O . GLY A 1 174 ? -22.156 -19.925 10.073 1.00 82.69 174 GLY A O 1
ATOM 1365 N N . ALA A 1 175 ? -21.950 -17.703 9.867 1.00 85.75 175 ALA A N 1
ATOM 1366 C CA . ALA A 1 175 ? -20.489 -17.709 10.009 1.00 85.75 175 ALA A CA 1
ATOM 1367 C C . ALA A 1 175 ? -20.096 -17.947 11.478 1.00 85.75 175 ALA A C 1
ATOM 1369 O O . ALA A 1 175 ? -20.876 -17.649 12.383 1.00 85.75 175 ALA A O 1
ATOM 1370 N N . ARG A 1 176 ? -18.903 -18.487 11.742 1.00 84.62 176 ARG A N 1
ATOM 1371 C CA . ARG A 1 176 ? -18.399 -18.744 13.102 1.00 84.62 176 ARG A CA 1
ATOM 1372 C C . ARG A 1 176 ? -17.289 -17.763 13.450 1.00 84.62 176 ARG A C 1
ATOM 1374 O O . ARG A 1 176 ? -16.456 -17.496 12.596 1.00 84.62 176 ARG A O 1
ATOM 1381 N N . LEU A 1 177 ? -17.238 -17.281 14.687 1.00 80.31 177 LEU A N 1
ATOM 1382 C CA . LEU A 1 177 ? -16.137 -16.475 15.219 1.00 80.31 177 LEU A CA 1
ATOM 1383 C C . LEU A 1 177 ? -15.310 -17.269 16.228 1.00 80.31 177 LEU A C 1
ATOM 1385 O O . LEU A 1 177 ? -15.855 -18.078 16.984 1.00 80.31 177 LEU A O 1
ATOM 1389 N N . ALA A 1 178 ? -14.000 -17.029 16.227 1.00 72.81 178 ALA A N 1
ATOM 1390 C CA . ALA A 1 178 ? -13.080 -17.541 17.230 1.00 72.81 178 ALA A CA 1
ATOM 1391 C C . ALA A 1 178 ? -13.348 -16.843 18.569 1.00 72.81 178 ALA A C 1
ATOM 1393 O O . ALA A 1 178 ? -13.351 -15.614 18.657 1.00 72.81 178 ALA A O 1
ATOM 1394 N N . CYS A 1 179 ? -13.591 -17.632 19.611 1.00 63.50 179 CYS A N 1
ATOM 1395 C CA . CYS A 1 179 ? -14.040 -17.155 20.908 1.00 63.50 179 CYS A CA 1
ATOM 1396 C C . CYS A 1 179 ? -13.395 -17.906 22.077 1.00 63.50 179 CYS A C 1
ATOM 1398 O O . CYS A 1 179 ? -12.978 -19.061 21.973 1.00 63.50 179 CYS A O 1
ATOM 1400 N N . THR A 1 180 ? -13.390 -17.268 23.245 1.00 60.75 180 THR A N 1
ATOM 1401 C CA . THR A 1 180 ? -13.123 -17.920 24.539 1.00 60.75 180 THR A CA 1
ATOM 1402 C C . THR A 1 180 ? -14.283 -18.836 24.964 1.00 60.75 180 THR A C 1
ATOM 1404 O O . THR A 1 180 ? -15.418 -18.676 24.506 1.00 60.75 180 THR A O 1
ATOM 1407 N N . TYR A 1 181 ? -14.059 -19.766 25.899 1.00 59.69 181 TYR A N 1
ATOM 1408 C CA . TYR A 1 181 ? -15.161 -20.417 26.628 1.00 59.69 181 TYR A CA 1
ATOM 1409 C C . TYR A 1 181 ? -15.787 -19.469 27.666 1.00 59.69 181 TYR A C 1
ATOM 1411 O O . TYR A 1 181 ? -15.111 -18.614 28.238 1.00 59.69 181 TYR A O 1
ATOM 1419 N N . HIS A 1 182 ? -17.086 -19.631 27.924 1.00 49.53 182 HIS A N 1
ATOM 1420 C CA . HIS A 1 182 ? -17.830 -18.813 28.885 1.00 49.53 182 HIS A CA 1
ATOM 1421 C C . HIS A 1 182 ? -17.429 -19.159 30.337 1.00 49.53 182 HIS A C 1
ATOM 1423 O O . HIS A 1 182 ? -17.404 -20.343 30.685 1.00 49.53 182 HIS A O 1
ATOM 1429 N N . LYS A 1 183 ? -17.161 -18.162 31.207 1.00 46.09 183 LYS A N 1
ATOM 1430 C CA . LYS A 1 183 ? -16.665 -18.378 32.597 1.00 46.09 183 LYS A CA 1
ATOM 1431 C C . LYS A 1 183 ? -17.513 -19.403 33.383 1.00 46.09 183 LYS A C 1
ATOM 1433 O O . LYS A 1 183 ? -16.956 -20.278 34.043 1.00 46.09 183 LYS A O 1
ATOM 1438 N N . SER A 1 184 ? -18.844 -19.367 33.249 1.00 46.34 184 SER A N 1
ATOM 1439 C CA . SER A 1 184 ? -19.745 -20.328 33.915 1.00 46.34 184 SER A CA 1
ATOM 1440 C C . SER A 1 184 ? -19.649 -21.765 33.379 1.00 46.34 184 SER A C 1
ATOM 1442 O O . SER A 1 184 ? -19.813 -22.711 34.146 1.00 46.34 184 SER A O 1
ATOM 1444 N N . GLN A 1 185 ? -19.347 -21.956 32.090 1.00 45.19 185 GLN A N 1
ATOM 1445 C CA . GLN A 1 185 ? -19.159 -23.287 31.503 1.00 45.19 185 GLN A CA 1
ATOM 1446 C C . GLN A 1 185 ? -17.826 -23.901 31.941 1.00 45.19 185 GLN A C 1
ATOM 1448 O O . GLN A 1 185 ? -17.781 -25.094 32.230 1.00 45.19 185 GLN A O 1
ATOM 1453 N N . VAL A 1 186 ? -16.769 -23.088 32.063 1.00 47.59 186 VAL A N 1
ATOM 1454 C CA . VAL A 1 186 ? -15.466 -23.509 32.611 1.00 47.59 186 VAL A CA 1
ATOM 1455 C C . VAL A 1 186 ? -15.616 -23.957 34.070 1.00 47.59 186 VAL A C 1
ATOM 1457 O O . VAL A 1 186 ? -15.189 -25.056 34.422 1.00 47.59 186 VAL A O 1
ATOM 1460 N N . GLN A 1 187 ? -16.303 -23.170 34.907 1.00 46.75 187 GLN A N 1
ATOM 1461 C CA . GLN A 1 187 ? -16.586 -23.546 36.299 1.00 46.75 187 GLN A CA 1
ATOM 1462 C C . GLN A 1 187 ? -17.454 -24.810 36.407 1.00 46.75 187 GLN A C 1
ATOM 1464 O O . GLN A 1 187 ? -17.141 -25.691 37.206 1.00 46.75 187 GLN A O 1
ATOM 1469 N N . ALA A 1 188 ? -18.495 -24.952 35.578 1.00 46.50 188 ALA A N 1
ATOM 1470 C CA . ALA A 1 188 ? -19.330 -26.154 35.559 1.00 46.50 188 ALA A CA 1
ATOM 1471 C C . ALA A 1 188 ? -18.549 -27.410 35.125 1.00 46.50 188 ALA A C 1
ATOM 1473 O O . ALA A 1 188 ? -18.745 -28.481 35.701 1.00 46.50 188 ALA A O 1
ATOM 1474 N N . ARG A 1 189 ? -17.627 -27.290 34.157 1.00 45.06 189 ARG A N 1
ATOM 1475 C CA . ARG A 1 189 ? -16.743 -28.393 33.740 1.00 45.06 189 ARG A CA 1
ATOM 1476 C C . ARG A 1 189 ? -15.735 -28.764 34.825 1.00 45.06 189 ARG A C 1
ATOM 1478 O O . ARG A 1 189 ? -15.590 -29.952 35.098 1.00 45.06 189 ARG A O 1
ATOM 1485 N N . LYS A 1 190 ? -15.098 -27.778 35.474 1.00 45.53 190 LYS A N 1
ATOM 1486 C CA . LYS A 1 190 ? -14.221 -28.005 36.638 1.00 45.53 190 LYS A CA 1
ATOM 1487 C C . LYS A 1 190 ? -14.966 -28.745 37.749 1.00 45.53 190 LYS A C 1
ATOM 1489 O O . LYS A 1 190 ? -14.514 -29.803 38.176 1.00 45.53 190 LYS A O 1
ATOM 1494 N N . ALA A 1 191 ? -16.145 -28.257 38.136 1.00 50.47 191 ALA A N 1
ATOM 1495 C CA . ALA A 1 191 ? -16.979 -28.906 39.144 1.00 50.47 191 ALA A CA 1
ATOM 1496 C C . ALA A 1 191 ? -17.338 -30.352 38.757 1.00 50.47 191 ALA A C 1
ATOM 1498 O O . ALA A 1 191 ? -17.216 -31.247 39.588 1.00 50.47 191 ALA A O 1
ATOM 1499 N N . ALA A 1 192 ? -17.720 -30.607 37.500 1.00 49.25 192 ALA A N 1
ATOM 1500 C CA . ALA A 1 192 ? -18.072 -31.946 37.024 1.00 49.25 192 ALA A CA 1
ATOM 1501 C C . ALA A 1 192 ? -16.882 -32.928 36.997 1.00 49.25 192 ALA A C 1
ATOM 1503 O O . ALA A 1 192 ? -17.055 -34.089 37.360 1.00 49.25 192 ALA A O 1
ATOM 1504 N N . LEU A 1 193 ? -15.683 -32.483 36.602 1.00 47.69 193 LEU A N 1
ATOM 1505 C CA . LEU A 1 193 ? -14.460 -33.303 36.601 1.00 47.69 193 LEU A CA 1
ATOM 1506 C C . LEU A 1 193 ? -14.003 -33.669 38.023 1.00 47.69 193 LEU A C 1
ATOM 1508 O O . LEU A 1 193 ? -13.634 -34.820 38.264 1.00 47.69 193 LEU A O 1
ATOM 1512 N N . VAL A 1 194 ? -14.101 -32.723 38.963 1.00 51.41 194 VAL A N 1
ATOM 1513 C CA . VAL A 1 194 ? -13.802 -32.944 40.388 1.00 51.41 194 VAL A CA 1
ATOM 1514 C C . VAL A 1 194 ? -14.841 -33.873 41.034 1.00 51.41 194 VAL A C 1
ATOM 1516 O O . VAL A 1 194 ? -14.469 -34.844 41.689 1.00 51.41 194 VAL A O 1
ATOM 1519 N N . LEU A 1 195 ? -16.141 -33.661 40.786 1.00 50.44 195 LEU A N 1
ATOM 1520 C CA . LEU A 1 195 ? -17.222 -34.544 41.266 1.00 50.44 195 LEU A CA 1
ATOM 1521 C C . LEU A 1 195 ? -17.154 -35.968 40.691 1.00 50.44 195 LEU A C 1
ATOM 1523 O O . LEU A 1 195 ? -17.601 -36.907 41.346 1.00 50.44 195 LEU A O 1
ATOM 1527 N N . ALA A 1 196 ? -16.596 -36.142 39.490 1.00 48.97 196 ALA A N 1
ATOM 1528 C CA . ALA A 1 196 ? -16.371 -37.450 38.876 1.00 48.97 196 ALA A CA 1
ATOM 1529 C C . ALA A 1 196 ? -15.105 -38.170 39.389 1.00 48.97 196 ALA A C 1
ATOM 1531 O O . ALA A 1 196 ? -14.867 -39.312 38.998 1.00 48.97 196 ALA A O 1
ATOM 1532 N N . GLY A 1 197 ? -14.289 -37.527 40.238 1.00 45.88 197 GLY A N 1
ATOM 1533 C CA . GLY A 1 197 ? -13.064 -38.107 40.802 1.00 45.88 197 GLY A CA 1
ATOM 1534 C C . GLY A 1 197 ? -11.963 -38.396 39.773 1.00 45.88 197 GLY A C 1
ATOM 1535 O O . GLY A 1 197 ? -11.127 -39.265 40.007 1.00 45.88 197 GLY A O 1
ATOM 1536 N N . ALA A 1 198 ? -11.984 -37.717 38.621 1.00 49.81 198 ALA A N 1
ATOM 1537 C CA . ALA A 1 198 ? -11.140 -38.054 37.473 1.00 49.81 198 ALA A CA 1
ATOM 1538 C C . ALA A 1 198 ? -9.738 -37.410 37.497 1.00 49.81 198 ALA A C 1
ATOM 1540 O O . ALA A 1 198 ? -8.847 -37.889 36.798 1.00 49.81 198 ALA A O 1
ATOM 1541 N N . VAL A 1 199 ? -9.545 -36.330 38.261 1.00 46.97 199 VAL A N 1
ATOM 1542 C CA . VAL A 1 199 ? -8.265 -35.609 38.411 1.00 46.97 199 VAL A CA 1
ATOM 1543 C C . VAL A 1 199 ? -8.227 -34.864 39.750 1.00 46.97 199 VAL A C 1
ATOM 1545 O O . VAL A 1 199 ? -9.281 -34.519 40.289 1.00 46.97 199 VAL A O 1
ATOM 1548 N N . ALA A 1 200 ? -7.027 -34.614 40.283 1.00 49.66 200 ALA A N 1
ATOM 1549 C CA . ALA A 1 200 ? -6.838 -33.719 41.424 1.00 49.66 200 ALA A CA 1
ATOM 1550 C C . ALA A 1 200 ? -7.071 -32.251 41.018 1.00 49.66 200 ALA A C 1
ATOM 1552 O O . ALA A 1 200 ? -7.000 -31.905 39.840 1.00 49.66 200 ALA A O 1
ATOM 1553 N N . GLU A 1 201 ? -7.340 -31.379 41.993 1.00 45.28 201 GLU A N 1
ATOM 1554 C CA . GLU A 1 201 ? -7.674 -29.966 41.744 1.00 45.28 201 GLU A CA 1
ATOM 1555 C C . GLU A 1 201 ? -6.521 -29.192 41.066 1.00 45.28 201 GLU A C 1
ATOM 1557 O O . GLU A 1 201 ? -6.773 -28.321 40.231 1.00 45.28 201 GLU A O 1
ATOM 1562 N N . ASP A 1 202 ? -5.275 -29.598 41.342 1.00 43.03 202 ASP A N 1
ATOM 1563 C CA . ASP A 1 202 ? -4.041 -29.070 40.742 1.00 43.03 202 ASP A CA 1
ATOM 1564 C C . ASP A 1 202 ? -3.675 -29.708 39.378 1.00 43.03 202 ASP A C 1
ATOM 1566 O O . ASP A 1 202 ? -2.849 -29.160 38.651 1.00 43.03 202 ASP A O 1
ATOM 1570 N N . ASP A 1 203 ? -4.294 -30.837 39.001 1.00 42.00 203 ASP A N 1
ATOM 1571 C CA . ASP A 1 203 ? -3.994 -31.606 37.772 1.00 42.00 203 ASP A CA 1
ATOM 1572 C C . ASP A 1 203 ? -4.984 -31.323 36.615 1.00 42.00 203 ASP A C 1
ATOM 1574 O O . ASP A 1 203 ? -4.997 -32.020 35.596 1.00 42.00 203 ASP A O 1
ATOM 1578 N N . VAL A 1 204 ? -5.858 -30.319 36.749 1.00 41.75 204 VAL A N 1
ATOM 1579 C CA . VAL A 1 204 ? -6.859 -29.983 35.719 1.00 41.75 204 VAL A CA 1
ATOM 1580 C C . VAL A 1 204 ? -6.177 -29.378 34.474 1.00 41.75 204 VAL A C 1
ATOM 1582 O O . VAL A 1 204 ? -5.556 -28.321 34.594 1.00 41.75 204 VAL A O 1
ATOM 1585 N N . PRO A 1 205 ? -6.330 -29.965 33.264 1.00 39.03 205 PRO A N 1
ATOM 1586 C CA . PRO A 1 205 ? -5.732 -29.424 32.040 1.00 39.03 205 PRO A CA 1
ATOM 1587 C C . PRO A 1 205 ? -6.214 -28.004 31.702 1.00 39.03 205 PRO A C 1
ATOM 1589 O O . PRO A 1 205 ? -7.371 -27.658 31.947 1.00 39.03 205 PRO A O 1
ATOM 1592 N N . SER A 1 206 ? -5.335 -27.196 31.104 1.00 48.84 206 SER A N 1
ATOM 1593 C CA . SER A 1 206 ? -5.586 -25.797 30.733 1.00 48.84 206 SER A CA 1
ATOM 1594 C C . SER A 1 206 ? -6.634 -25.626 29.619 1.00 48.84 206 SER A C 1
ATOM 1596 O O . SER A 1 206 ? -6.802 -26.478 28.746 1.00 48.84 206 SER A O 1
ATOM 1598 N N . ASP A 1 207 ? -7.341 -24.487 29.637 1.00 47.16 207 ASP A N 1
ATOM 1599 C CA . ASP A 1 207 ? -8.451 -24.128 28.728 1.00 47.16 207 ASP A CA 1
ATOM 1600 C C . ASP A 1 207 ? -7.992 -23.771 27.282 1.00 47.16 207 ASP A C 1
ATOM 1602 O O . ASP A 1 207 ? -8.558 -22.884 26.634 1.00 47.16 207 ASP A O 1
ATOM 1606 N N . ASP A 1 208 ? -6.969 -24.444 26.749 1.00 49.94 208 ASP A N 1
ATOM 1607 C CA . ASP A 1 208 ? -6.177 -24.022 25.574 1.00 49.94 208 ASP A CA 1
ATOM 1608 C C . ASP A 1 208 ? -6.811 -24.321 24.200 1.00 49.94 208 ASP A C 1
ATOM 1610 O O . ASP A 1 208 ? -6.119 -24.485 23.197 1.00 49.94 208 ASP A O 1
ATOM 1614 N N . VAL A 1 209 ? -8.142 -24.382 24.118 1.00 53.47 209 VAL A N 1
ATOM 1615 C CA . VAL A 1 209 ? -8.862 -24.640 22.859 1.00 53.47 209 VAL A CA 1
ATOM 1616 C C . VAL A 1 209 ? -9.632 -23.394 22.427 1.00 53.47 209 VAL A C 1
ATOM 1618 O O . VAL A 1 209 ? -10.449 -22.860 23.179 1.00 53.47 209 VAL A O 1
ATOM 1621 N N . VAL A 1 210 ? -9.406 -22.938 21.193 1.00 58.38 210 VAL A N 1
ATOM 1622 C CA . VAL A 1 210 ? -10.231 -21.903 20.550 1.00 58.38 210 VAL A CA 1
ATOM 1623 C C . VAL A 1 210 ? -11.644 -22.455 20.353 1.00 58.38 210 VAL A C 1
ATOM 1625 O O . VAL A 1 210 ? -11.846 -23.436 19.634 1.00 58.38 210 VAL A O 1
ATOM 1628 N N . ASN A 1 211 ? -12.630 -21.839 21.004 1.00 67.88 211 ASN A N 1
ATOM 1629 C CA . ASN A 1 211 ? -14.035 -22.146 20.765 1.00 67.88 211 ASN A CA 1
ATOM 1630 C C . ASN A 1 211 ? -14.503 -21.404 19.503 1.00 67.88 211 ASN A C 1
ATOM 1632 O O . ASN A 1 211 ? -13.998 -20.332 19.192 1.00 67.88 211 ASN A O 1
ATOM 1636 N N . TRP A 1 212 ? -15.475 -21.951 18.779 1.00 76.56 212 TRP A N 1
ATOM 1637 C CA . TRP A 1 212 ? -15.948 -21.379 17.516 1.00 76.56 212 TRP A CA 1
ATOM 1638 C C . TRP A 1 212 ? -17.470 -21.243 17.538 1.00 76.56 212 TRP A C 1
ATOM 1640 O O . TRP A 1 212 ? -18.190 -22.233 17.355 1.00 76.56 212 TRP A O 1
ATOM 1650 N N . LEU A 1 213 ? -17.963 -20.026 17.765 1.00 79.00 213 LEU A N 1
ATOM 1651 C CA . LEU A 1 213 ? -19.384 -19.736 17.978 1.00 79.00 213 LEU A CA 1
ATOM 1652 C C . LEU A 1 213 ? -20.034 -19.139 16.741 1.00 79.00 213 LEU A C 1
ATOM 1654 O O . LEU A 1 213 ? -19.441 -18.304 16.071 1.00 79.00 213 LEU A O 1
ATOM 1658 N N . THR A 1 214 ? -21.261 -19.554 16.448 1.00 85.94 214 THR A N 1
ATOM 1659 C CA . THR A 1 214 ? -21.971 -19.129 15.237 1.00 85.94 214 THR A CA 1
ATOM 1660 C C . THR A 1 214 ? -22.608 -17.762 15.455 1.00 85.94 214 THR A C 1
ATOM 1662 O O . THR A 1 214 ? -23.205 -17.534 16.501 1.00 85.94 214 THR A O 1
ATOM 1665 N N . ILE A 1 215 ? -22.529 -16.865 14.477 1.00 88.94 215 ILE A N 1
ATOM 1666 C CA . ILE A 1 215 ? -23.260 -15.597 14.472 1.00 88.94 215 ILE A CA 1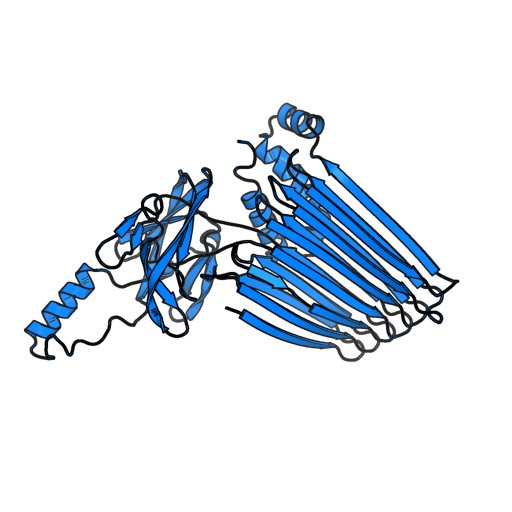
ATOM 1667 C C . ILE A 1 215 ? -24.756 -15.893 14.291 1.00 88.94 215 ILE A C 1
ATOM 1669 O O . ILE A 1 215 ? -25.152 -16.478 13.284 1.00 88.94 215 ILE A O 1
ATOM 1673 N N . GLU A 1 216 ? -25.584 -15.483 15.251 1.00 89.44 216 GLU A N 1
ATOM 1674 C CA . GLU A 1 216 ? -27.052 -15.539 15.180 1.00 89.44 216 GLU A CA 1
ATOM 1675 C C . GLU A 1 216 ? -27.627 -14.342 14.419 1.00 89.44 216 GLU A C 1
ATOM 1677 O O . GLU A 1 216 ? -28.550 -14.490 13.621 1.00 89.44 216 GLU A O 1
ATOM 1682 N N . SER A 1 217 ? -27.093 -13.143 14.666 1.00 87.25 217 SER A N 1
ATOM 1683 C CA . SER A 1 217 ? -27.584 -11.907 14.053 1.00 87.25 217 SER A CA 1
ATOM 1684 C C . SER A 1 217 ? -26.511 -10.828 13.996 1.00 87.25 217 SER A C 1
ATOM 1686 O O . SER A 1 217 ? -25.663 -10.750 14.883 1.00 87.25 217 SER A O 1
ATOM 1688 N N . ILE A 1 218 ? -26.612 -9.950 13.001 1.00 87.56 218 ILE A N 1
ATOM 1689 C CA . ILE A 1 218 ? -25.865 -8.693 12.900 1.00 87.56 218 ILE A CA 1
ATOM 1690 C C . ILE A 1 218 ? -26.916 -7.601 12.690 1.00 87.56 218 ILE A C 1
ATOM 1692 O O . ILE A 1 218 ? -27.658 -7.656 11.710 1.00 87.56 218 ILE A O 1
ATOM 1696 N N . VAL A 1 219 ? -27.034 -6.650 13.617 1.00 88.25 219 VAL A N 1
ATOM 1697 C CA . VAL A 1 219 ? -28.048 -5.579 13.565 1.00 88.25 219 VAL A CA 1
ATOM 1698 C C . VAL A 1 219 ? -27.417 -4.212 13.848 1.00 88.25 219 VAL A C 1
ATOM 1700 O O . VAL A 1 219 ? -26.524 -4.142 14.690 1.00 88.25 219 VAL A O 1
ATOM 1703 N N . PRO A 1 220 ? -27.855 -3.112 13.209 1.00 85.44 220 PRO A N 1
ATOM 1704 C CA . PRO A 1 220 ? -27.367 -1.772 13.541 1.00 85.44 220 PRO A CA 1
ATOM 1705 C C . PRO A 1 220 ? -27.550 -1.439 15.032 1.00 85.44 220 PRO A C 1
ATOM 1707 O O . PRO A 1 220 ? -28.582 -1.748 15.631 1.00 85.44 220 PRO A O 1
ATOM 1710 N N . ALA A 1 221 ? -26.541 -0.811 15.634 1.00 79.25 221 ALA A N 1
ATOM 1711 C CA . ALA A 1 221 ? -26.448 -0.510 17.067 1.00 79.25 221 ALA A CA 1
ATOM 1712 C C . ALA A 1 221 ? -26.257 0.989 17.382 1.00 79.25 221 ALA A C 1
ATOM 1714 O O . ALA A 1 221 ? -26.049 1.343 18.552 1.00 79.25 221 ALA A O 1
ATOM 1715 N N . GLY A 1 222 ? -26.392 1.832 16.351 1.00 78.88 222 GLY A N 1
ATOM 1716 C CA . GLY A 1 222 ? -26.266 3.290 16.396 1.00 78.88 222 GLY A CA 1
ATOM 1717 C C . GLY A 1 222 ? -24.819 3.773 16.375 1.00 78.88 222 GLY A C 1
ATOM 1718 O O . GLY A 1 222 ? -23.883 2.969 16.394 1.00 78.88 222 GLY A O 1
ATOM 1719 N N . ASP A 1 223 ? -24.654 5.091 16.366 1.00 70.88 223 ASP A N 1
ATOM 1720 C CA . ASP A 1 223 ? -23.339 5.715 16.453 1.00 70.88 223 ASP A CA 1
ATOM 1721 C C . ASP A 1 223 ? -22.854 5.702 17.902 1.00 70.88 223 ASP A C 1
ATOM 1723 O O . ASP A 1 223 ? -23.600 6.009 18.837 1.00 70.88 223 ASP A O 1
ATOM 1727 N N . ARG A 1 224 ? -21.600 5.306 18.102 1.00 61.56 224 ARG A N 1
ATOM 1728 C CA . ARG A 1 224 ? -20.959 5.192 19.421 1.00 61.56 224 ARG A CA 1
ATOM 1729 C C . ARG A 1 224 ? -19.545 5.712 19.312 1.00 61.56 224 ARG A C 1
ATOM 1731 O O . ARG A 1 224 ? -18.971 5.532 18.241 1.00 61.56 224 ARG A O 1
ATOM 1738 N N . ILE A 1 225 ? -18.991 6.292 20.390 1.00 54.09 225 ILE A N 1
ATOM 1739 C CA . ILE A 1 225 ? -17.563 6.684 20.507 1.00 54.09 225 ILE A CA 1
ATOM 1740 C C . ILE A 1 225 ? -16.707 5.476 20.099 1.00 54.09 225 ILE A C 1
ATOM 1742 O O . ILE A 1 225 ? -17.214 4.373 19.900 1.00 54.09 225 ILE A O 1
ATOM 1746 N N . THR A 1 226 ? -15.414 5.629 19.886 1.00 47.81 226 THR A N 1
ATOM 1747 C CA . THR A 1 226 ? -14.610 4.526 19.380 1.00 47.81 226 THR A CA 1
ATOM 1748 C C . THR A 1 226 ? -13.283 4.400 20.158 1.00 47.81 226 THR A C 1
ATOM 1750 O O . THR A 1 226 ? -12.844 5.388 20.733 1.00 47.81 226 THR A O 1
ATOM 1753 N N . TYR A 1 227 ? -12.697 3.207 20.347 1.00 47.78 227 TYR A N 1
ATOM 1754 C CA . TYR A 1 227 ? -11.577 3.012 21.300 1.00 47.78 227 TYR A CA 1
ATOM 1755 C C . TYR A 1 227 ? -10.554 1.980 20.801 1.00 47.78 227 TYR A C 1
ATOM 1757 O O . TYR A 1 227 ? -10.936 0.957 20.234 1.00 47.78 227 TYR A O 1
ATOM 1765 N N . ASP A 1 228 ? -9.267 2.227 21.070 1.00 46.16 228 ASP A N 1
ATOM 1766 C CA . ASP A 1 228 ? -8.153 1.312 20.775 1.00 46.16 228 ASP A CA 1
ATOM 1767 C C . ASP A 1 228 ? -7.359 0.982 22.059 1.00 46.16 228 ASP A C 1
ATOM 1769 O O . ASP A 1 228 ? -7.197 1.837 22.938 1.00 46.16 228 ASP A O 1
ATOM 1773 N N . LEU A 1 229 ? -6.823 -0.243 22.152 1.00 43.47 229 LEU A N 1
ATOM 1774 C CA . LEU A 1 229 ? -5.989 -0.721 23.265 1.00 43.47 229 LEU A CA 1
ATOM 1775 C C . LEU A 1 229 ? -4.669 -1.324 22.771 1.00 43.47 229 LEU A C 1
ATOM 1777 O O . LEU A 1 229 ? -4.645 -2.095 21.812 1.00 43.47 229 LEU A O 1
ATOM 1781 N N . GLU A 1 230 ? -3.583 -1.040 23.487 1.00 46.38 230 GLU A N 1
ATOM 1782 C CA . GLU A 1 230 ? -2.276 -1.677 23.309 1.00 46.38 230 GLU A CA 1
ATOM 1783 C C . GLU A 1 230 ? -2.012 -2.647 24.466 1.00 46.38 230 GLU A C 1
ATOM 1785 O O . GLU A 1 230 ? -2.209 -2.287 25.625 1.00 46.38 230 GLU A O 1
ATOM 1790 N N . VAL A 1 231 ? -1.537 -3.862 24.180 1.00 40.66 231 VAL A N 1
ATOM 1791 C CA . VAL A 1 231 ? -1.212 -4.899 25.180 1.00 40.66 231 VAL A CA 1
ATOM 1792 C C . VAL A 1 231 ? 0.181 -5.462 24.937 1.00 40.66 231 VAL A C 1
ATOM 1794 O O . VAL A 1 231 ? 0.635 -5.451 23.803 1.00 40.66 231 VAL A O 1
ATOM 1797 N N . ALA A 1 232 ? 0.858 -5.949 25.978 1.00 39.88 232 ALA A N 1
ATOM 1798 C CA . ALA A 1 232 ? 2.224 -6.476 25.927 1.00 39.88 232 ALA A CA 1
ATOM 1799 C C . ALA A 1 232 ? 2.385 -7.732 25.030 1.00 39.88 232 ALA A C 1
ATOM 1801 O O . ALA A 1 232 ? 1.502 -8.578 24.949 1.00 39.88 232 ALA A O 1
ATOM 1802 N N . GLY A 1 233 ? 3.545 -7.897 24.385 1.00 39.09 233 GLY A N 1
ATOM 1803 C CA . GLY A 1 233 ? 3.857 -9.039 23.514 1.00 39.09 233 GLY A CA 1
ATOM 1804 C C . GLY A 1 233 ? 3.250 -9.003 22.097 1.00 39.09 233 GLY A C 1
ATOM 1805 O O . GLY A 1 233 ? 2.886 -7.971 21.546 1.00 39.09 233 GLY A O 1
ATOM 1806 N N . SER A 1 234 ? 3.183 -10.165 21.449 1.00 32.47 234 SER A N 1
ATOM 1807 C CA . SER A 1 234 ? 2.579 -10.338 20.115 1.00 32.47 234 SER A CA 1
ATOM 1808 C C . SER A 1 234 ? 1.108 -10.766 20.157 1.00 32.47 234 SER A C 1
ATOM 1810 O O . SER A 1 234 ? 0.534 -11.089 19.121 1.00 32.47 234 SER A O 1
ATOM 1812 N N . ALA A 1 235 ? 0.500 -10.824 21.344 1.00 35.91 235 ALA A N 1
ATOM 1813 C CA . ALA A 1 235 ? -0.855 -11.330 21.498 1.00 35.91 235 ALA A CA 1
ATOM 1814 C C . ALA A 1 235 ? -1.895 -10.224 21.271 1.00 35.91 235 ALA A C 1
ATOM 1816 O O . ALA A 1 235 ? -1.757 -9.107 21.758 1.00 35.91 235 ALA A O 1
ATOM 1817 N N . ASN A 1 236 ? -2.972 -10.573 20.579 1.00 49.97 236 ASN A N 1
ATOM 1818 C CA . ASN A 1 236 ? -4.130 -9.707 20.375 1.00 49.97 236 ASN A CA 1
ATOM 1819 C C . ASN A 1 236 ? -5.055 -9.770 21.605 1.00 49.97 236 ASN A C 1
ATOM 1821 O O . ASN A 1 236 ? -5.127 -10.826 22.229 1.00 49.97 236 ASN A O 1
ATOM 1825 N N . PHE A 1 237 ? -5.814 -8.720 21.933 1.00 43.00 237 PHE A N 1
ATOM 1826 C CA . PHE A 1 237 ? -6.691 -8.701 23.119 1.00 43.00 237 PHE A CA 1
ATOM 1827 C C . PHE A 1 237 ? -8.115 -9.230 22.866 1.00 43.00 237 PHE A C 1
ATOM 1829 O O . PHE A 1 237 ? -8.595 -9.247 21.735 1.00 43.00 237 PHE A O 1
ATOM 1836 N N . VAL A 1 238 ? -8.795 -9.652 23.941 1.00 49.69 238 VAL A N 1
ATOM 1837 C CA . VAL A 1 238 ? -10.158 -10.207 23.909 1.00 49.69 238 VAL A CA 1
ATOM 1838 C C . VAL A 1 238 ? -11.219 -9.154 24.259 1.00 49.69 238 VAL A C 1
ATOM 1840 O O . VAL A 1 238 ? -11.378 -8.794 25.426 1.00 49.69 238 VAL A O 1
ATOM 1843 N N . ALA A 1 239 ? -11.992 -8.735 23.256 1.00 41.16 239 ALA A N 1
ATOM 1844 C CA . ALA A 1 239 ? -13.149 -7.843 23.331 1.00 41.16 239 ALA A CA 1
ATOM 1845 C C . ALA A 1 239 ? -14.464 -8.623 23.129 1.00 41.16 239 ALA A C 1
ATOM 1847 O O . ALA A 1 239 ? -14.663 -9.261 22.098 1.00 41.16 239 ALA A O 1
ATOM 1848 N N . ASN A 1 240 ? -15.345 -8.632 24.133 1.00 50.44 240 ASN A N 1
ATOM 1849 C CA . ASN A 1 240 ? -16.597 -9.405 24.225 1.00 50.44 240 ASN A CA 1
ATOM 1850 C C . ASN A 1 240 ? -16.407 -10.924 24.000 1.00 50.44 240 ASN A C 1
ATOM 1852 O O . ASN A 1 240 ? -17.352 -11.654 23.693 1.00 50.44 240 ASN A O 1
ATOM 1856 N N . GLY A 1 241 ? -15.174 -11.418 24.148 1.00 45.22 241 GLY A N 1
ATOM 1857 C CA . GLY A 1 241 ? -14.785 -12.783 23.794 1.00 45.22 241 GLY A CA 1
ATOM 1858 C C . GLY A 1 241 ? -14.171 -12.968 22.395 1.00 45.22 241 GLY A C 1
ATOM 1859 O O . GLY A 1 241 ? -14.037 -14.123 22.009 1.00 45.22 241 GLY A O 1
ATOM 1860 N N . ILE A 1 242 ? -13.818 -11.899 21.661 1.00 43.31 242 ILE A N 1
ATOM 1861 C CA . ILE A 1 242 ? -13.389 -11.854 20.235 1.00 43.31 242 ILE A CA 1
ATOM 1862 C C . ILE A 1 242 ? -12.182 -10.871 20.038 1.00 43.31 242 ILE A C 1
ATOM 1864 O O . ILE A 1 242 ? -11.703 -10.358 21.038 1.00 43.31 242 ILE A O 1
ATOM 1868 N N . VAL A 1 243 ? -11.606 -10.636 18.836 1.00 41.31 243 VAL A N 1
ATOM 1869 C CA . VAL A 1 243 ? -10.183 -10.171 18.637 1.00 41.31 243 VAL A CA 1
ATOM 1870 C C . VAL A 1 243 ? -9.993 -9.155 17.433 1.00 41.31 243 VAL A C 1
ATOM 1872 O O . VAL A 1 243 ? -10.805 -9.316 16.531 1.00 41.31 2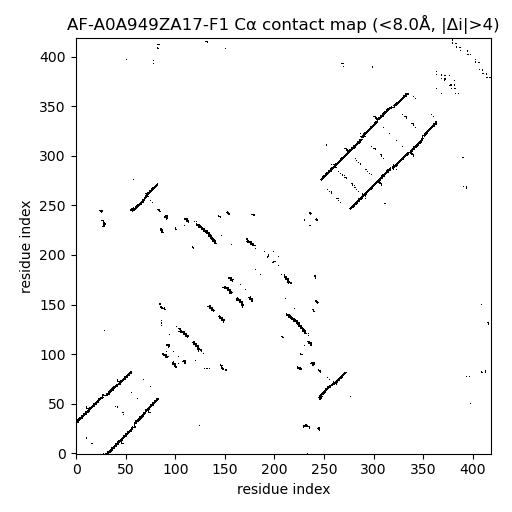43 VAL A O 1
ATOM 1875 N N . ALA A 1 244 ? -9.026 -8.163 17.360 1.00 32.62 244 ALA A N 1
ATOM 1876 C CA . ALA A 1 244 ? -8.923 -7.041 16.310 1.00 32.62 244 ALA A CA 1
ATOM 1877 C C . ALA A 1 244 ? -7.590 -6.132 16.141 1.00 32.62 244 ALA A C 1
ATOM 1879 O O . ALA A 1 244 ? -6.692 -6.317 16.959 1.00 32.62 244 ALA A O 1
ATOM 1880 N N . HIS A 1 245 ? -7.428 -5.157 15.151 1.00 41.56 245 HIS A N 1
ATOM 1881 C CA . HIS A 1 245 ? -6.194 -4.260 14.846 1.00 41.56 245 HIS A CA 1
ATOM 1882 C C . HIS A 1 245 ? -6.216 -3.070 13.733 1.00 41.56 245 HIS A C 1
ATOM 1884 O O . HIS A 1 245 ? -7.029 -3.247 12.834 1.00 41.56 245 HIS A O 1
ATOM 1890 N N . ASN A 1 246 ? -5.363 -1.951 13.707 1.00 35.91 246 ASN A N 1
ATOM 1891 C CA . ASN A 1 246 ? -4.911 -0.980 12.564 1.00 35.91 246 ASN A CA 1
ATOM 1892 C C . ASN A 1 246 ? -3.880 0.260 12.770 1.00 35.91 246 ASN A C 1
ATOM 1894 O O . ASN A 1 246 ? -3.768 0.754 13.884 1.00 35.91 246 ASN A O 1
ATOM 1898 N N . SER A 1 247 ? -3.194 0.743 11.662 1.00 36.12 247 SER A N 1
ATOM 1899 C CA . SER A 1 247 ? -2.536 1.992 11.009 1.00 36.12 247 SER A CA 1
ATOM 1900 C C . SER A 1 247 ? -1.327 2.983 11.440 1.00 36.12 247 SER A C 1
ATOM 1902 O O . SER A 1 247 ? -1.680 4.020 11.997 1.00 36.12 247 SER A O 1
ATOM 1904 N N . LYS A 1 248 ? 0.014 2.901 11.071 1.00 46.94 248 LYS A N 1
ATOM 1905 C CA . LYS A 1 248 ? 1.175 3.867 11.434 1.00 46.94 248 LYS A CA 1
ATOM 1906 C C . LYS A 1 248 ? 2.097 4.523 10.327 1.00 46.94 248 LYS A C 1
ATOM 1908 O O . LYS A 1 248 ? 1.633 5.413 9.619 1.00 46.94 248 LYS A O 1
ATOM 1913 N N . ILE A 1 249 ? 3.430 4.229 10.273 1.00 59.38 249 ILE A N 1
ATOM 1914 C CA . ILE A 1 249 ? 4.498 4.855 9.435 1.00 59.38 249 ILE A CA 1
ATOM 1915 C C . ILE A 1 249 ? 4.868 3.921 8.278 1.00 59.38 249 ILE A C 1
ATOM 1917 O O . ILE A 1 249 ? 5.254 2.773 8.499 1.00 59.38 249 ILE A O 1
ATOM 1921 N N . THR A 1 250 ? 4.891 4.443 7.053 1.00 66.69 250 THR A N 1
ATOM 1922 C CA . THR A 1 250 ? 5.313 3.694 5.858 1.00 66.69 250 THR A CA 1
ATOM 1923 C C . THR A 1 250 ? 6.507 4.346 5.175 1.00 66.69 250 THR A C 1
ATOM 1925 O O . THR A 1 250 ? 6.519 5.557 4.971 1.00 66.69 250 THR A O 1
ATOM 1928 N N . MET A 1 251 ? 7.475 3.528 4.754 1.00 73.25 251 MET A N 1
ATOM 1929 C CA . MET A 1 251 ? 8.494 3.885 3.766 1.00 73.25 251 MET A CA 1
ATOM 1930 C C . MET A 1 251 ? 8.520 2.843 2.650 1.00 73.25 251 MET A C 1
ATOM 1932 O O . MET A 1 251 ? 8.903 1.691 2.874 1.00 73.25 251 MET A O 1
ATOM 1936 N N . LYS A 1 252 ? 8.129 3.239 1.437 1.00 80.94 252 LYS A N 1
ATOM 1937 C CA . LYS A 1 252 ? 8.006 2.308 0.306 1.00 80.94 252 LYS A CA 1
ATOM 1938 C C . LYS A 1 252 ? 8.359 2.991 -1.010 1.00 80.94 252 LYS A C 1
ATOM 1940 O O . LYS A 1 252 ? 7.755 3.994 -1.374 1.00 80.94 252 LYS A O 1
ATOM 1945 N N . TYR A 1 253 ? 9.319 2.414 -1.733 1.00 86.56 253 TYR A N 1
ATOM 1946 C CA . TYR A 1 253 ? 9.845 2.987 -2.978 1.00 86.56 253 TYR A CA 1
ATOM 1947 C C . TYR A 1 253 ? 9.968 1.921 -4.086 1.00 86.56 253 TYR A C 1
ATOM 1949 O O . TYR A 1 253 ? 11.093 1.503 -4.397 1.00 86.56 253 TYR A O 1
ATOM 1957 N N . PRO A 1 254 ? 8.855 1.428 -4.673 1.00 89.62 254 PRO A N 1
ATOM 1958 C CA . PRO A 1 254 ? 8.909 0.410 -5.711 1.00 89.62 254 PRO A CA 1
ATOM 1959 C C . PRO A 1 254 ? 9.755 0.879 -6.888 1.00 89.62 254 PRO A C 1
ATOM 1961 O O . PRO A 1 254 ? 9.579 1.972 -7.428 1.00 89.62 254 PRO A O 1
ATOM 1964 N N . SER A 1 255 ? 10.751 0.065 -7.214 1.00 92.31 255 SER A N 1
ATOM 1965 C CA . SER A 1 255 ? 11.814 0.402 -8.151 1.00 92.31 255 SER A CA 1
ATOM 1966 C C . SER A 1 255 ? 11.723 -0.488 -9.386 1.00 92.31 255 SER A C 1
ATOM 1968 O O . SER A 1 255 ? 11.568 -1.698 -9.241 1.00 92.31 255 SER A O 1
ATOM 1970 N N . VAL A 1 256 ? 11.880 0.062 -10.588 1.00 97.06 256 VAL A N 1
ATOM 1971 C CA . VAL A 1 256 ? 12.025 -0.710 -11.832 1.00 97.06 256 VAL A CA 1
ATOM 1972 C C . VAL A 1 256 ? 13.365 -0.382 -12.483 1.00 97.06 256 VAL A C 1
ATOM 1974 O O . VAL A 1 256 ? 13.696 0.783 -12.706 1.00 97.06 256 VAL A O 1
ATOM 1977 N N . TYR A 1 257 ? 14.138 -1.423 -12.778 1.00 97.75 257 TYR A N 1
ATOM 1978 C CA . TYR A 1 257 ? 15.378 -1.362 -13.541 1.00 97.75 257 TYR A CA 1
ATOM 1979 C C . TYR A 1 257 ? 15.072 -1.795 -14.974 1.00 97.75 257 TYR A C 1
ATOM 1981 O O . TYR A 1 257 ? 14.775 -2.962 -15.234 1.00 97.75 257 TYR A O 1
ATOM 1989 N N . LEU A 1 258 ? 15.122 -0.836 -15.892 1.00 98.31 258 LEU A N 1
ATOM 1990 C CA . LEU A 1 258 ? 14.799 -1.001 -17.306 1.00 98.31 258 LEU A CA 1
ATOM 1991 C C . LEU A 1 258 ? 16.087 -1.402 -18.036 1.00 98.31 258 LEU A C 1
ATOM 1993 O O . LEU A 1 258 ? 16.854 -0.557 -18.508 1.00 98.31 258 LEU A O 1
ATOM 1997 N N . MET A 1 259 ? 16.362 -2.709 -18.003 1.00 97.75 259 MET A N 1
ATOM 1998 C CA . MET A 1 259 ? 17.639 -3.326 -18.378 1.00 97.75 259 MET A CA 1
ATOM 1999 C C . MET A 1 259 ? 17.724 -3.717 -19.855 1.00 97.75 259 MET A C 1
ATOM 2001 O O . MET A 1 259 ? 18.831 -3.894 -20.361 1.00 97.75 259 MET A O 1
ATOM 2005 N N . GLY A 1 260 ? 16.585 -3.893 -20.528 1.00 97.12 260 GLY A N 1
ATOM 2006 C CA . GLY A 1 260 ? 16.516 -4.203 -21.955 1.00 97.12 260 GLY A CA 1
ATOM 2007 C C . GLY A 1 260 ? 15.869 -3.091 -22.774 1.00 97.12 260 GLY A C 1
ATOM 2008 O O . GLY A 1 260 ? 15.112 -2.274 -22.256 1.00 97.12 260 GLY A O 1
ATOM 2009 N N . GLU A 1 261 ? 16.186 -3.063 -24.064 1.00 98.00 261 GLU A N 1
ATOM 2010 C CA . GLU A 1 261 ? 15.625 -2.101 -25.013 1.00 98.00 261 GLU A CA 1
ATOM 2011 C C . GLU A 1 261 ? 14.097 -2.238 -25.092 1.00 98.00 261 GLU A C 1
ATOM 2013 O O . GLU A 1 261 ? 13.566 -3.341 -24.961 1.00 98.00 261 GLU A O 1
ATOM 2018 N N . HIS A 1 262 ? 13.377 -1.125 -25.244 1.00 98.38 262 HIS A N 1
ATOM 2019 C CA . HIS A 1 262 ? 11.904 -1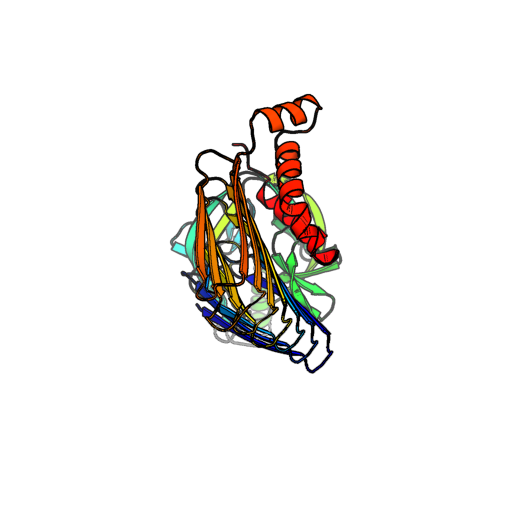.081 -25.210 1.00 98.38 262 HIS A CA 1
ATOM 2020 C C . HIS A 1 262 ? 11.241 -1.576 -23.908 1.00 98.38 262 HIS A C 1
ATOM 2022 O O . HIS A 1 262 ? 10.023 -1.745 -23.878 1.00 98.38 262 HIS A O 1
ATOM 2028 N N . ALA A 1 263 ? 11.994 -1.783 -22.821 1.00 98.50 263 ALA A N 1
ATOM 2029 C CA . ALA A 1 263 ? 11.397 -2.059 -21.518 1.00 98.50 263 ALA A CA 1
ATOM 2030 C C . ALA A 1 263 ? 10.533 -0.877 -21.034 1.00 98.50 263 ALA A C 1
ATOM 2032 O O . ALA A 1 263 ? 10.869 0.296 -21.254 1.00 98.50 263 ALA A O 1
ATOM 2033 N N . HIS A 1 264 ? 9.448 -1.194 -20.330 1.00 98.56 264 HIS A N 1
ATOM 2034 C CA . HIS A 1 264 ? 8.460 -0.239 -19.837 1.00 98.56 264 HIS A CA 1
ATOM 2035 C C . HIS A 1 264 ? 8.183 -0.410 -18.333 1.00 98.56 264 HIS A C 1
ATOM 2037 O O . H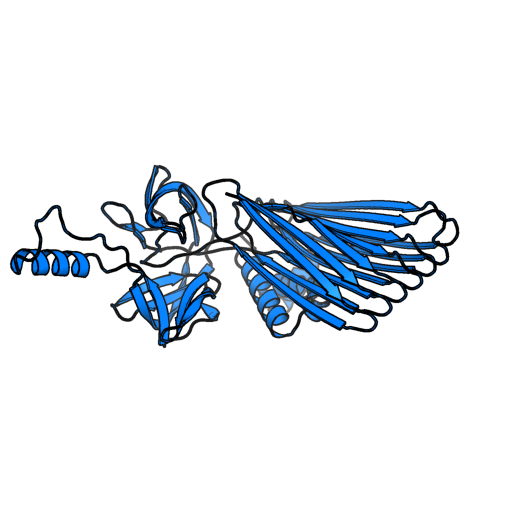IS A 1 264 ? 8.109 -1.531 -17.819 1.00 98.56 264 HIS A O 1
ATOM 2043 N N . ALA A 1 265 ? 8.026 0.714 -17.630 1.00 97.94 265 ALA A N 1
ATOM 2044 C CA . ALA A 1 265 ? 7.639 0.780 -16.224 1.00 97.94 265 ALA A CA 1
ATOM 2045 C C . ALA A 1 265 ? 6.389 1.647 -16.035 1.00 97.94 265 ALA A C 1
ATOM 2047 O O . ALA A 1 265 ? 6.395 2.824 -16.386 1.00 97.94 265 ALA A O 1
ATOM 2048 N N . GLU A 1 266 ? 5.378 1.100 -15.375 1.00 97.00 266 GLU A N 1
ATOM 2049 C CA . GLU A 1 266 ? 4.207 1.834 -14.898 1.00 97.00 266 GLU A CA 1
ATOM 2050 C C . GLU A 1 266 ? 4.211 1.785 -13.363 1.00 97.00 266 GLU A C 1
ATOM 2052 O O . GLU A 1 266 ? 4.393 0.719 -12.765 1.00 97.00 266 GLU A O 1
ATOM 2057 N N . VAL A 1 267 ? 4.030 2.919 -12.690 1.00 94.75 267 VAL A N 1
ATOM 2058 C CA . VAL A 1 267 ? 3.891 2.954 -11.228 1.00 94.75 267 VAL A CA 1
ATOM 2059 C C . VAL A 1 267 ? 2.738 3.855 -10.841 1.00 94.75 267 VAL A C 1
ATOM 2061 O O . VAL A 1 267 ? 2.818 5.066 -11.030 1.00 94.75 267 VAL A O 1
ATOM 2064 N N . MET A 1 268 ? 1.704 3.280 -10.234 1.00 93.00 268 MET A N 1
ATOM 2065 C CA . MET A 1 268 ? 0.597 4.023 -9.654 1.00 93.00 268 MET A CA 1
ATOM 2066 C C . MET A 1 268 ? 0.528 3.802 -8.141 1.00 93.00 268 MET A C 1
ATOM 2068 O O . MET A 1 268 ? 0.455 2.668 -7.669 1.00 93.00 268 MET A O 1
ATOM 2072 N N . SER A 1 269 ? 0.542 4.879 -7.361 1.00 89.44 269 SER A N 1
ATOM 2073 C CA . SER A 1 269 ? 0.473 4.804 -5.897 1.00 89.44 269 SER A CA 1
ATOM 2074 C C . SER A 1 269 ? -0.620 5.696 -5.324 1.00 89.44 269 SER A C 1
ATOM 2076 O O . SER A 1 269 ? -0.760 6.850 -5.723 1.00 89.44 269 SER A O 1
ATOM 2078 N N . ALA A 1 270 ? -1.347 5.167 -4.346 1.00 87.25 270 ALA A N 1
ATOM 2079 C CA . ALA A 1 270 ? -2.335 5.846 -3.526 1.00 87.25 270 ALA A CA 1
ATOM 2080 C C . ALA A 1 270 ? -1.911 5.793 -2.047 1.00 87.25 270 ALA A C 1
ATOM 2082 O O . ALA A 1 270 ? -1.563 4.739 -1.512 1.00 87.25 270 ALA A O 1
ATOM 2083 N N . ALA A 1 271 ? -1.953 6.925 -1.352 1.00 84.06 271 ALA A N 1
ATOM 2084 C CA . ALA A 1 271 ? -1.652 6.983 0.078 1.00 84.06 271 ALA A CA 1
ATOM 2085 C C . ALA A 1 271 ? -2.652 7.870 0.818 1.00 84.06 271 ALA A C 1
ATOM 2087 O O . ALA A 1 271 ? -2.959 8.969 0.364 1.00 84.06 271 ALA A O 1
ATOM 2088 N N . PHE A 1 272 ? -3.110 7.420 1.983 1.00 80.31 272 PHE A N 1
ATOM 2089 C CA . PHE A 1 272 ? -3.874 8.229 2.926 1.00 80.31 272 PHE A CA 1
ATOM 2090 C C . PHE A 1 272 ? -3.108 8.299 4.251 1.00 80.31 272 PHE A C 1
ATOM 2092 O O . PHE A 1 272 ? -2.619 7.279 4.741 1.00 80.31 272 PHE A O 1
ATOM 2099 N N . ALA A 1 273 ? -2.992 9.494 4.826 1.00 76.38 273 ALA A N 1
ATOM 2100 C CA . ALA A 1 273 ? -2.417 9.714 6.147 1.00 76.38 273 ALA A CA 1
ATOM 2101 C C . ALA A 1 273 ? -3.422 10.457 7.033 1.00 76.38 273 ALA A C 1
ATOM 2103 O O . ALA A 1 273 ? -3.714 11.629 6.792 1.00 76.38 273 ALA A O 1
ATOM 2104 N N . GLY A 1 274 ? -3.934 9.779 8.058 1.00 70.44 274 GLY A N 1
ATOM 2105 C CA . GLY A 1 274 ? -4.685 10.403 9.146 1.00 70.44 274 GLY A CA 1
ATOM 2106 C C . GLY A 1 274 ? -3.776 10.907 10.272 1.00 70.44 274 GLY A C 1
ATOM 2107 O O . GLY A 1 274 ? -2.562 10.695 10.256 1.00 70.44 274 GLY A O 1
ATOM 2108 N N . THR A 1 275 ? -4.381 11.536 11.279 1.00 69.56 275 THR A N 1
ATOM 2109 C CA . THR A 1 275 ? -3.733 12.059 12.493 1.00 69.56 275 THR A CA 1
ATOM 2110 C C . THR A 1 275 ? -2.683 11.097 13.063 1.00 69.56 275 THR A C 1
ATOM 2112 O O . THR A 1 275 ? -2.986 9.948 13.382 1.00 69.56 275 THR A O 1
ATOM 2115 N N . GLY A 1 276 ? -1.443 11.574 13.211 1.00 65.50 276 GLY A N 1
ATOM 2116 C CA . GLY A 1 276 ? -0.314 10.803 13.750 1.00 65.50 276 GLY A CA 1
ATOM 2117 C C . GLY A 1 276 ? 0.397 9.856 12.768 1.00 65.50 276 GLY A C 1
ATOM 2118 O O . GLY A 1 276 ? 1.410 9.266 13.144 1.00 65.50 276 GLY A O 1
ATOM 2119 N N . GLN A 1 277 ? -0.073 9.715 11.525 1.00 63.22 277 GLN A N 1
ATOM 2120 C CA . GLN A 1 277 ? 0.554 8.858 10.508 1.00 63.22 277 GLN A CA 1
ATOM 2121 C C . GLN A 1 277 ? 1.545 9.620 9.619 1.00 63.22 277 GLN A C 1
ATOM 2123 O O . GLN A 1 277 ? 1.325 10.781 9.267 1.00 63.22 277 GLN A O 1
ATOM 2128 N N . HIS A 1 278 ? 2.603 8.935 9.167 1.00 80.19 278 HIS A N 1
ATOM 2129 C CA . HIS A 1 278 ? 3.489 9.432 8.106 1.00 80.19 278 HIS A CA 1
ATOM 2130 C C . HIS A 1 278 ? 3.674 8.376 7.010 1.00 80.19 278 HIS A C 1
ATOM 2132 O O . HIS A 1 278 ? 4.303 7.342 7.223 1.00 80.19 278 HIS A O 1
ATOM 2138 N N . GLN A 1 279 ? 3.143 8.658 5.821 1.00 81.06 279 GLN A N 1
ATOM 2139 C CA . GLN A 1 279 ? 3.321 7.840 4.620 1.00 81.06 279 GLN A CA 1
ATOM 2140 C C . GLN A 1 279 ? 4.415 8.468 3.727 1.00 81.06 279 GLN A C 1
ATOM 2142 O O . GLN A 1 279 ? 4.117 9.390 2.970 1.00 81.06 279 GLN A O 1
ATOM 2147 N N . ASP A 1 280 ? 5.673 8.014 3.807 1.00 85.06 280 ASP A N 1
ATOM 2148 C CA . ASP A 1 280 ? 6.757 8.381 2.867 1.00 85.06 280 ASP A CA 1
ATOM 2149 C C . ASP A 1 280 ? 6.810 7.347 1.732 1.00 85.06 280 ASP A C 1
ATOM 2151 O O . ASP A 1 280 ? 7.526 6.342 1.769 1.00 85.06 280 ASP A O 1
ATOM 2155 N N . ALA A 1 281 ? 5.952 7.560 0.741 1.00 84.06 281 ALA A N 1
ATOM 2156 C CA . ALA A 1 281 ? 5.811 6.697 -0.419 1.00 84.06 281 ALA A CA 1
ATOM 2157 C C . ALA A 1 281 ? 6.516 7.313 -1.632 1.00 84.06 281 ALA A C 1
ATOM 2159 O O . ALA A 1 281 ? 6.812 8.503 -1.694 1.00 84.06 281 ALA A O 1
ATOM 2160 N N . GLY A 1 282 ? 6.784 6.515 -2.650 1.00 88.94 282 GLY A N 1
ATOM 2161 C CA . GLY A 1 282 ? 7.328 7.014 -3.902 1.00 88.94 282 GLY A CA 1
ATOM 2162 C C . GLY A 1 282 ? 7.752 5.866 -4.784 1.00 88.94 282 GLY A C 1
ATOM 2163 O O . GLY A 1 282 ? 7.302 4.742 -4.595 1.00 88.94 282 GLY A O 1
ATOM 2164 N N . SER A 1 283 ? 8.626 6.121 -5.746 1.00 92.31 283 SER A N 1
ATOM 2165 C CA . SER A 1 283 ? 9.010 5.113 -6.733 1.00 92.31 283 SER A CA 1
ATOM 2166 C C . SER A 1 283 ? 10.350 5.439 -7.378 1.00 92.31 283 SER A C 1
ATOM 2168 O O . SER A 1 283 ? 10.873 6.551 -7.244 1.00 92.31 283 SER A O 1
ATOM 2170 N N . LYS A 1 284 ? 10.942 4.455 -8.061 1.00 94.62 284 LYS A N 1
ATOM 2171 C CA . LYS A 1 284 ? 12.197 4.649 -8.793 1.00 94.62 284 LYS A CA 1
ATOM 2172 C C . LYS A 1 284 ? 12.136 4.035 -10.185 1.00 94.62 284 LYS A C 1
ATOM 2174 O O . LYS A 1 284 ? 11.768 2.873 -10.322 1.00 94.62 284 LYS A O 1
ATOM 2179 N N . ALA A 1 285 ? 12.565 4.780 -11.197 1.00 97.19 285 ALA A N 1
ATOM 2180 C CA . ALA A 1 285 ? 12.726 4.285 -12.562 1.00 97.19 285 ALA A CA 1
ATOM 2181 C C . ALA A 1 285 ? 14.186 4.465 -12.982 1.00 97.19 285 ALA A C 1
ATOM 2183 O O . ALA A 1 285 ? 14.683 5.588 -13.068 1.00 97.19 285 ALA A O 1
ATOM 2184 N N . ILE A 1 286 ? 14.890 3.353 -13.191 1.00 97.94 286 ILE A N 1
ATOM 2185 C CA . ILE A 1 286 ? 16.317 3.334 -13.520 1.00 97.94 286 ILE A CA 1
ATOM 2186 C C . ILE A 1 286 ? 16.466 2.844 -14.962 1.00 97.94 286 ILE A C 1
ATOM 2188 O O . ILE A 1 286 ? 16.407 1.644 -15.237 1.00 97.94 286 ILE A O 1
ATOM 2192 N N . HIS A 1 287 ? 16.638 3.786 -15.882 1.00 98.44 287 HIS A N 1
ATOM 2193 C CA . HIS A 1 287 ? 16.769 3.556 -17.316 1.00 98.44 287 HIS A CA 1
ATOM 2194 C C . HIS A 1 287 ? 18.221 3.235 -17.674 1.00 98.44 287 HIS A C 1
ATOM 2196 O O . HIS A 1 287 ? 19.090 4.111 -17.659 1.00 98.44 287 HIS A O 1
ATOM 2202 N N . VAL A 1 288 ? 18.483 1.961 -17.973 1.00 97.81 288 VAL A N 1
ATOM 2203 C CA . VAL A 1 288 ? 19.819 1.442 -18.313 1.00 97.81 288 VAL A CA 1
ATOM 2204 C C . VAL A 1 288 ? 19.954 1.218 -19.820 1.00 97.81 288 VAL A C 1
ATOM 2206 O O . VAL A 1 288 ? 21.016 1.488 -20.382 1.00 97.81 288 VAL A O 1
ATOM 2209 N N . ALA A 1 289 ? 18.883 0.758 -20.468 1.00 97.94 289 ALA A N 1
ATOM 2210 C CA . ALA A 1 289 ? 18.815 0.517 -21.905 1.00 97.94 289 ALA A CA 1
ATOM 2211 C C . ALA A 1 289 ? 18.130 1.667 -22.681 1.00 97.94 289 ALA A C 1
ATOM 2213 O O . ALA A 1 289 ? 17.316 2.400 -22.105 1.00 97.94 289 ALA A O 1
ATOM 2214 N N . PRO A 1 290 ? 18.440 1.829 -23.983 1.00 97.44 290 PRO A N 1
ATOM 2215 C CA . PRO A 1 290 ? 17.787 2.808 -24.850 1.00 97.44 290 PRO A CA 1
ATOM 2216 C C . PRO A 1 290 ? 16.326 2.453 -25.151 1.00 97.44 290 PRO A C 1
ATOM 2218 O O . PRO A 1 290 ? 15.876 1.332 -24.911 1.00 97.44 290 PRO A O 1
ATOM 2221 N N . ASN A 1 291 ? 15.591 3.419 -25.703 1.00 97.94 291 ASN A N 1
ATOM 2222 C CA . ASN A 1 291 ? 14.194 3.293 -26.123 1.00 97.94 291 ASN A CA 1
ATOM 2223 C C . ASN A 1 291 ? 13.244 2.843 -24.987 1.00 97.94 291 ASN A C 1
ATOM 2225 O O . ASN A 1 291 ? 12.172 2.295 -25.250 1.00 97.94 291 ASN A O 1
ATOM 2229 N N . THR A 1 292 ? 13.647 3.027 -23.723 1.00 98.56 292 THR A N 1
ATOM 2230 C CA . THR A 1 292 ? 12.895 2.615 -22.528 1.00 98.56 292 THR A CA 1
ATOM 2231 C C . THR A 1 292 ? 11.959 3.717 -22.049 1.00 98.56 292 THR A C 1
ATOM 2233 O O . THR A 1 292 ? 12.242 4.909 -22.191 1.00 98.56 292 THR A O 1
ATOM 2236 N N . THR A 1 293 ? 10.834 3.332 -21.448 1.00 98.62 293 THR A N 1
ATOM 2237 C CA . THR A 1 293 ? 9.789 4.287 -21.055 1.00 98.62 293 THR A CA 1
ATOM 2238 C C . THR A 1 293 ? 9.323 4.083 -19.618 1.00 98.62 293 THR A C 1
ATOM 2240 O O . THR A 1 293 ? 9.289 2.955 -19.126 1.00 98.62 293 THR A O 1
ATOM 2243 N N . SER A 1 294 ? 8.974 5.167 -18.925 1.00 98.06 294 SER A N 1
ATOM 2244 C CA . SER A 1 294 ? 8.359 5.090 -17.599 1.00 98.06 294 SER A CA 1
ATOM 2245 C C . SER A 1 294 ? 7.244 6.114 -17.399 1.00 98.06 294 SER A C 1
ATOM 2247 O O . SER A 1 294 ? 7.354 7.269 -17.813 1.00 98.06 294 SER A O 1
ATOM 2249 N N . ASN A 1 295 ? 6.171 5.680 -16.743 1.00 97.50 295 ASN A N 1
ATOM 2250 C CA . ASN A 1 295 ? 5.079 6.527 -16.287 1.00 97.50 295 ASN A CA 1
ATOM 2251 C C . ASN A 1 295 ? 4.861 6.299 -14.788 1.00 97.50 295 ASN A C 1
ATOM 2253 O O . ASN A 1 295 ? 4.748 5.165 -14.322 1.00 97.50 295 ASN A O 1
ATOM 2257 N N . ILE A 1 296 ? 4.854 7.383 -14.022 1.00 96.25 296 ILE A N 1
ATOM 2258 C CA . ILE A 1 296 ? 4.734 7.365 -12.566 1.00 96.25 296 ILE A CA 1
ATOM 2259 C C . ILE A 1 296 ? 3.617 8.325 -12.175 1.00 96.25 296 ILE A C 1
ATOM 2261 O O . ILE A 1 296 ? 3.709 9.519 -12.448 1.00 96.25 296 ILE A O 1
ATOM 2265 N N . VAL A 1 297 ? 2.588 7.822 -11.499 1.00 93.75 297 VAL A N 1
ATOM 2266 C CA . VAL A 1 297 ? 1.458 8.605 -10.991 1.00 93.75 297 VAL A CA 1
ATOM 2267 C C . VAL A 1 297 ? 1.287 8.328 -9.501 1.00 93.75 297 VAL A C 1
ATOM 2269 O O . VAL A 1 297 ? 0.863 7.248 -9.097 1.00 93.75 297 VAL A O 1
ATOM 2272 N N . SER A 1 298 ? 1.595 9.314 -8.664 1.00 92.12 298 SER A N 1
ATOM 2273 C CA . SER A 1 298 ? 1.371 9.242 -7.220 1.00 92.12 298 SER A CA 1
ATOM 2274 C C . SER A 1 298 ? 0.221 10.151 -6.812 1.00 92.12 298 SER A C 1
ATOM 2276 O O . SER A 1 298 ? 0.213 11.329 -7.166 1.00 92.12 298 SER A O 1
ATOM 2278 N N . ARG A 1 299 ? -0.715 9.619 -6.025 1.00 92.12 299 ARG A N 1
ATOM 2279 C CA . ARG A 1 299 ? -1.827 10.346 -5.411 1.00 92.12 299 ARG A CA 1
ATOM 2280 C C . ARG A 1 299 ? -1.795 10.193 -3.900 1.00 92.12 299 ARG A C 1
ATOM 2282 O O . ARG A 1 299 ? -1.713 9.075 -3.394 1.00 92.12 299 ARG A O 1
ATOM 2289 N N . SER A 1 300 ? -1.860 11.299 -3.168 1.00 91.06 300 SER A N 1
ATOM 2290 C CA . SER A 1 300 ? -1.828 11.260 -1.706 1.00 91.06 300 SER A CA 1
ATOM 2291 C C . SER A 1 300 ? -2.882 12.158 -1.064 1.00 91.06 300 SER A C 1
ATOM 2293 O O . SER A 1 300 ? -3.215 13.213 -1.598 1.00 91.06 300 SER A O 1
ATOM 2295 N N . ILE A 1 301 ? -3.405 11.734 0.085 1.00 89.12 301 ILE A N 1
ATOM 2296 C CA . ILE A 1 301 ? -4.341 12.504 0.906 1.00 89.12 301 ILE A CA 1
ATOM 2297 C C . ILE A 1 301 ? -3.815 12.595 2.335 1.00 89.12 301 ILE A C 1
ATOM 2299 O O . ILE A 1 301 ? -3.389 11.589 2.901 1.00 89.12 301 ILE A O 1
ATOM 2303 N N . SER A 1 302 ? -3.852 13.792 2.916 1.00 87.25 302 SER A N 1
ATOM 2304 C CA . SER A 1 302 ? -3.502 14.035 4.322 1.00 87.25 302 SER A CA 1
ATOM 2305 C C . SER A 1 302 ? -4.681 14.646 5.084 1.00 87.25 302 SER A C 1
ATOM 2307 O O . SER A 1 302 ? -5.400 15.478 4.527 1.00 87.25 302 SER A O 1
ATOM 2309 N N . LYS A 1 303 ? -4.860 14.235 6.345 1.00 80.56 303 LYS A N 1
ATOM 2310 C CA . LYS A 1 303 ? -5.929 14.669 7.260 1.00 80.56 303 LYS A CA 1
ATOM 2311 C C . LYS A 1 303 ? -5.415 14.774 8.705 1.00 80.56 303 LYS A C 1
ATOM 2313 O O . LYS A 1 303 ? -4.674 13.895 9.155 1.00 80.56 303 LYS A O 1
ATOM 2318 N N . GLY A 1 304 ? -5.844 15.795 9.442 1.00 82.69 304 GLY A N 1
ATOM 2319 C CA . GLY A 1 304 ? -5.378 16.141 10.786 1.00 82.69 304 GLY A CA 1
ATOM 2320 C C . GLY A 1 304 ? -3.864 16.339 10.804 1.00 82.69 304 GLY A C 1
ATOM 2321 O O . GLY A 1 304 ? -3.271 16.744 9.812 1.00 82.69 304 GLY A O 1
ATOM 2322 N N . SER A 1 305 ? -3.185 15.912 11.870 1.00 76.75 305 SER A N 1
ATOM 2323 C CA . SER A 1 305 ? -1.710 15.888 11.905 1.00 76.75 305 SER A CA 1
ATOM 2324 C C . SER A 1 305 ? -1.054 14.841 10.980 1.00 76.75 305 SER A C 1
ATOM 2326 O O . SER A 1 305 ? 0.144 14.570 11.096 1.00 76.75 305 SER A O 1
ATOM 2328 N N . GLY A 1 306 ? -1.823 14.217 10.082 1.00 78.75 306 GLY A N 1
ATOM 2329 C CA . GLY A 1 306 ? -1.346 13.251 9.104 1.00 78.75 306 GLY A CA 1
ATOM 2330 C C . GLY A 1 306 ? -0.434 13.872 8.052 1.00 78.75 306 GLY A C 1
ATOM 2331 O O . GLY A 1 306 ? -0.656 14.985 7.562 1.00 78.75 306 GLY A O 1
ATOM 2332 N N . ARG A 1 307 ? 0.609 13.122 7.689 1.00 86.50 307 ARG A N 1
ATOM 2333 C CA . ARG A 1 307 ? 1.614 13.543 6.715 1.00 86.50 307 ARG A CA 1
ATOM 2334 C C . ARG A 1 307 ? 1.757 12.542 5.579 1.00 86.50 307 ARG A C 1
ATOM 2336 O O . ARG A 1 307 ? 2.111 11.385 5.806 1.00 86.50 307 ARG A O 1
ATOM 2343 N N . THR A 1 308 ? 1.623 13.003 4.342 1.00 89.44 308 THR A N 1
ATOM 2344 C CA . THR A 1 308 ? 2.114 12.266 3.170 1.00 89.44 308 THR A CA 1
ATOM 2345 C C . THR A 1 308 ? 3.425 12.857 2.664 1.00 89.44 308 THR A C 1
ATOM 2347 O O . THR A 1 308 ? 3.684 14.056 2.765 1.00 89.44 308 THR A O 1
ATOM 2350 N N . SER A 1 309 ? 4.294 12.027 2.111 1.00 89.31 309 SER A N 1
ATOM 2351 C CA . SER A 1 309 ? 5.474 12.469 1.377 1.00 89.31 309 SER A CA 1
ATOM 2352 C C . SER A 1 309 ? 5.611 11.625 0.121 1.00 89.31 309 SER A C 1
ATOM 2354 O O . SER A 1 309 ? 5.548 10.403 0.207 1.00 89.31 309 SER A O 1
ATOM 2356 N N . TYR A 1 310 ? 5.795 12.274 -1.028 1.00 92.12 310 TYR A N 1
ATOM 2357 C CA . TYR A 1 310 ? 6.252 11.608 -2.243 1.00 92.12 310 TYR A CA 1
ATOM 2358 C C . TYR A 1 310 ? 7.776 11.700 -2.354 1.00 92.12 310 TYR A C 1
ATOM 2360 O O . TYR A 1 310 ? 8.338 12.790 -2.215 1.00 92.12 310 TYR A O 1
ATOM 2368 N N . ARG A 1 311 ? 8.449 10.594 -2.676 1.00 89.88 311 ARG A N 1
ATOM 2369 C CA . ARG A 1 311 ? 9.900 10.542 -2.907 1.00 89.88 311 ARG A CA 1
ATOM 2370 C C . ARG A 1 311 ? 10.248 9.735 -4.156 1.00 89.88 311 ARG A C 1
ATOM 2372 O O . ARG A 1 311 ? 10.413 8.516 -4.111 1.00 89.88 311 ARG A O 1
ATOM 2379 N N . GLY A 1 312 ? 10.378 10.435 -5.278 1.00 91.12 312 GLY A N 1
ATOM 2380 C CA . GLY A 1 312 ? 10.705 9.843 -6.576 1.00 91.12 312 GLY A CA 1
ATOM 2381 C C . GLY A 1 312 ? 12.204 9.838 -6.871 1.00 91.12 312 GLY A C 1
ATOM 2382 O O . GLY A 1 312 ? 12.896 10.797 -6.537 1.00 91.12 312 GLY A O 1
ATOM 2383 N N . HIS A 1 313 ? 12.703 8.808 -7.559 1.00 95.06 313 HIS A N 1
ATOM 2384 C CA . HIS A 1 313 ? 14.019 8.852 -8.207 1.00 95.06 313 HIS A CA 1
ATOM 2385 C C . HIS A 1 313 ? 13.976 8.295 -9.634 1.00 95.06 313 HIS A C 1
ATOM 2387 O O . HIS A 1 313 ? 13.901 7.083 -9.837 1.00 95.06 313 HIS A O 1
ATOM 2393 N N . VAL A 1 314 ? 14.097 9.176 -10.621 1.00 97.19 314 VAL A N 1
ATOM 2394 C CA . VAL A 1 314 ? 14.366 8.795 -12.011 1.00 97.19 314 VAL A CA 1
ATOM 2395 C C . VAL A 1 314 ? 15.867 8.897 -12.251 1.00 97.19 314 VAL A C 1
ATOM 2397 O O . VAL A 1 314 ? 16.444 9.956 -12.011 1.00 97.19 314 VAL A O 1
ATOM 2400 N N . LYS A 1 315 ? 16.493 7.835 -12.763 1.00 97.56 315 LYS A N 1
ATOM 2401 C CA . LYS A 1 315 ? 17.864 7.893 -13.284 1.00 97.56 315 LYS A CA 1
ATOM 2402 C C . LYS A 1 315 ? 17.911 7.396 -14.720 1.00 97.56 315 LYS A C 1
ATOM 2404 O O . LYS A 1 315 ? 17.380 6.326 -15.004 1.00 97.56 315 LYS A O 1
ATOM 2409 N N . VAL A 1 316 ? 18.596 8.124 -15.596 1.00 98.19 316 VAL A N 1
ATOM 2410 C CA . VAL A 1 316 ? 18.892 7.701 -16.971 1.00 98.19 316 VAL A CA 1
ATOM 2411 C C . VAL A 1 316 ? 20.401 7.635 -17.152 1.00 98.19 316 VAL A C 1
ATOM 2413 O O . VAL A 1 316 ? 21.092 8.630 -16.956 1.00 98.19 316 VAL A O 1
ATOM 2416 N N . LEU A 1 317 ? 20.922 6.450 -17.478 1.00 97.31 317 LEU A N 1
ATOM 2417 C CA . LEU A 1 317 ? 22.361 6.212 -17.621 1.00 97.31 317 LEU A CA 1
ATOM 2418 C C . LEU A 1 317 ? 22.896 6.732 -18.974 1.00 97.31 317 LEU A C 1
ATOM 2420 O O . LEU A 1 317 ? 22.136 6.767 -19.942 1.00 97.31 317 LEU A O 1
ATOM 2424 N N . PRO A 1 318 ? 24.212 7.018 -19.113 1.00 96.44 318 PRO A N 1
ATOM 2425 C CA . PRO A 1 318 ? 24.786 7.680 -20.298 1.00 96.44 318 PRO A CA 1
ATOM 2426 C C . PRO A 1 318 ? 24.582 6.998 -21.664 1.00 96.44 318 PRO A C 1
ATOM 2428 O O . PRO A 1 318 ? 24.929 7.572 -22.692 1.00 96.44 318 PRO A O 1
ATOM 2431 N N . LYS A 1 319 ? 24.111 5.745 -21.690 1.00 93.19 319 LYS A N 1
ATOM 2432 C CA . LYS A 1 319 ? 23.879 4.955 -22.914 1.00 93.19 319 LYS A CA 1
ATOM 2433 C C . LYS A 1 319 ? 22.395 4.749 -23.242 1.00 93.19 319 LYS A C 1
ATOM 2435 O O . LYS A 1 319 ? 22.089 4.142 -24.263 1.00 93.19 319 LYS A O 1
ATOM 2440 N N . ALA A 1 320 ? 21.489 5.225 -22.393 1.00 96.56 320 ALA A N 1
ATOM 2441 C CA . ALA A 1 320 ? 20.053 5.118 -22.601 1.00 96.56 320 ALA A CA 1
ATOM 2442 C C . ALA A 1 320 ? 19.557 6.360 -23.368 1.00 96.56 320 ALA A C 1
ATOM 2444 O O . ALA A 1 320 ? 19.328 7.413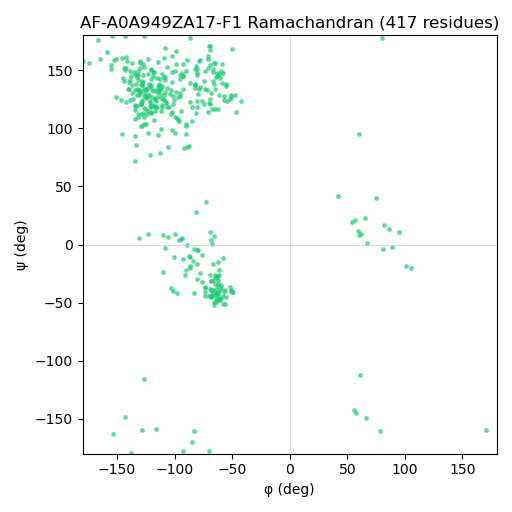 -22.776 1.00 96.56 320 ALA A O 1
ATOM 2445 N N . HIS A 1 321 ? 19.455 6.248 -24.694 1.00 96.06 321 HIS A N 1
ATOM 2446 C CA . HIS A 1 321 ? 18.906 7.273 -25.599 1.00 96.06 321 HIS A CA 1
ATOM 2447 C C . HIS A 1 321 ? 17.438 6.980 -25.971 1.00 96.06 321 HIS A C 1
ATOM 2449 O O . HIS A 1 321 ? 16.964 5.872 -25.715 1.00 96.06 321 HIS A O 1
ATOM 2455 N N . ASP A 1 322 ? 16.722 7.951 -26.552 1.00 97.06 322 ASP A N 1
ATOM 2456 C CA . ASP A 1 322 ? 15.253 7.972 -26.746 1.00 97.06 322 ASP A CA 1
ATOM 2457 C C . ASP A 1 322 ? 14.454 7.468 -25.524 1.00 97.06 322 ASP A C 1
ATOM 2459 O O . ASP A 1 322 ? 13.490 6.702 -25.624 1.00 97.06 322 ASP A O 1
ATOM 2463 N N . VAL A 1 323 ? 14.878 7.876 -24.325 1.00 98.06 323 VAL A N 1
ATOM 2464 C CA . VAL A 1 323 ? 14.156 7.558 -23.087 1.00 98.06 323 VAL A CA 1
ATOM 2465 C C . VAL A 1 323 ? 13.008 8.536 -22.877 1.00 98.06 323 VAL A C 1
ATOM 2467 O O . VAL A 1 323 ? 13.192 9.747 -23.000 1.00 98.06 323 VAL A O 1
ATOM 2470 N N . LYS A 1 324 ? 11.827 8.020 -22.515 1.00 98.44 324 LYS A N 1
ATOM 2471 C CA . LYS A 1 324 ? 10.626 8.833 -22.250 1.00 98.44 324 LYS A CA 1
ATOM 2472 C C . LYS A 1 324 ? 10.129 8.603 -20.828 1.00 98.44 324 LYS A C 1
ATOM 2474 O O . LYS A 1 324 ? 9.859 7.469 -20.443 1.00 98.44 324 LYS A O 1
ATOM 2479 N N . VAL A 1 325 ? 10.012 9.678 -20.058 1.00 97.75 325 VAL A N 1
ATOM 2480 C CA . VAL A 1 325 ? 9.635 9.653 -18.640 1.00 97.75 325 VAL A CA 1
ATOM 2481 C C . VAL A 1 325 ? 8.495 10.629 -18.394 1.00 97.75 325 VAL A C 1
ATOM 2483 O O . VAL A 1 325 ? 8.590 11.798 -18.771 1.00 97.75 325 VAL A O 1
ATOM 2486 N N . ASN A 1 326 ? 7.465 10.177 -17.686 1.00 97.62 326 ASN A N 1
ATOM 2487 C CA . ASN A 1 326 ? 6.433 11.030 -17.112 1.00 97.62 326 ASN A CA 1
ATOM 2488 C C . ASN A 1 326 ? 6.298 10.764 -15.606 1.00 97.62 326 ASN A C 1
ATOM 2490 O O . ASN A 1 326 ? 6.177 9.613 -15.191 1.00 97.62 326 ASN A O 1
ATOM 2494 N N . VAL A 1 327 ? 6.310 11.818 -14.787 1.00 95.62 327 VAL A N 1
ATOM 2495 C CA . VAL A 1 327 ? 6.129 11.728 -13.329 1.00 95.62 327 VAL A CA 1
ATOM 2496 C C . VAL A 1 327 ? 5.099 12.748 -12.864 1.00 95.62 327 VAL A C 1
ATOM 2498 O O . VAL A 1 327 ? 5.395 13.941 -12.820 1.00 95.62 327 VAL A O 1
ATOM 2501 N N . ARG A 1 328 ? 3.923 12.291 -12.439 1.00 94.38 328 ARG A N 1
ATOM 2502 C CA . ARG A 1 328 ? 2.845 13.122 -11.898 1.00 94.38 328 ARG A CA 1
ATOM 2503 C C . ARG A 1 328 ? 2.617 12.836 -10.415 1.00 94.38 328 ARG A C 1
ATOM 2505 O O . ARG A 1 328 ? 2.469 11.684 -10.015 1.00 94.38 328 ARG A O 1
ATOM 2512 N N . CYS A 1 329 ? 2.578 13.886 -9.603 1.00 92.00 329 CYS A N 1
ATOM 2513 C CA . CYS A 1 329 ? 2.337 13.817 -8.163 1.00 92.00 329 CYS A CA 1
ATOM 2514 C C . CYS A 1 329 ? 1.156 14.721 -7.798 1.00 92.00 329 CYS A C 1
ATOM 2516 O O . CYS A 1 329 ? 1.310 15.939 -7.745 1.00 92.00 329 CYS A O 1
ATOM 2518 N N . ASP A 1 330 ? -0.013 14.141 -7.549 1.00 93.12 330 ASP A N 1
ATOM 2519 C CA . ASP A 1 330 ? -1.179 14.868 -7.051 1.00 93.12 330 ASP A CA 1
ATOM 2520 C C . ASP A 1 330 ? -1.282 14.667 -5.527 1.00 93.12 330 ASP A C 1
ATOM 2522 O O . ASP A 1 330 ? -1.233 13.537 -5.040 1.00 93.12 330 ASP A O 1
ATOM 2526 N N . ALA A 1 331 ? -1.466 15.736 -4.757 1.00 92.31 331 ALA A N 1
ATOM 2527 C CA . ALA A 1 331 ? -1.731 15.668 -3.320 1.00 92.31 331 ALA A CA 1
ATOM 2528 C C . ALA A 1 331 ? -2.981 16.477 -2.959 1.00 92.31 331 ALA A C 1
ATOM 2530 O O . ALA A 1 331 ? -3.164 17.585 -3.466 1.00 92.31 331 ALA A O 1
ATOM 2531 N N . LEU A 1 332 ? -3.808 15.949 -2.058 1.00 91.56 332 LEU A N 1
ATOM 2532 C CA . LEU A 1 332 ? -4.996 16.609 -1.524 1.00 91.56 332 LEU A CA 1
ATOM 2533 C C . LEU A 1 332 ? -4.895 16.730 0.003 1.00 91.56 332 LEU A C 1
ATOM 2535 O O . LEU A 1 332 ? -4.744 15.742 0.719 1.00 91.56 332 LEU A O 1
ATOM 2539 N N . LEU A 1 333 ? -4.973 17.955 0.500 1.00 90.56 333 LEU A N 1
ATOM 2540 C CA . LEU A 1 333 ? -5.040 18.276 1.923 1.00 90.56 333 LEU A CA 1
ATOM 2541 C C . LEU A 1 333 ? -6.511 18.476 2.300 1.00 90.56 333 LEU A C 1
ATOM 2543 O O . LEU A 1 333 ? -7.206 19.253 1.634 1.00 90.56 333 LEU A O 1
ATOM 2547 N N . LEU A 1 334 ? -6.990 17.765 3.322 1.00 85.12 334 LEU A N 1
ATOM 2548 C CA . LEU A 1 334 ? -8.390 17.858 3.762 1.00 85.12 334 LEU A CA 1
ATOM 2549 C C . LEU A 1 334 ? -8.630 18.993 4.770 1.00 85.12 334 LEU A C 1
ATOM 2551 O O . LEU A 1 334 ? -9.767 19.417 4.936 1.00 85.12 334 LEU A O 1
ATOM 2555 N N . ASP A 1 335 ? -7.575 19.500 5.407 1.00 82.50 335 ASP A N 1
ATOM 2556 C CA . ASP A 1 335 ? -7.640 20.516 6.463 1.00 82.50 335 ASP A CA 1
ATOM 2557 C C . ASP A 1 335 ? -6.332 21.330 6.555 1.00 82.50 335 ASP A C 1
ATOM 2559 O O . ASP A 1 335 ? -5.392 21.133 5.776 1.00 82.50 335 ASP A O 1
ATOM 2563 N N . GLU A 1 336 ? -6.279 22.291 7.481 1.00 83.75 336 GLU A N 1
ATOM 2564 C CA . GLU A 1 336 ? -5.135 23.196 7.648 1.00 83.75 336 GLU A CA 1
ATOM 2565 C C . GLU A 1 336 ? -3.930 22.599 8.384 1.00 83.75 336 GLU A C 1
ATOM 2567 O O . GLU A 1 336 ? -2.814 23.076 8.170 1.00 83.75 336 GLU A O 1
ATOM 2572 N N . GLU A 1 337 ? -4.130 21.584 9.230 1.00 84.38 337 GLU A N 1
ATOM 2573 C CA . GLU A 1 337 ? -3.042 20.936 9.978 1.00 84.38 337 GLU A CA 1
ATOM 2574 C C . GLU A 1 337 ? -2.284 19.919 9.114 1.00 84.38 337 GLU A C 1
ATOM 2576 O O . GLU A 1 337 ? -1.083 19.694 9.305 1.00 84.38 337 GLU A O 1
ATOM 2581 N N . SER A 1 338 ? -2.988 19.328 8.148 1.00 84.81 338 SER A N 1
ATOM 2582 C CA . SER A 1 338 ? -2.482 18.282 7.271 1.00 84.81 338 SER A CA 1
ATOM 2583 C C . SER A 1 338 ? -1.342 18.740 6.361 1.00 84.81 338 SER A C 1
ATOM 2585 O O . SER A 1 338 ? -1.296 19.867 5.859 1.00 84.81 338 SER A O 1
ATOM 2587 N N . ARG A 1 339 ? -0.388 17.832 6.116 1.00 89.88 339 ARG A N 1
ATOM 2588 C CA . ARG A 1 339 ? 0.845 18.146 5.382 1.00 89.88 339 ARG A CA 1
ATOM 2589 C C . ARG A 1 339 ? 1.136 17.151 4.268 1.00 89.88 339 ARG A C 1
ATOM 2591 O O . ARG A 1 339 ? 1.227 15.952 4.503 1.00 89.88 339 ARG A O 1
ATOM 2598 N N . SER A 1 340 ? 1.464 17.672 3.088 1.00 91.56 340 SER A N 1
ATOM 2599 C CA . SER A 1 340 ? 2.098 16.892 2.025 1.00 91.56 340 SER A CA 1
ATOM 2600 C C . SER A 1 340 ? 3.439 17.501 1.621 1.00 91.56 340 SER A C 1
ATOM 2602 O O . SER A 1 340 ? 3.558 18.717 1.478 1.00 91.56 340 SER A O 1
ATOM 2604 N N . ASP A 1 341 ? 4.450 16.655 1.439 1.00 91.62 341 ASP A N 1
ATOM 2605 C CA . ASP A 1 341 ? 5.753 17.020 0.881 1.00 91.62 341 ASP A CA 1
ATOM 2606 C C . ASP A 1 341 ? 5.999 16.251 -0.427 1.00 91.62 341 ASP A C 1
ATOM 2608 O O . ASP A 1 341 ? 5.571 15.109 -0.579 1.00 91.62 341 ASP A O 1
ATOM 2612 N N . THR A 1 342 ? 6.719 16.836 -1.383 1.00 88.69 342 THR A N 1
ATOM 2613 C CA . THR A 1 342 ? 7.075 16.167 -2.648 1.00 88.69 342 THR A CA 1
ATOM 2614 C C . THR A 1 342 ? 8.562 16.371 -2.925 1.00 88.69 342 THR A C 1
ATOM 2616 O O . THR A 1 342 ? 9.033 17.500 -3.043 1.00 88.69 342 THR A O 1
ATOM 2619 N N . TYR A 1 343 ? 9.307 15.269 -3.008 1.00 90.75 343 TYR A N 1
ATOM 2620 C CA . TYR A 1 343 ? 10.759 15.220 -3.182 1.00 90.75 343 TYR A CA 1
ATOM 2621 C C . TYR A 1 343 ? 11.114 14.434 -4.460 1.00 90.75 343 TYR A C 1
ATOM 2623 O O . TYR A 1 343 ? 11.491 13.260 -4.381 1.00 90.75 343 TYR A O 1
ATOM 2631 N N . PRO A 1 344 ? 10.965 15.036 -5.651 1.00 90.88 344 PRO A N 1
ATOM 2632 C CA . PRO A 1 344 ? 11.387 14.419 -6.899 1.00 90.88 344 PRO A CA 1
ATOM 2633 C C . PRO A 1 344 ? 12.910 14.540 -7.046 1.00 90.88 344 PRO A C 1
ATOM 2635 O O . PRO A 1 344 ? 13.484 15.606 -6.822 1.00 90.88 344 PRO A O 1
ATOM 2638 N N . TYR A 1 345 ? 13.574 13.461 -7.453 1.00 92.88 345 TYR A N 1
ATOM 2639 C CA . TYR A 1 345 ? 14.978 13.488 -7.856 1.00 92.88 345 TYR A CA 1
ATOM 2640 C C . TYR A 1 345 ? 15.125 12.914 -9.265 1.00 92.88 345 TYR A C 1
ATOM 2642 O O . TYR A 1 345 ? 14.548 11.870 -9.581 1.00 92.88 345 TYR A O 1
ATOM 2650 N N . MET A 1 346 ? 15.871 13.614 -10.119 1.00 93.44 346 MET A N 1
ATOM 2651 C CA . MET A 1 346 ? 16.078 13.250 -11.519 1.00 93.44 346 MET A CA 1
ATOM 2652 C C . MET A 1 346 ? 17.559 13.381 -11.860 1.00 93.44 346 MET A C 1
ATOM 2654 O O . MET A 1 346 ? 18.134 14.459 -11.736 1.00 93.44 346 MET A O 1
ATOM 2658 N N . ASP A 1 347 ? 18.159 12.268 -12.265 1.00 95.38 347 ASP A N 1
ATOM 2659 C CA . ASP A 1 347 ? 19.590 12.118 -12.516 1.00 95.38 347 ASP A CA 1
ATOM 2660 C C . ASP A 1 347 ? 19.785 11.642 -13.966 1.00 95.38 347 ASP A C 1
ATOM 2662 O O . ASP A 1 347 ? 19.588 10.469 -14.293 1.00 95.38 347 ASP A O 1
ATOM 2666 N N . ILE A 1 348 ? 20.044 12.590 -14.867 1.00 96.69 348 ILE A N 1
ATOM 2667 C CA . ILE A 1 348 ? 19.951 12.406 -16.320 1.00 96.69 348 ILE A CA 1
ATOM 2668 C C . ILE A 1 348 ? 21.347 12.531 -16.940 1.00 96.69 348 ILE A C 1
ATOM 2670 O O . ILE A 1 348 ? 21.797 13.626 -17.268 1.00 96.69 348 ILE A O 1
ATOM 2674 N N . ASP A 1 349 ? 22.022 11.395 -17.125 1.00 94.75 349 ASP A N 1
ATOM 2675 C CA . ASP A 1 349 ? 23.370 11.334 -17.707 1.00 94.75 349 ASP A CA 1
ATOM 2676 C C . ASP A 1 349 ? 23.370 11.199 -19.249 1.00 94.75 349 ASP A C 1
ATOM 2678 O O . ASP A 1 349 ? 24.432 11.102 -19.867 1.00 94.75 349 ASP A O 1
ATOM 2682 N N . SER A 1 350 ? 22.192 11.141 -19.882 1.00 94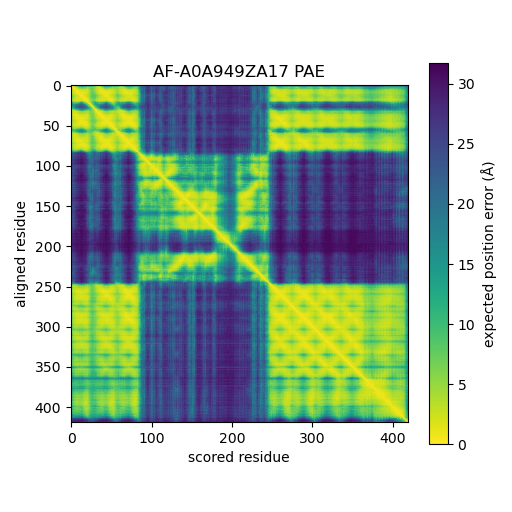.12 350 SER A N 1
ATOM 2683 C CA . SER A 1 350 ? 22.013 10.959 -21.332 1.00 94.12 350 SER A CA 1
ATOM 2684 C C . SER A 1 350 ? 21.435 12.222 -21.987 1.00 94.12 350 SER A C 1
ATOM 2686 O O . SER A 1 350 ? 20.480 12.785 -21.451 1.00 94.12 350 SER A O 1
ATOM 2688 N N . PRO A 1 351 ? 21.967 12.682 -23.139 1.00 86.75 351 PRO A N 1
ATOM 2689 C CA . PRO A 1 351 ? 21.526 13.924 -23.780 1.00 86.75 351 PRO A CA 1
ATOM 2690 C C . PRO A 1 351 ? 20.234 13.786 -24.602 1.00 86.75 351 PRO A C 1
ATOM 2692 O O . PRO A 1 351 ? 19.638 14.802 -24.949 1.00 86.75 351 PRO A O 1
ATOM 2695 N N . ASP A 1 352 ? 19.825 12.562 -24.946 1.00 93.00 352 ASP A N 1
ATOM 2696 C CA . ASP A 1 352 ? 18.688 12.277 -25.830 1.00 93.00 352 ASP A CA 1
ATOM 2697 C C . ASP A 1 352 ? 17.554 11.610 -25.041 1.00 93.00 352 ASP A C 1
ATOM 2699 O O . ASP A 1 352 ? 17.414 10.384 -25.011 1.00 93.00 352 ASP A O 1
ATOM 2703 N N . VAL A 1 353 ? 16.799 12.436 -24.311 1.00 95.69 353 VAL A N 1
ATOM 2704 C CA . VAL A 1 353 ? 15.701 12.006 -23.438 1.00 95.69 353 VAL A CA 1
ATOM 2705 C C . VAL A 1 353 ? 14.550 13.015 -23.458 1.00 95.69 353 VAL A C 1
ATOM 2707 O O . VAL A 1 353 ? 14.756 14.218 -23.615 1.00 95.69 353 VAL A O 1
ATOM 2710 N N . THR A 1 354 ? 13.329 12.541 -23.222 1.00 97.38 354 THR A N 1
ATOM 2711 C CA . THR A 1 354 ? 12.150 13.370 -22.936 1.00 97.38 354 THR A CA 1
ATOM 2712 C C . THR A 1 354 ? 11.684 13.088 -21.513 1.00 97.38 354 THR A C 1
ATOM 2714 O O . THR A 1 354 ? 11.306 11.961 -21.200 1.00 97.38 354 THR A O 1
ATOM 2717 N N . VAL A 1 355 ? 11.695 14.100 -20.644 1.00 94.94 355 VAL A N 1
ATOM 2718 C CA . VAL A 1 355 ? 11.322 13.959 -19.228 1.00 94.94 355 VAL A CA 1
ATOM 2719 C C . VAL A 1 355 ? 10.294 15.021 -18.853 1.00 94.94 355 VAL A C 1
ATOM 2721 O O . VAL A 1 355 ? 10.557 16.215 -18.983 1.00 94.94 355 VAL A O 1
ATOM 2724 N N . GLY A 1 356 ? 9.130 14.583 -18.376 1.00 94.81 356 GLY A N 1
ATOM 2725 C CA . GLY A 1 356 ? 8.092 15.428 -17.792 1.00 94.81 356 GLY A CA 1
ATOM 2726 C C . GLY A 1 356 ? 7.950 15.186 -16.290 1.00 94.81 356 GLY A C 1
ATOM 2727 O O . GLY A 1 356 ? 7.925 14.039 -15.840 1.00 94.81 356 GLY A O 1
ATOM 2728 N N . HIS A 1 357 ? 7.822 16.267 -15.517 1.00 94.19 357 HIS A N 1
ATOM 2729 C CA . HIS A 1 357 ? 7.405 16.208 -14.119 1.00 94.19 357 HIS A CA 1
ATOM 2730 C C . HIS A 1 357 ? 6.309 17.235 -13.827 1.00 94.19 357 HIS A C 1
ATOM 2732 O O . HIS A 1 357 ? 6.473 18.421 -14.107 1.00 94.19 357 HIS A O 1
ATOM 2738 N N . GLU A 1 358 ? 5.220 16.774 -13.221 1.00 93.44 358 GLU A N 1
ATOM 2739 C CA . GLU A 1 358 ? 4.126 17.581 -12.693 1.00 93.44 358 GLU A CA 1
ATOM 2740 C C . GLU A 1 358 ? 3.946 17.263 -11.201 1.00 93.44 358 GLU A C 1
ATOM 2742 O O . GLU A 1 358 ? 3.925 16.096 -10.800 1.00 93.44 358 GLU A O 1
ATOM 2747 N N . ALA A 1 359 ? 3.792 18.295 -10.374 1.00 90.06 359 ALA A N 1
ATOM 2748 C CA . ALA A 1 359 ? 3.421 18.159 -8.971 1.00 90.06 359 ALA A CA 1
ATOM 2749 C C . ALA A 1 359 ? 2.358 19.205 -8.623 1.00 90.06 359 ALA A C 1
ATOM 2751 O O . ALA A 1 359 ? 2.572 20.398 -8.834 1.00 90.06 359 ALA A O 1
ATOM 2752 N N . THR A 1 360 ? 1.219 18.761 -8.095 1.00 91.00 360 THR A N 1
ATOM 2753 C CA . THR A 1 360 ? 0.085 19.612 -7.722 1.00 91.00 360 THR A CA 1
ATOM 2754 C C . THR A 1 360 ? -0.330 19.307 -6.291 1.00 91.00 360 THR A C 1
ATOM 2756 O O . THR A 1 360 ? -0.661 18.169 -5.970 1.00 91.00 360 THR A O 1
ATOM 2759 N N . VAL A 1 361 ? -0.360 20.331 -5.436 1.00 88.81 361 VAL A N 1
ATOM 2760 C CA . VAL A 1 361 ? -0.955 20.253 -4.095 1.00 88.81 361 VAL A CA 1
ATOM 2761 C C . VAL A 1 361 ? -2.259 21.037 -4.112 1.00 88.81 361 VAL A C 1
ATOM 2763 O O . VAL A 1 361 ? -2.276 22.222 -4.436 1.00 88.81 361 VAL A O 1
ATOM 2766 N N . SER A 1 362 ? -3.350 20.361 -3.781 1.00 86.56 362 SER A N 1
ATOM 2767 C CA . SER A 1 362 ? -4.699 20.911 -3.670 1.00 86.56 362 SER A CA 1
ATOM 2768 C C . SER A 1 362 ? -5.131 20.916 -2.206 1.00 86.56 362 SER A C 1
ATOM 2770 O O . SER A 1 362 ? -4.788 20.002 -1.459 1.00 86.56 362 SER A O 1
ATOM 2772 N N . LYS A 1 363 ? -5.920 21.909 -1.801 1.00 86.62 363 LYS A N 1
ATOM 2773 C CA . LYS A 1 363 ? -6.784 21.808 -0.617 1.00 86.62 363 LYS A CA 1
ATOM 2774 C C . LYS A 1 363 ? -8.202 21.500 -1.092 1.00 86.62 363 LYS A C 1
ATOM 2776 O O . LYS A 1 363 ? -8.573 21.945 -2.180 1.00 86.62 363 LYS A O 1
ATOM 2781 N N . VAL A 1 364 ? -8.990 20.784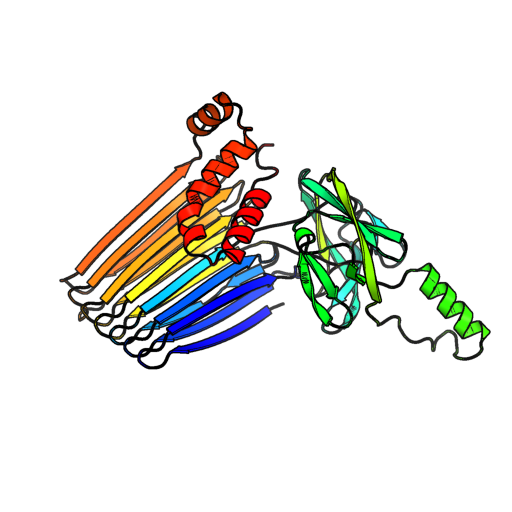 -0.294 1.00 80.94 364 VAL A N 1
ATOM 2782 C CA . VAL A 1 364 ? -10.451 20.801 -0.462 1.00 80.94 364 VAL A CA 1
ATOM 2783 C C . VAL A 1 364 ? -10.911 22.237 -0.211 1.00 80.94 364 VAL A C 1
ATOM 2785 O O . VAL A 1 364 ? -10.677 22.787 0.862 1.00 80.94 364 VAL A O 1
ATOM 2788 N N . GLY A 1 365 ? -11.471 22.885 -1.232 1.00 77.00 365 GLY A N 1
ATOM 2789 C CA . GLY A 1 365 ? -11.877 24.286 -1.127 1.00 77.00 365 GLY A CA 1
ATOM 2790 C C . GLY A 1 365 ? -13.240 24.426 -0.457 1.00 77.00 365 GLY A C 1
ATOM 2791 O O . GLY A 1 365 ? -14.167 23.700 -0.821 1.00 77.00 365 GLY A O 1
ATOM 2792 N N . GLU A 1 366 ? -13.394 25.411 0.432 1.00 75.88 366 GLU A N 1
ATOM 2793 C CA . GLU A 1 366 ? -14.698 25.779 1.010 1.00 75.88 366 GLU A CA 1
ATOM 2794 C C . GLU A 1 366 ? -15.750 26.003 -0.090 1.00 75.88 366 GLU A C 1
ATOM 2796 O O . GLU A 1 366 ? -16.864 25.509 0.025 1.00 75.88 366 GLU A O 1
ATOM 2801 N N . ASP A 1 367 ? -15.374 26.622 -1.217 1.00 84.88 367 ASP A N 1
ATOM 2802 C CA . ASP A 1 367 ? -16.240 26.803 -2.393 1.00 84.88 367 ASP A CA 1
ATOM 2803 C C . ASP A 1 367 ? -16.740 25.481 -3.010 1.00 84.88 367 ASP A C 1
ATOM 2805 O O . ASP A 1 367 ? -17.859 25.417 -3.520 1.00 84.88 367 ASP A O 1
ATOM 2809 N N . GLN A 1 368 ? -15.927 24.416 -2.994 1.00 85.88 368 GLN A N 1
ATOM 2810 C CA . GLN A 1 368 ? -16.302 23.106 -3.546 1.00 85.88 368 GLN A CA 1
ATOM 2811 C C . GLN A 1 368 ? -17.306 22.404 -2.631 1.00 85.88 368 GLN A C 1
ATOM 2813 O O . GLN A 1 368 ? -18.313 21.873 -3.105 1.00 85.88 368 GLN A O 1
ATOM 2818 N N . ILE A 1 369 ? -17.046 22.450 -1.323 1.00 85.75 369 ILE A N 1
ATOM 2819 C CA . ILE A 1 369 ? -17.946 21.933 -0.292 1.00 85.75 369 ILE A CA 1
ATOM 2820 C C . ILE A 1 369 ? -19.255 22.725 -0.296 1.00 85.75 369 ILE A C 1
ATOM 2822 O O . ILE A 1 369 ? -20.316 22.125 -0.438 1.00 85.75 369 ILE A O 1
ATOM 2826 N N . PHE A 1 370 ? -19.195 24.058 -0.274 1.00 87.19 370 PHE A N 1
ATOM 2827 C CA . PHE A 1 370 ? -20.352 24.949 -0.373 1.00 87.19 370 PHE A CA 1
ATOM 2828 C C . PHE A 1 370 ? -21.171 24.705 -1.647 1.00 87.19 370 PHE A C 1
ATOM 2830 O O . PHE A 1 370 ? -22.401 24.681 -1.601 1.00 87.19 370 PHE A O 1
ATOM 2837 N N . TYR A 1 371 ? -20.524 24.479 -2.795 1.00 92.81 371 TYR A N 1
ATOM 2838 C CA . TYR A 1 371 ? -21.241 24.146 -4.025 1.00 92.81 371 TYR A CA 1
ATOM 2839 C C . TYR A 1 371 ? -22.033 22.840 -3.881 1.00 92.81 371 TYR A C 1
ATOM 2841 O O . TYR A 1 371 ? -23.212 22.809 -4.238 1.00 92.81 371 TYR A O 1
ATOM 2849 N N . LEU A 1 372 ? -21.424 21.781 -3.342 1.00 92.06 372 LEU A N 1
ATOM 2850 C CA . LEU A 1 372 ? -22.080 20.483 -3.155 1.00 92.06 372 LEU A CA 1
ATOM 2851 C C . LEU A 1 372 ? -23.186 20.549 -2.086 1.00 92.06 372 LEU A C 1
ATOM 2853 O O . LEU A 1 372 ? -24.304 20.096 -2.344 1.00 92.06 372 LEU A O 1
ATOM 2857 N N . THR A 1 373 ? -22.942 21.201 -0.948 1.00 90.75 373 THR A N 1
ATOM 2858 C CA . THR A 1 373 ? -23.945 21.366 0.119 1.00 90.75 373 THR A CA 1
ATOM 2859 C C . THR A 1 373 ? -25.097 22.282 -0.295 1.00 90.75 373 THR A C 1
ATOM 2861 O O . THR A 1 373 ? -26.251 22.000 0.031 1.00 90.75 373 THR A O 1
ATOM 2864 N N . SER A 1 374 ? -24.863 23.286 -1.151 1.00 94.00 374 SER A N 1
ATOM 2865 C CA . SER A 1 374 ? -25.940 24.082 -1.774 1.00 94.00 374 SER A CA 1
ATOM 2866 C C . SER A 1 374 ? -26.876 23.261 -2.678 1.00 94.00 374 SER A C 1
ATOM 2868 O O . SER A 1 374 ? -27.968 23.720 -3.025 1.00 94.00 374 SER A O 1
ATOM 2870 N N . ARG A 1 375 ? -26.473 22.039 -3.061 1.00 94.50 375 ARG A N 1
ATOM 2871 C CA . ARG A 1 375 ? -27.299 21.063 -3.791 1.00 94.50 375 ARG A CA 1
ATOM 2872 C C . ARG A 1 375 ? -27.978 20.033 -2.888 1.00 94.50 375 ARG A C 1
ATOM 2874 O O . ARG A 1 375 ? -28.676 19.170 -3.413 1.00 94.50 375 ARG A O 1
ATOM 2881 N N . GLY A 1 376 ? -27.840 20.159 -1.568 1.00 90.94 376 GLY A N 1
ATOM 2882 C CA . GLY A 1 376 ? -28.457 19.269 -0.583 1.00 90.94 376 GLY A CA 1
ATOM 2883 C C . GLY A 1 376 ? -27.696 17.964 -0.343 1.00 90.94 376 GLY A C 1
ATOM 2884 O O . GLY A 1 376 ? -28.288 17.029 0.183 1.00 90.94 376 GLY A O 1
ATOM 2885 N N . ILE A 1 377 ? -26.424 17.896 -0.745 1.00 91.00 377 ILE A N 1
ATOM 2886 C CA . ILE A 1 377 ? -25.495 16.819 -0.372 1.00 91.00 377 ILE A CA 1
ATOM 2887 C C . ILE A 1 377 ? -24.942 17.158 1.019 1.00 91.00 377 ILE A C 1
ATOM 2889 O O . ILE A 1 377 ? -24.630 18.324 1.261 1.00 91.00 377 ILE A O 1
ATOM 2893 N N . ASP A 1 378 ? -24.826 16.194 1.932 1.00 87.94 378 ASP A N 1
ATOM 2894 C CA . ASP A 1 378 ? -24.232 16.471 3.250 1.00 87.94 378 ASP A CA 1
ATOM 2895 C C . ASP A 1 378 ? -22.743 16.861 3.135 1.00 87.94 378 ASP A C 1
ATOM 2897 O O . ASP A 1 378 ? -22.072 16.511 2.167 1.00 87.94 378 ASP A O 1
ATOM 2901 N N . GLU A 1 379 ? -22.191 17.583 4.111 1.00 79.31 379 GLU A N 1
ATOM 2902 C CA . GLU A 1 379 ? -20.786 18.011 4.086 1.00 79.31 379 GLU A CA 1
ATOM 2903 C C . GLU A 1 379 ? -19.803 16.821 4.096 1.00 79.31 379 GLU A C 1
ATOM 2905 O O . GLU A 1 379 ? -18.777 16.837 3.403 1.00 79.31 379 GLU A O 1
ATOM 2910 N N . GLN A 1 380 ? -20.147 15.741 4.805 1.00 73.25 380 GLN A N 1
ATOM 2911 C CA . GLN A 1 380 ? -19.362 14.505 4.829 1.00 73.25 380 GLN A CA 1
ATOM 2912 C C . GLN A 1 380 ? -19.454 13.774 3.484 1.00 73.25 380 GLN A C 1
ATOM 2914 O O . GLN A 1 380 ? -18.430 13.366 2.931 1.00 73.25 380 GLN A O 1
ATOM 2919 N N . GLU A 1 381 ? -20.658 13.676 2.908 1.00 78.75 381 GLU A N 1
ATOM 2920 C CA . GLU A 1 381 ? -20.883 13.106 1.571 1.00 78.75 381 GLU A CA 1
ATOM 2921 C C . GLU A 1 381 ? -20.174 13.915 0.473 1.00 78.75 381 GLU A C 1
ATOM 2923 O O . GLU A 1 381 ? -19.561 13.343 -0.430 1.00 78.75 381 GLU A O 1
ATOM 2928 N N . ALA A 1 382 ? -20.203 15.246 0.561 1.00 84.25 382 ALA A N 1
ATOM 2929 C CA . ALA A 1 382 ? -19.531 16.159 -0.357 1.00 84.25 382 ALA A CA 1
ATOM 2930 C C . ALA A 1 382 ? -18.012 15.956 -0.326 1.00 84.25 382 ALA A C 1
ATOM 2932 O O . ALA A 1 382 ? -17.380 15.800 -1.374 1.00 84.25 382 ALA A O 1
ATOM 2933 N N . THR A 1 383 ? -17.434 15.877 0.875 1.00 81.06 383 THR A N 1
ATOM 2934 C CA . THR A 1 383 ? -16.009 15.578 1.053 1.00 81.06 383 THR A CA 1
ATOM 2935 C C . THR A 1 383 ? -15.681 14.194 0.480 1.00 81.06 383 THR A C 1
ATOM 2937 O O . THR A 1 383 ? -14.729 14.058 -0.293 1.00 81.06 383 THR A O 1
ATOM 2940 N N . ALA A 1 384 ? -16.498 13.175 0.779 1.00 78.12 384 ALA A N 1
ATOM 2941 C CA . ALA A 1 384 ? -16.329 11.811 0.273 1.00 78.12 384 ALA A CA 1
ATOM 2942 C C . ALA A 1 384 ? -16.385 11.734 -1.260 1.00 78.12 384 ALA A C 1
ATOM 2944 O O . ALA A 1 384 ? -15.577 11.030 -1.865 1.00 78.12 384 ALA A O 1
ATOM 2945 N N . LEU A 1 385 ? -17.269 12.491 -1.913 1.00 85.31 385 LEU A N 1
ATOM 2946 C CA . LEU A 1 385 ? -17.319 12.594 -3.375 1.00 85.31 385 LEU A CA 1
ATOM 2947 C C . LEU A 1 385 ? -16.037 13.204 -3.960 1.00 85.31 385 LEU A C 1
ATOM 2949 O O . LEU A 1 385 ? -15.529 12.689 -4.958 1.00 85.31 385 LEU A O 1
ATOM 2953 N N . ILE A 1 386 ? -15.485 14.253 -3.339 1.00 86.81 386 ILE A N 1
ATOM 2954 C CA . ILE A 1 386 ? -14.229 14.883 -3.784 1.00 86.81 386 ILE A CA 1
ATOM 2955 C C . ILE A 1 386 ? -13.056 13.899 -3.656 1.00 86.81 386 ILE A C 1
ATOM 2957 O O . ILE A 1 386 ? -12.291 13.727 -4.606 1.00 86.81 386 ILE A O 1
ATOM 2961 N N . VAL A 1 387 ? -12.938 13.203 -2.522 1.00 82.06 387 VAL A N 1
ATOM 2962 C CA . VAL A 1 387 ? -11.874 12.211 -2.282 1.00 82.06 387 VAL A CA 1
ATOM 2963 C C . VAL A 1 387 ? -12.007 10.984 -3.184 1.00 82.06 387 VAL A C 1
ATOM 2965 O O . VAL A 1 387 ? -11.013 10.541 -3.762 1.00 82.06 387 VAL A O 1
ATOM 2968 N N . ASN A 1 388 ? -13.219 10.462 -3.374 1.00 81.75 388 ASN A N 1
ATOM 2969 C CA . ASN A 1 388 ? -13.452 9.351 -4.294 1.00 81.75 388 ASN A CA 1
ATOM 2970 C C . ASN A 1 388 ? -13.133 9.757 -5.739 1.00 81.75 388 ASN A C 1
ATOM 2972 O O . ASN A 1 388 ? -12.461 9.006 -6.439 1.00 81.75 388 ASN A O 1
ATOM 2976 N N . GLY A 1 389 ? -13.514 10.965 -6.172 1.00 86.69 389 GLY A N 1
ATOM 2977 C CA . GLY A 1 389 ? -13.118 11.517 -7.473 1.00 86.69 389 GLY A CA 1
ATOM 2978 C C . GLY A 1 389 ? -11.601 11.704 -7.618 1.00 86.69 389 GLY A C 1
ATOM 2979 O O . GLY A 1 389 ? -11.044 11.483 -8.693 1.00 86.69 389 GLY A O 1
ATOM 2980 N N . PHE A 1 390 ? -10.907 12.045 -6.530 1.00 87.69 390 PHE A N 1
ATOM 2981 C CA . PHE A 1 390 ? -9.448 12.148 -6.498 1.00 87.69 390 PHE A CA 1
ATOM 2982 C C . PHE A 1 390 ? -8.754 10.779 -6.616 1.00 87.69 390 PHE A C 1
ATOM 2984 O O . PHE A 1 390 ? -7.748 10.669 -7.322 1.00 87.69 390 PHE A O 1
ATOM 2991 N N . PHE A 1 391 ? -9.289 9.721 -6.003 1.00 82.69 391 PHE A N 1
ATOM 2992 C CA . PHE A 1 391 ? -8.747 8.361 -6.139 1.00 82.69 391 PHE A CA 1
ATOM 2993 C C . PHE A 1 391 ? -9.292 7.564 -7.337 1.00 82.69 391 PHE A C 1
ATOM 2995 O O . PHE A 1 391 ? -8.715 6.529 -7.667 1.00 82.69 391 PHE A O 1
ATOM 3002 N N . GLU A 1 392 ? -10.325 8.040 -8.036 1.00 85.38 392 GLU A N 1
ATOM 3003 C CA . GLU A 1 392 ? -11.010 7.322 -9.124 1.00 85.38 392 GLU A CA 1
ATOM 3004 C C . GLU A 1 392 ? -10.074 6.710 -10.197 1.00 85.38 392 GLU A C 1
ATOM 3006 O O . GLU A 1 392 ? -10.283 5.545 -10.548 1.00 85.38 392 GLU A O 1
ATOM 3011 N N . PRO A 1 393 ? -8.992 7.377 -10.660 1.00 83.62 393 PRO A N 1
ATOM 3012 C CA . PRO A 1 393 ? -8.050 6.760 -11.597 1.00 83.62 393 PRO A CA 1
ATOM 3013 C C . PRO A 1 393 ? -7.285 5.563 -11.015 1.00 83.62 393 PRO A C 1
ATOM 3015 O O . PRO A 1 393 ? -7.040 4.602 -11.732 1.00 83.62 393 PRO A O 1
ATOM 3018 N N . PHE A 1 394 ? -6.960 5.581 -9.718 1.00 83.75 394 PHE A N 1
ATOM 3019 C CA . PHE A 1 394 ? -6.326 4.448 -9.034 1.00 83.75 394 PHE A CA 1
ATOM 3020 C C . PHE A 1 394 ? -7.321 3.310 -8.792 1.00 83.75 394 PHE A C 1
ATOM 3022 O O . PHE A 1 394 ? -7.003 2.147 -9.026 1.00 83.75 394 PHE A O 1
ATOM 3029 N N . VAL A 1 395 ? -8.553 3.644 -8.394 1.00 80.19 395 VAL A N 1
ATOM 3030 C CA . VAL A 1 395 ? -9.652 2.680 -8.212 1.00 80.19 395 VAL A CA 1
ATOM 3031 C C . VAL A 1 395 ? -9.908 1.891 -9.505 1.00 80.19 395 VAL A C 1
ATOM 3033 O O . VAL A 1 395 ? -10.123 0.683 -9.448 1.00 80.19 395 VAL A O 1
ATOM 3036 N N . LYS A 1 396 ? -9.837 2.546 -10.674 1.00 85.00 396 LYS A N 1
ATOM 3037 C CA . LYS A 1 396 ? -9.991 1.915 -12.000 1.00 85.00 396 LYS A CA 1
ATOM 3038 C C . LYS A 1 396 ? -8.897 0.903 -12.352 1.00 85.00 396 LYS A C 1
ATOM 3040 O O . LYS A 1 396 ? -9.166 -0.014 -13.122 1.00 85.00 396 LYS A O 1
ATOM 3045 N N . GLU A 1 397 ? -7.699 1.040 -11.787 1.00 81.69 397 GLU A N 1
ATOM 3046 C CA . GLU A 1 397 ? -6.597 0.087 -11.974 1.00 81.69 397 GLU A CA 1
ATOM 3047 C C . GLU A 1 397 ? -6.684 -1.128 -11.024 1.00 81.69 397 GLU A C 1
ATOM 3049 O O . GLU A 1 397 ? -5.882 -2.064 -11.119 1.00 81.69 397 GLU A O 1
ATOM 3054 N N . LEU A 1 398 ? -7.656 -1.164 -10.112 1.00 75.56 398 LEU A N 1
ATOM 3055 C CA . LEU A 1 398 ? -7.895 -2.320 -9.252 1.00 75.56 398 LEU A CA 1
ATOM 3056 C C . LEU A 1 398 ? -8.937 -3.268 -9.869 1.00 75.56 398 LEU A C 1
ATOM 3058 O O . LEU A 1 398 ? -9.916 -2.813 -10.463 1.00 75.56 398 LEU A O 1
ATOM 3062 N N . PRO A 1 399 ? -8.798 -4.598 -9.691 1.00 73.81 399 PRO A N 1
ATOM 3063 C CA . PRO A 1 399 ? -9.892 -5.520 -9.982 1.00 73.81 399 PRO A CA 1
ATOM 3064 C C . PRO A 1 399 ? -11.130 -5.153 -9.158 1.00 73.81 399 PRO A C 1
ATOM 3066 O O . PRO A 1 399 ? -11.008 -4.690 -8.025 1.00 73.81 399 PRO A O 1
ATOM 3069 N N . MET A 1 400 ? -12.320 -5.390 -9.715 1.00 70.19 400 MET A N 1
ATOM 3070 C CA . MET A 1 400 ? -13.592 -4.867 -9.193 1.00 70.19 400 MET A CA 1
ATOM 3071 C C . MET A 1 400 ? -13.815 -5.132 -7.693 1.00 70.19 400 MET A C 1
ATOM 3073 O O . MET A 1 400 ? -14.272 -4.246 -6.978 1.00 70.19 400 MET A O 1
ATOM 3077 N N . GLU A 1 401 ? -13.449 -6.319 -7.209 1.00 63.94 401 GLU A N 1
ATOM 3078 C CA . GLU A 1 401 ? -13.551 -6.714 -5.797 1.00 63.94 401 GLU A CA 1
ATOM 3079 C C . GLU A 1 401 ? -12.735 -5.786 -4.877 1.00 63.94 401 GLU A C 1
ATOM 3081 O O . GLU A 1 401 ? -13.246 -5.267 -3.885 1.00 63.94 401 GLU A O 1
ATOM 3086 N N . TYR A 1 402 ? -11.492 -5.496 -5.265 1.00 64.44 402 TYR A N 1
ATOM 3087 C CA . TYR A 1 402 ? -10.588 -4.600 -4.545 1.00 64.44 402 TYR A CA 1
ATOM 3088 C C . TYR A 1 402 ? -10.936 -3.120 -4.736 1.00 64.44 402 TYR A C 1
ATOM 3090 O O . TYR A 1 402 ? -10.759 -2.332 -3.813 1.00 64.44 402 TYR A O 1
ATOM 3098 N N . ALA A 1 403 ? -11.463 -2.737 -5.902 1.00 64.19 403 ALA A N 1
ATOM 3099 C CA . ALA A 1 403 ? -11.961 -1.386 -6.160 1.00 64.19 403 ALA A CA 1
ATOM 3100 C C . ALA A 1 403 ? -13.150 -1.035 -5.242 1.00 64.19 403 ALA A C 1
ATOM 3102 O O . ALA A 1 403 ? -13.202 0.053 -4.666 1.00 64.19 403 ALA A O 1
ATOM 3103 N N . VAL A 1 404 ? -14.086 -1.976 -5.059 1.00 62.59 404 VAL A N 1
ATOM 3104 C CA . VAL A 1 404 ? -15.222 -1.835 -4.132 1.00 62.59 404 VAL A CA 1
ATOM 3105 C C . VAL A 1 404 ? -14.745 -1.747 -2.682 1.00 62.59 404 VAL A C 1
ATOM 3107 O O . VAL A 1 404 ? -15.228 -0.896 -1.934 1.00 62.59 404 VAL A O 1
ATOM 3110 N N . GLU A 1 405 ? -13.791 -2.589 -2.282 1.00 57.50 405 GLU A N 1
ATOM 3111 C CA . GLU A 1 405 ? -13.257 -2.573 -0.918 1.00 57.50 405 GLU A CA 1
ATOM 3112 C C . GLU A 1 405 ? -12.449 -1.297 -0.624 1.00 57.50 405 GLU A C 1
ATOM 3114 O O . GLU A 1 405 ? -12.613 -0.705 0.443 1.00 57.50 405 GLU A O 1
ATOM 3119 N N . LEU A 1 406 ? -11.661 -0.798 -1.586 1.00 59.47 406 LEU A N 1
ATOM 3120 C CA . LEU A 1 406 ? -10.953 0.478 -1.459 1.00 59.47 406 LEU A CA 1
ATOM 3121 C C . LEU A 1 406 ? -11.934 1.643 -1.272 1.00 59.47 406 LEU A C 1
ATOM 3123 O O . LEU A 1 406 ? -11.766 2.423 -0.339 1.00 59.47 406 LEU A O 1
ATOM 3127 N N . ASN A 1 407 ? -12.983 1.737 -2.096 1.00 62.19 407 ASN A N 1
ATOM 3128 C CA . ASN A 1 407 ? -13.997 2.792 -1.972 1.00 62.19 407 ASN A CA 1
ATOM 3129 C C . ASN A 1 407 ? -14.705 2.766 -0.604 1.00 62.19 407 ASN A C 1
ATOM 3131 O O . ASN A 1 407 ? -14.979 3.820 -0.031 1.00 62.19 407 ASN A O 1
ATOM 3135 N N . ARG A 1 408 ? -14.964 1.574 -0.045 1.00 57.69 408 ARG A N 1
ATOM 3136 C CA . ARG A 1 408 ? -15.507 1.425 1.317 1.00 57.69 408 ARG A CA 1
ATOM 3137 C C . ARG A 1 408 ? -14.525 1.905 2.379 1.00 57.69 408 ARG A C 1
ATOM 3139 O O . ARG A 1 408 ? -14.902 2.685 3.247 1.00 57.69 408 ARG A O 1
ATOM 3146 N N . LEU A 1 409 ? -13.271 1.458 2.319 1.00 55.25 409 LEU A N 1
ATOM 3147 C CA . LEU A 1 409 ? -12.243 1.843 3.290 1.00 55.25 409 LEU A CA 1
ATOM 3148 C C . LEU A 1 409 ? -11.897 3.342 3.212 1.00 55.25 409 LEU A C 1
ATOM 3150 O O . LEU A 1 409 ? -11.580 3.940 4.240 1.00 55.25 409 LEU A O 1
ATOM 3154 N N . LEU A 1 410 ? -12.003 3.961 2.032 1.00 57.44 410 LEU A N 1
ATOM 3155 C CA . LEU A 1 410 ? -11.898 5.410 1.858 1.00 57.44 410 LEU A CA 1
ATOM 3156 C C . LEU A 1 410 ? -13.056 6.128 2.554 1.00 57.44 410 LEU A C 1
ATOM 3158 O O . LEU A 1 410 ? -12.789 6.967 3.407 1.00 57.44 410 LEU A O 1
ATOM 3162 N N . ALA A 1 411 ? -14.311 5.746 2.289 1.00 57.12 411 ALA A N 1
ATOM 3163 C CA . ALA A 1 411 ? -15.474 6.327 2.971 1.00 57.12 411 ALA A CA 1
ATOM 3164 C C . ALA A 1 411 ? -15.364 6.217 4.509 1.00 57.12 411 ALA A C 1
ATOM 3166 O O . ALA A 1 411 ? -15.509 7.207 5.222 1.00 57.12 411 ALA A O 1
ATOM 3167 N N . LEU A 1 412 ? -14.976 5.045 5.018 1.00 52.75 412 LEU A N 1
ATOM 3168 C CA . LEU A 1 412 ? -14.749 4.798 6.449 1.00 52.75 412 LEU A CA 1
ATOM 3169 C C . LEU A 1 412 ? -13.588 5.606 7.053 1.00 52.75 412 LEU A C 1
ATOM 3171 O O . LEU A 1 412 ? -13.601 5.906 8.243 1.00 52.75 412 LEU A O 1
ATOM 3175 N N . SER A 1 413 ? -12.581 5.977 6.257 1.00 48.25 413 SER A N 1
ATOM 3176 C CA . SER A 1 413 ? -11.486 6.860 6.708 1.00 48.25 413 SER A CA 1
ATOM 3177 C C . SER A 1 413 ? -11.918 8.334 6.796 1.00 48.25 413 SER A C 1
ATOM 3179 O O . SER A 1 413 ? -11.180 9.185 7.311 1.00 48.25 413 SER A O 1
ATOM 3181 N N . MET A 1 414 ? -13.116 8.643 6.294 1.00 54.22 414 MET A N 1
ATOM 3182 C CA . MET A 1 414 ? -13.674 9.988 6.195 1.00 54.22 414 MET A CA 1
ATOM 3183 C C . MET A 1 414 ? -14.843 10.238 7.148 1.00 54.22 414 MET A C 1
ATOM 3185 O O . MET A 1 414 ? -15.033 11.384 7.546 1.00 54.22 414 MET A O 1
ATOM 3189 N N . GLU A 1 415 ? -15.559 9.205 7.593 1.00 43.97 415 GLU A N 1
ATOM 3190 C CA . GLU A 1 415 ? -16.510 9.331 8.703 1.00 43.97 415 GLU A CA 1
ATOM 3191 C C . GLU A 1 415 ? -15.797 9.862 9.966 1.00 43.97 415 GLU A C 1
ATOM 3193 O O . GLU A 1 415 ? -14.737 9.375 10.372 1.00 43.97 415 GLU A O 1
ATOM 3198 N N . GLY A 1 416 ? -16.344 10.932 10.557 1.00 40.91 416 GLY A N 1
ATOM 3199 C CA . GLY A 1 416 ? -15.673 11.698 11.616 1.00 40.91 416 GLY A CA 1
ATOM 3200 C C . GLY A 1 416 ? -14.543 12.611 11.108 1.00 40.91 416 GLY A C 1
ATOM 3201 O O . GLY A 1 416 ? -13.469 12.663 11.707 1.00 40.91 416 GLY A O 1
ATOM 3202 N N . ALA A 1 417 ? -14.720 13.280 9.961 1.00 32.16 417 ALA A N 1
ATOM 3203 C CA . ALA A 1 417 ? -13.780 14.289 9.442 1.00 32.16 417 ALA A CA 1
ATOM 3204 C C . ALA A 1 417 ? -14.074 15.739 9.842 1.00 32.16 417 ALA A C 1
ATOM 3206 O O . ALA A 1 417 ? -13.214 16.585 9.627 1.00 32.16 417 ALA A O 1
ATOM 3207 N N . ILE A 1 418 ? -15.258 16.023 10.385 1.00 27.27 418 ILE A N 1
ATOM 3208 C CA . ILE A 1 418 ? -15.728 17.384 10.656 1.00 27.27 418 ILE A CA 1
ATOM 3209 C C . ILE A 1 418 ? -16.169 17.420 12.123 1.00 27.27 418 ILE A C 1
ATOM 3211 O O . ILE A 1 418 ? -17.216 16.866 12.466 1.00 27.27 418 ILE A O 1
ATOM 3215 N N . GLY A 1 419 ? -15.320 17.993 12.982 1.00 30.22 419 GLY A N 1
ATOM 3216 C CA . GLY A 1 419 ? -15.449 17.980 14.445 1.00 30.22 419 GLY A CA 1
ATOM 3217 C C . GLY A 1 419 ? -14.096 18.038 15.140 1.00 30.22 419 GLY A C 1
ATOM 3218 O O . GLY A 1 419 ? -13.626 16.957 15.553 1.00 30.22 419 GLY A O 1
#

Secondary structure (DSSP, 8-state):
-EEEEEEEEEE-TT-EEEEEEEEE----SS-EEEEEEEEEEE-TT-EEEEEEEEE--TTEEEEEEEEEEE-TT-EEEEEEEE-----SS-EEEBSSSEEETTT--TT-EEEEEETTTEEEEEEEEEEEEEEEEEEEEEEETTS-EEEE-TT-EEEEEETTEEEEEEEGGG--BTBEEEEPPPHHHHHHHHHHHHHTT-S-TT-PPP----EEEEEEEEEEEEEEEEEEEEESTTPEE-BTTB------EEEE--EEEE-STT-EEEEEEEEEE-TT-EEEEEEEEEE-STT-EEEEEEEEEE-TT-EEEEEEEEEE-TT--SEEEEEEEEEEE-SSS-EEEEEEEEEE--SSEEEEEEEEEEEPPHHHHHHHHTTT--HHHHHHHHHHHHHHHHHHTS-HHHHHHHHHHHHHHHTT---